Protein 9G5M (pdb70)

Sequence (479 aa):
MKVDWLFKNVTVIDGSGGPQYRADVAVKGDRIMMAIAPALDVAAEQVIDGQGRVLAPGFIDVHTHDDINVIRRMPEYLPKLSQGVTTVIVGNCGISAATATMRRGEEVPDDPMNLLGEEQQHFIYPTVEAYAHAVEEAARRPSLNVGTLIGHTALRNNHMDDDLFRPANEETEIAGMMRVQLRDDALRQGALGLSTGLAYASAFQSTTEEVMALAEELAAGKGVYTTHLRSEFEEPILEEALDEAFRIGRHGNVPVVVSHHKCAGAKKNWGRTKETLAFFDEMRQQQQDDIACDCYPYSASSSTLDDMKKQQVTDEFDIVITWSEAQPEQAGKTLQQIADEWQVSLHDAAARLLMPAGAIYHNMDEQDVRRVMRYPVTMIGSDGLPNDPMPHPRLWGAFPRVLGHYSRDEQLFPLTTAVHKMTGLSAARFQLADRGLVKIGYFADLVLFDPQQTVRDVASFSDPKRPADGIEAVMVNGVMSYGSSDKKKITGRAGRFLRRRRMD

Foldseek 3Di:
DEFAEKEAFAFELWQQLDDTDTWIWTHHFQFGADTGNYDPHHHNYYHDQHQWYKYFQFEFAAEACQQVCLVPLQQQLQVLLRHQEYEHQAAQEHLALAQDPDADDPPNPLNHGNVSSPHNHLVSSQVSNVVSLHLHAYAYAHGNLSLLNVQDPAQQAEDDPVSLVVSQVRNLRRLVVFHLYYHHNCLDNSNVRYDLVSLLSNNLSCPPPSHAYEYAFVDLEDCVVVSVVSQLVSCVSNVHEYEYEQRFHFAPVRAPCLVVVVVVVVVSVVPHHYFYEHFQDQKDKFWLDLVPFDPPFWKAWCAFPQCGVRHGDTLVVQCVVVVHDSSVSSVSRPRTMIIGSGGDNVSSLVQLLRQRYAYHLNWRVVDPQTDLSSRFRLLCLLAVVCPPVVSDHNSSSLNRRFVSSCVNSQFPQGRTSDNGRTPFIWIFNSHQWGRPADSNRRPDRTAGGAWTAHSNRTAAGRVSHGDRSNYRHTGHDDD

Nearest PDB structures (foldseek):
  1m7j-assembly1_A  TM=9.310E-01  e=1.274E-68  Alcaligenes faecalis
  1v4y-assembly1_A  TM=9.294E-01  e=4.820E-68  Alcaligenes faecalis
  1rk5-assembly1_A  TM=9.301E-01  e=8.824E-68  Alcaligenes faecalis
  3giq-assembly1_A  TM=9.366E-01  e=4.658E-61  Bordetella bronchiseptica
  6gde-assembly1_A  TM=7.213E-01  e=8.672E-15  Aquifex aeolicus VF5

Organism: NCBI:txid1420013

Structure (mmCIF, N/CA/C/O backbone):
data_9G5M
#
_entry.id   9G5M
#
_cell.length_a   100.774
_cell.length_b   100.774
_cell.length_c   125.721
_cell.angle_alpha   90.00
_cell.angle_beta   90.00
_cell.angle_gamma   120.00
#
_symmetry.space_group_name_H-M   'P 32 2 1'
#
loop_
_entity.id
_entity.type
_entity.pdbx_description
1 polymer 'Amidohydrolase family protein'
2 non-polymer 'SULFATE ION'
3 non-polymer DI(HYDROXYETHYL)ETHER
4 non-polymer 1,2-ETHANEDIOL
5 non-polymer GLYCEROL
6 non-polymer 'TRIETHYLENE GLYCOL'
7 non-polymer 'NICKEL (II) ION'
8 water water
#
loop_
_atom_site.group_PDB
_atom_site.id
_atom_site.type_symbol
_atom_site.label_atom_id
_atom_site.label_alt_id
_atom_site.label_comp_id
_atom_site.label_asym_id
_atom_site.label_entity_id
_atom_site.label_seq_id
_atom_site.pdbx_PDB_ins_code
_atom_site.Cartn_x
_atom_site.Cartn_y
_atom_site.Cartn_z
_atom_site.occupancy
_atom_site.B_iso_or_equiv
_atom_site.auth_seq_id
_atom_site.auth_comp_id
_atom_site.auth_asym_id
_atom_site.auth_atom_id
_atom_site.pdbx_PDB_model_num
ATOM 1 N N . MET A 1 1 ? -21.451 30.041 38.779 1.00 73.76 1 MET A N 1
ATOM 2 C CA . MET A 1 1 ? -22.336 29.063 38.158 1.00 76.59 1 MET A CA 1
ATOM 3 C C . MET A 1 1 ? -21.658 28.411 36.975 1.00 69.06 1 MET A C 1
ATOM 4 O O . MET A 1 1 ? -20.959 29.081 36.215 1.00 77.34 1 MET A O 1
ATOM 9 N N . LYS A 1 2 ? -21.855 27.106 36.819 1.00 67.47 2 LYS A N 1
ATOM 10 C CA . LYS A 1 2 ? -21.576 26.475 35.536 1.00 69.29 2 LYS A CA 1
ATOM 11 C C . LYS A 1 2 ? -22.581 26.978 34.506 1.00 56.21 2 LYS A C 1
ATOM 12 O O . LYS A 1 2 ? -23.790 26.993 34.761 1.00 60.65 2 LYS A O 1
ATOM 18 N N . VAL A 1 3 ? -22.087 27.415 33.350 1.00 45.07 3 VAL A N 1
ATOM 19 C CA . VAL A 1 3 ? -22.955 27.844 32.264 1.00 36.13 3 VAL A CA 1
ATOM 20 C C . VAL A 1 3 ? -22.706 26.944 31.055 1.00 33.03 3 VAL A C 1
ATOM 21 O O . VAL A 1 3 ? -21.774 26.141 31.026 1.00 33.87 3 VAL A O 1
ATOM 25 N N . ASP A 1 4 ? -23.579 27.065 30.059 1.00 28.43 4 ASP A N 1
ATOM 26 C CA . ASP A 1 4 ? -23.395 26.274 28.845 1.00 37.44 4 ASP A CA 1
ATOM 27 C C . ASP A 1 4 ? -22.417 26.940 27.891 1.00 31.19 4 ASP A C 1
ATOM 28 O O . ASP A 1 4 ? -21.514 26.282 27.360 1.00 31.17 4 ASP A O 1
ATOM 33 N N . TRP A 1 5 ? -22.576 28.240 27.675 1.00 27.65 5 TRP A N 1
ATOM 34 C CA . TRP A 1 5 ? -21.749 28.972 26.732 1.00 29.50 5 TRP A CA 1
ATOM 35 C C . TRP A 1 5 ? -21.299 30.268 27.375 1.00 23.48 5 TRP A C 1
ATOM 36 O O . TRP A 1 5 ? -22.102 30.985 27.985 1.00 24.36 5 TRP A O 1
ATOM 47 N N . LEU A 1 6 ? -20.017 30.564 27.235 1.00 23.48 6 LEU A N 1
ATOM 48 C CA . LEU A 1 6 ? -19.464 31.842 27.648 1.00 22.16 6 LEU A CA 1
ATOM 49 C C . LEU A 1 6 ? -18.837 32.508 26.432 1.00 30.43 6 LEU A C 1
ATOM 50 O O . LEU A 1 6 ? -17.936 31.943 25.802 1.00 26.90 6 LEU A O 1
ATOM 55 N N . PHE A 1 7 ? -19.320 33.695 26.098 1.00 29.81 7 PHE A N 1
ATOM 56 C CA . PHE A 1 7 ? -18.727 34.510 25.045 1.00 26.90 7 PHE A CA 1
ATOM 57 C C . PHE A 1 7 ? -17.806 35.524 25.716 1.00 29.52 7 PHE A C 1
ATOM 58 O O . PHE A 1 7 ? -18.279 36.438 26.396 1.00 30.36 7 PHE A O 1
ATOM 66 N N . LYS A 1 8 ? -16.494 35.367 25.535 1.00 27.99 8 LYS A N 1
ATOM 67 C CA . LYS A 1 8 ? -15.533 36.229 26.211 1.00 26.28 8 LYS A CA 1
ATOM 68 C C . LYS A 1 8 ? -15.188 37.430 25.350 1.00 29.49 8 LYS A C 1
ATOM 69 O O . LYS A 1 8 ? -14.954 37.296 24.145 1.00 26.78 8 LYS A O 1
ATOM 75 N N . ASN A 1 9 ? -15.159 38.608 25.978 1.00 25.65 9 ASN A N 1
ATOM 76 C CA . ASN A 1 9 ? -14.500 39.775 25.402 1.00 27.84 9 ASN A CA 1
ATOM 77 C C . ASN A 1 9 ? -15.124 40.174 24.064 1.00 26.83 9 ASN A C 1
ATOM 78 O O . ASN A 1 9 ? -14.422 40.531 23.120 1.00 27.31 9 ASN A O 1
ATOM 83 N N . VAL A 1 10 ? -16.457 40.110 23.978 1.00 24.46 10 VAL A N 1
ATOM 84 C CA . VAL A 1 10 ? -17.166 40.475 22.757 1.00 25.20 10 VAL A CA 1
ATOM 85 C C . VAL A 1 10 ? -17.558 41.939 22.827 1.00 27.50 10 VAL A C 1
ATOM 86 O O . VAL A 1 10 ? -17.773 42.491 23.910 1.00 27.57 10 VAL A O 1
ATOM 90 N N . THR A 1 11 ? -17.623 42.586 21.661 1.00 24.84 11 THR A N 1
ATOM 91 C CA . THR A 1 11 ? -18.300 43.873 21.553 1.00 25.63 11 THR A CA 1
ATOM 92 C C . THR A 1 11 ? -19.797 43.598 21.470 1.00 23.89 11 THR A C 1
ATOM 93 O O . THR A 1 11 ? -20.289 43.090 20.459 1.00 27.88 11 THR A O 1
ATOM 97 N N . VAL A 1 12 ? -20.515 43.885 22.548 1.00 29.28 12 VAL A N 1
ATOM 98 C CA . VAL A 1 12 ? -21.953 43.670 22.570 1.00 31.55 12 VAL A CA 1
ATOM 99 C C . VAL A 1 12 ? -22.618 44.812 21.816 1.00 27.70 12 VAL A C 1
ATOM 100 O O . VAL A 1 12 ? -22.494 45.977 22.202 1.00 29.72 12 VAL A O 1
ATOM 104 N N . ILE A 1 13 ? -23.297 44.484 20.725 1.00 23.27 13 ILE A N 1
ATOM 105 C CA . ILE A 1 13 ? -24.222 45.398 20.076 1.00 22.27 13 ILE A CA 1
ATOM 106 C C . ILE A 1 13 ? -25.602 44.815 20.347 1.00 25.50 13 ILE A C 1
ATOM 107 O O . ILE A 1 13 ? -26.009 43.838 19.711 1.00 26.38 13 ILE A O 1
ATOM 112 N N . ASP A 1 14 ? -26.305 45.379 21.333 1.00 24.96 14 ASP A N 1
ATOM 113 C CA . ASP A 1 14 ? -27.374 44.649 22.006 1.00 21.85 14 ASP A CA 1
ATOM 114 C C . ASP A 1 14 ? -28.717 44.714 21.296 1.00 24.98 14 ASP A C 1
ATOM 115 O O . ASP A 1 14 ? -29.670 44.100 21.786 1.00 28.57 14 ASP A O 1
ATOM 120 N N . GLY A 1 15 ? -28.834 45.457 20.195 1.00 23.51 15 GLY A N 1
ATOM 121 C CA . GLY A 1 15 ? -30.037 45.456 19.388 1.00 21.54 15 GLY A CA 1
ATOM 122 C C . GLY A 1 15 ? -30.950 46.636 19.616 1.00 24.51 15 GLY A C 1
ATOM 123 O O . GLY A 1 15 ? -31.896 46.839 18.835 1.00 23.79 15 GLY A O 1
ATOM 124 N N . SER A 1 16 ? -30.693 47.412 20.662 1.00 20.99 16 SER A N 1
ATOM 125 C CA . SER A 1 16 ? -31.521 48.548 21.025 1.00 27.46 16 SER A CA 1
ATOM 126 C C . SER A 1 16 ? -31.182 49.793 20.241 1.00 29.33 16 SER A C 1
ATOM 127 O O . SER A 1 16 ? -31.919 50.780 20.338 1.00 26.80 16 SER A O 1
ATOM 130 N N . GLY A 1 17 ? -30.082 49.776 19.493 1.00 27.05 17 GLY A N 1
ATOM 131 C CA . GLY A 1 17 ? -29.600 50.972 18.853 1.00 24.58 17 GLY A CA 1
ATOM 132 C C . GLY A 1 17 ? -28.786 51.852 19.763 1.00 29.28 17 GLY A C 1
ATOM 133 O O . GLY A 1 17 ? -28.274 52.882 19.307 1.00 30.14 17 GLY A O 1
ATOM 134 N N . GLY A 1 18 ? -28.634 51.468 21.036 1.00 22.93 18 GLY A N 1
ATOM 135 C CA . GLY A 1 18 ? -27.787 52.193 21.946 1.00 22.68 18 GLY A CA 1
ATOM 136 C C . GLY A 1 18 ? -26.323 51.880 21.724 1.00 31.58 18 GLY A C 1
ATOM 137 O 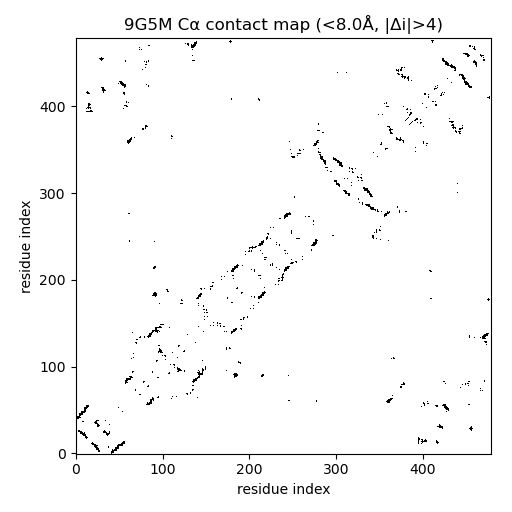O . GLY A 1 18 ? -25.938 51.070 20.871 1.00 30.32 18 GLY A O 1
ATOM 138 N N . PRO A 1 19 ? -25.478 52.529 22.517 1.00 24.97 19 PRO A N 1
ATOM 139 C CA . PRO A 1 19 ? -24.028 52.350 22.370 1.00 30.90 19 PRO A CA 1
ATOM 140 C C . PRO A 1 19 ? -23.589 50.904 22.569 1.00 34.06 19 PRO A C 1
ATOM 141 O O . PRO A 1 19 ? -24.226 50.120 23.280 1.00 35.79 19 PRO A O 1
ATOM 145 N N . GLN A 1 20 ? -22.469 50.567 21.938 1.00 28.43 20 GLN A N 1
ATOM 146 C CA . GLN A 1 20 ? -21.847 49.267 22.108 1.00 30.34 20 GLN A CA 1
ATOM 147 C C . GLN A 1 20 ? -20.936 49.283 23.330 1.00 25.91 20 GLN A C 1
ATOM 148 O O . GLN A 1 20 ? -20.580 50.336 23.860 1.00 28.64 20 GLN A O 1
ATOM 154 N N . TYR A 1 21 ? -20.567 48.091 23.780 1.00 25.47 21 TYR A N 1
ATOM 155 C CA . TYR A 1 21 ? -19.680 47.952 24.925 1.00 28.75 21 TYR A CA 1
ATOM 156 C C . TYR A 1 21 ? -19.058 46.570 24.873 1.00 24.40 21 TYR A C 1
ATOM 157 O O . TYR A 1 21 ? -19.532 45.687 24.154 1.00 31.31 21 TYR A O 1
ATOM 166 N N . ARG A 1 22 ? -17.972 46.400 25.620 1.00 24.19 22 ARG A N 1
ATOM 167 C CA . ARG A 1 22 ? -17.276 45.122 25.695 1.00 24.96 22 ARG A CA 1
ATOM 168 C C . ARG A 1 22 ? -17.646 44.413 26.987 1.00 24.71 22 ARG A C 1
ATOM 169 O O . ARG A 1 22 ? -17.717 45.037 28.051 1.00 26.62 22 ARG A O 1
ATOM 177 N N . ALA A 1 23 ? -17.895 43.114 26.888 1.00 24.39 23 ALA A N 1
ATOM 178 C CA . ALA A 1 23 ? -18.348 42.343 28.036 1.00 25.15 23 ALA A CA 1
ATOM 179 C C . ALA A 1 23 ? -18.133 40.858 27.755 1.00 29.82 23 ALA A C 1
ATOM 180 O O . ALA A 1 23 ? -17.763 40.459 26.643 1.00 29.38 23 ALA A O 1
ATOM 182 N N . ASP A 1 24 ? -18.301 40.052 28.801 1.00 24.10 24 ASP A N 1
ATOM 183 C CA . ASP A 1 24 ? -18.557 38.623 28.682 1.00 21.94 24 ASP A CA 1
ATOM 184 C C . ASP A 1 24 ? -20.065 38.400 28.752 1.00 29.83 24 ASP A C 1
ATOM 185 O O . ASP A 1 24 ? -20.773 39.054 29.529 1.00 24.11 24 ASP A O 1
ATOM 190 N N . VAL A 1 25 ? -20.544 37.443 27.965 1.00 28.85 25 VAL A N 1
ATOM 191 C CA . VAL A 1 25 ? -21.951 37.064 27.935 1.00 25.73 25 VAL A CA 1
ATOM 192 C C . VAL A 1 25 ? -22.028 35.560 28.164 1.00 30.40 25 VAL A C 1
ATOM 193 O O . VAL A 1 25 ? -21.317 34.794 27.503 1.00 29.25 25 VAL A O 1
ATOM 197 N N . ALA A 1 26 ? -22.873 35.139 29.102 1.00 24.81 26 ALA A N 1
ATOM 198 C CA . ALA A 1 26 ? -23.027 33.728 29.426 1.00 23.71 26 ALA A CA 1
ATOM 199 C C . ALA A 1 26 ? -24.441 33.267 29.098 1.00 25.54 26 ALA A C 1
ATOM 200 O O . ALA A 1 26 ? -25.412 34.021 29.235 1.00 20.84 26 ALA A O 1
ATOM 202 N N . VAL A 1 27 ? -24.541 32.016 28.662 1.00 27.14 27 VAL A N 1
ATOM 203 C CA . VAL A 1 27 ? -25.798 31.407 28.263 1.00 20.49 27 VAL A CA 1
ATOM 204 C C . VAL A 1 27 ? -25.985 30.131 29.046 1.00 25.95 27 VAL A C 1
ATOM 205 O O . VAL A 1 27 ? -25.038 29.358 29.227 1.00 33.60 27 VAL A O 1
ATOM 209 N N . LYS A 1 28 ? -27.213 29.907 29.510 1.00 27.77 28 LYS A N 1
ATOM 210 C CA . LYS A 1 28 ? -27.576 28.679 30.190 1.00 23.81 28 LYS A CA 1
ATOM 211 C C . LYS A 1 28 ? -28.941 28.245 29.687 1.00 29.15 28 LYS A C 1
ATOM 212 O O . LYS A 1 28 ? -29.887 29.039 29.715 1.00 27.73 28 LYS A O 1
ATOM 218 N N . GLY A 1 29 ? -29.046 26.989 29.250 1.00 27.21 29 GLY A N 1
ATOM 219 C CA . GLY A 1 29 ? -30.258 26.563 28.571 1.00 28.01 29 GLY A CA 1
ATOM 220 C C . GLY A 1 29 ? -30.492 27.456 27.363 1.00 26.61 29 GLY A C 1
ATOM 221 O O . GLY A 1 29 ? -29.554 27.801 26.635 1.00 27.11 29 GLY A O 1
ATOM 222 N N . ASP A 1 30 ? -31.741 27.888 27.176 1.00 22.99 30 ASP A N 1
ATOM 223 C CA . ASP A 1 30 ? -32.110 28.764 26.068 1.00 22.10 30 ASP A CA 1
ATOM 224 C C . ASP A 1 30 ? -32.085 30.246 26.423 1.00 25.15 30 ASP A C 1
ATOM 225 O O . ASP A 1 30 ? -32.604 31.055 25.652 1.00 27.75 30 ASP A O 1
ATOM 230 N N . ARG A 1 31 ? -31.485 30.627 27.550 1.00 26.33 31 ARG A N 1
ATOM 231 C CA . ARG A 1 31 ? -31.561 32.001 28.014 1.00 26.70 31 ARG A CA 1
ATOM 232 C C . ARG A 1 31 ? -30.176 32.608 28.156 1.00 23.04 31 ARG A C 1
ATOM 233 O O . ARG A 1 31 ? -29.210 31.934 28.527 1.00 28.16 31 ARG A O 1
ATOM 241 N N . ILE A 1 32 ? -30.104 33.899 27.848 1.00 26.96 32 ILE A N 1
ATOM 242 C CA . ILE A 1 32 ? -28.964 34.729 28.216 1.00 25.91 32 ILE A CA 1
ATOM 243 C C . ILE A 1 32 ? -29.049 34.967 29.714 1.00 25.50 32 ILE A C 1
ATOM 244 O O . ILE A 1 32 ? -29.989 35.609 30.195 1.00 29.67 32 ILE A O 1
ATOM 249 N N A MET A 1 33 ? -28.079 34.443 30.467 0.70 26.44 33 MET A N 1
ATOM 250 N N B MET A 1 33 ? -28.069 34.445 30.452 0.30 26.13 33 MET A N 1
ATOM 251 C CA A MET A 1 33 ? -28.188 34.456 31.919 0.70 27.58 33 MET A CA 1
ATOM 252 C CA B MET A 1 33 ? -28.123 34.390 31.906 0.30 28.01 33 MET A CA 1
ATOM 253 C C A MET A 1 33 ? -27.318 35.503 32.599 0.70 28.23 33 MET A C 1
ATOM 254 C C B MET A 1 33 ? -27.309 35.477 32.592 0.30 28.35 33 MET A C 1
ATOM 255 O O A MET A 1 33 ? -27.604 35.859 33.743 0.70 28.16 33 MET A O 1
ATOM 256 O O B MET A 1 33 ? -27.628 35.842 33.726 0.30 28.07 33 MET A O 1
ATOM 265 N N . ALA A 1 34 ? -26.261 35.991 31.953 1.00 28.34 34 ALA A N 1
ATOM 266 C CA . ALA A 1 34 ? -25.408 36.986 32.590 1.00 27.58 34 ALA A CA 1
ATOM 267 C C . ALA A 1 34 ? -24.668 37.804 31.545 1.00 28.77 34 ALA A C 1
ATOM 268 O O . ALA A 1 34 ? -24.272 37.285 30.500 1.00 27.77 34 ALA A O 1
ATOM 270 N N . ILE A 1 35 ? -24.494 39.092 31.853 1.00 28.15 35 ILE A N 1
ATOM 271 C CA . ILE A 1 35 ? -23.686 40.030 31.074 1.00 27.23 35 ILE A CA 1
ATOM 272 C C . ILE A 1 35 ? -22.936 40.905 32.073 1.00 29.18 35 ILE A C 1
ATOM 273 O O . ILE A 1 35 ? -23.560 41.545 32.927 1.00 31.25 35 ILE A O 1
ATOM 278 N N . ALA A 1 36 ? -21.611 40.934 31.987 1.00 24.49 36 ALA A N 1
ATOM 279 C CA . ALA A 1 36 ? -20.822 41.705 32.943 1.00 31.28 36 ALA A CA 1
ATOM 280 C C . ALA A 1 36 ? -19.484 42.039 32.305 1.00 24.62 36 ALA A C 1
ATOM 281 O O . ALA A 1 36 ? -19.062 41.366 31.360 1.00 23.71 36 ALA A O 1
ATOM 283 N N . PRO A 1 37 ? -18.804 43.085 32.787 1.00 30.65 37 PRO A N 1
ATOM 284 C CA . PRO A 1 37 ? -17.448 43.378 32.283 1.00 28.06 37 PRO A CA 1
ATOM 285 C C . PRO A 1 37 ? -16.548 42.151 32.197 1.00 32.94 37 PRO A C 1
ATOM 286 O O . PRO A 1 37 ? -15.741 42.054 31.260 1.00 31.38 37 PRO A O 1
ATOM 290 N N . ALA A 1 38 ? -16.652 41.220 33.151 1.00 26.97 38 ALA A N 1
ATOM 291 C CA . ALA A 1 38 ? -16.107 39.876 32.989 1.00 26.61 38 ALA A CA 1
ATOM 292 C C . ALA A 1 38 ? -16.930 38.906 33.818 1.00 29.61 38 ALA A C 1
ATOM 293 O O . ALA A 1 38 ? -17.538 39.292 34.818 1.00 31.95 38 ALA A O 1
ATOM 295 N N . LEU A 1 39 ? -16.941 37.643 33.396 1.00 25.70 39 LEU A N 1
ATOM 296 C CA . LEU A 1 39 ? -17.674 36.572 34.073 1.00 27.52 39 LEU A CA 1
ATOM 297 C C . LEU A 1 39 ? -16.698 35.439 34.378 1.00 28.04 39 LEU A C 1
ATOM 298 O O . LEU A 1 39 ? -16.305 34.678 33.493 1.00 30.54 39 LEU A O 1
ATOM 303 N N . ASP A 1 40 ? -16.299 35.314 35.635 1.00 28.74 40 ASP A N 1
ATOM 304 C CA . ASP A 1 40 ? -15.368 34.261 36.018 1.00 29.66 40 ASP A CA 1
ATOM 305 C C . ASP A 1 40 ? -16.180 33.026 36.399 1.00 33.09 40 ASP A C 1
ATOM 306 O O . ASP A 1 40 ? -16.373 32.713 37.570 1.00 37.54 40 ASP A O 1
ATOM 311 N N . VAL A 1 41 ? -16.647 32.306 35.377 1.00 36.01 41 VAL A N 1
ATOM 312 C CA . VAL A 1 41 ? -17.525 31.151 35.542 1.00 37.16 41 VAL A CA 1
ATOM 313 C C . VAL A 1 41 ? -17.008 29.989 34.702 1.00 42.67 41 VAL A C 1
ATOM 314 O O . VAL A 1 41 ? -16.438 30.179 33.621 1.00 48.48 41 VAL A O 1
ATOM 318 N N . ALA A 1 42 ? -17.227 28.771 35.197 1.00 42.05 42 ALA A N 1
ATOM 319 C CA . ALA A 1 42 ? -16.968 27.590 34.387 1.00 41.81 42 ALA A CA 1
ATOM 320 C C . ALA A 1 42 ? -18.071 27.420 33.349 1.00 39.81 42 ALA A C 1
ATOM 321 O O . ALA A 1 42 ? -19.262 27.540 33.658 1.00 43.67 42 ALA A O 1
ATOM 323 N N . ALA A 1 43 ? -17.675 27.156 32.112 1.00 32.53 43 ALA A N 1
ATOM 324 C CA . ALA A 1 43 ? -18.610 26.937 31.025 1.00 28.48 43 ALA A CA 1
ATOM 325 C C . ALA A 1 43 ? -18.309 25.609 30.345 1.00 31.46 43 ALA A C 1
ATOM 326 O O . ALA A 1 43 ? -17.155 25.184 30.257 1.00 40.85 43 ALA A O 1
ATOM 328 N N . GLU A 1 44 ? -19.358 24.936 29.882 1.00 31.82 44 GLU A N 1
ATOM 329 C CA . GLU A 1 44 ? -19.151 23.786 29.008 1.00 37.48 44 GLU A CA 1
ATOM 330 C C . GLU A 1 44 ? -18.382 24.184 27.747 1.00 37.93 44 GLU A C 1
ATOM 331 O O . GLU A 1 44 ? -17.540 23.424 27.259 1.00 41.47 44 GLU A O 1
ATOM 337 N N . GLN A 1 45 ? -18.666 25.366 27.199 1.00 32.16 45 GLN A N 1
ATOM 338 C CA . GLN A 1 45 ? -18.026 25.854 25.981 1.00 31.82 45 GLN A CA 1
ATOM 339 C C . GLN A 1 45 ? -17.678 27.326 26.140 1.00 31.17 45 GLN A C 1
ATOM 340 O O . GLN A 1 45 ? -18.502 28.123 26.609 1.00 27.77 45 GLN A O 1
ATOM 346 N N . VAL A 1 46 ? -16.452 27.678 25.755 1.00 33.62 46 VAL A N 1
ATOM 347 C CA . VAL A 1 46 ? -15.952 29.048 25.814 1.00 31.00 46 VAL A CA 1
ATOM 348 C C . VAL A 1 46 ? -15.575 29.486 24.404 1.00 36.79 46 VAL A C 1
ATOM 349 O O . VAL A 1 46 ? -14.945 28.727 23.657 1.00 34.24 46 VAL A O 1
ATOM 353 N N . ILE A 1 47 ? -15.962 30.705 24.042 1.00 34.12 47 ILE A N 1
ATOM 354 C CA . ILE A 1 47 ? -15.551 31.331 22.791 1.00 32.67 47 ILE A CA 1
ATOM 355 C C . ILE A 1 47 ? -14.825 32.616 23.135 1.00 34.66 47 ILE A C 1
ATOM 356 O O . ILE A 1 47 ? -15.397 33.499 23.790 1.00 31.88 47 ILE A O 1
ATOM 361 N N . ASP A 1 48 ? -13.563 32.709 22.724 1.00 31.77 48 ASP A N 1
ATOM 362 C CA . ASP A 1 48 ? -12.828 33.964 22.810 1.00 29.45 48 ASP A CA 1
ATOM 363 C C . ASP A 1 48 ? -13.354 34.867 21.703 1.00 34.42 48 ASP A C 1
ATOM 364 O O . ASP A 1 48 ? -13.026 34.684 20.530 1.00 31.42 48 ASP A O 1
ATOM 369 N N . GLY A 1 49 ? -14.180 35.844 22.069 1.00 32.57 49 GLY A N 1
ATOM 370 C CA . GLY A 1 49 ? -14.811 36.694 21.075 1.00 28.16 49 GLY A CA 1
ATOM 371 C C . GLY A 1 49 ? -14.047 37.961 20.742 1.00 29.70 49 GLY A C 1
ATOM 372 O O . GLY A 1 49 ? -14.597 38.880 20.135 1.00 29.16 49 GLY A O 1
ATOM 373 N N . GLN A 1 50 ? -12.775 38.031 21.110 1.00 30.71 50 GLN A N 1
ATOM 374 C CA . GLN A 1 50 ? -12.028 39.258 20.879 1.00 25.70 50 GLN A CA 1
ATOM 375 C C . GLN A 1 50 ? -12.155 39.694 19.424 1.00 32.53 50 GLN A C 1
ATOM 376 O O . GLN A 1 50 ? -12.056 38.882 18.495 1.00 29.37 50 GLN A O 1
ATOM 382 N N . GLY A 1 51 ? -12.362 40.989 19.224 1.00 33.79 51 GLY A N 1
ATOM 383 C CA . GLY A 1 51 ? -12.430 41.505 17.870 1.00 37.61 51 GLY A CA 1
ATOM 384 C C . GLY A 1 51 ? -13.705 41.205 17.108 1.00 35.65 51 GLY A C 1
ATOM 385 O O . GLY A 1 51 ? -13.791 41.561 15.930 1.00 36.55 51 GLY A O 1
ATOM 386 N N . ARG A 1 52 ? -14.698 40.580 17.733 1.00 26.40 52 ARG A N 1
ATOM 387 C CA . ARG A 1 52 ? -15.962 40.257 17.085 1.00 32.87 52 ARG A CA 1
ATOM 388 C C . ARG A 1 52 ? -17.105 40.994 17.766 1.00 24.95 52 ARG A C 1
ATOM 389 O O . ARG A 1 52 ? -16.983 41.481 18.896 1.00 30.69 52 ARG A O 1
ATOM 397 N N . VAL A 1 53 ? -18.230 41.058 17.067 1.00 30.51 53 VAL A N 1
ATOM 398 C CA . VAL A 1 53 ? -19.466 41.608 17.613 1.00 27.04 53 VAL A CA 1
ATOM 399 C C . VAL A 1 53 ? -20.396 40.468 17.998 1.00 28.64 53 VAL A C 1
ATOM 400 O O . VAL A 1 53 ? -20.634 39.552 17.200 1.00 33.43 53 VAL A O 1
ATOM 404 N N . LEU A 1 54 ? -20.919 40.514 19.219 1.00 25.18 54 LEU A N 1
ATOM 405 C CA . LEU A 1 54 ? -22.038 39.671 19.605 1.00 23.66 54 LEU A CA 1
ATOM 406 C C . LEU A 1 54 ? -23.313 40.500 19.497 1.00 26.91 54 LEU A C 1
ATOM 407 O O . LEU A 1 54 ? -23.436 41.555 20.132 1.00 27.29 54 LEU A O 1
ATOM 412 N N . ALA A 1 55 ? -24.235 40.039 18.673 1.00 22.14 55 ALA A N 1
ATOM 413 C CA . ALA A 1 55 ? -25.493 40.707 18.400 1.00 21.25 55 ALA A CA 1
ATOM 414 C C . ALA A 1 55 ? -26.634 39.727 18.602 1.00 24.00 55 ALA A C 1
ATOM 415 O O . ALA A 1 55 ? -26.429 38.507 18.564 1.00 27.88 55 ALA A O 1
ATOM 417 N N . PRO A 1 56 ? -27.861 40.220 18.786 1.00 25.69 56 PRO A N 1
ATOM 418 C CA . PRO A 1 56 ? -29.011 39.311 18.764 1.00 22.58 56 PRO A CA 1
ATOM 419 C C . PRO A 1 56 ? -29.094 38.627 17.408 1.00 25.21 56 PRO A C 1
ATOM 420 O O . PRO A 1 56 ? -28.606 39.140 16.403 1.00 27.59 56 PRO A O 1
ATOM 424 N N . GLY A 1 57 ? -29.688 37.439 17.385 1.00 23.03 57 GLY A N 1
ATOM 425 C CA . GLY A 1 57 ? -29.950 36.799 16.112 1.00 22.96 57 GLY A CA 1
ATOM 426 C C . GLY A 1 57 ? -30.804 37.702 15.236 1.00 24.07 57 GLY A C 1
ATOM 427 O O . GLY A 1 57 ? -31.695 38.403 15.718 1.00 25.96 57 GLY A O 1
ATOM 428 N N . PHE A 1 58 ? -30.505 37.707 13.944 1.00 24.97 58 PHE A N 1
ATOM 429 C CA . PHE A 1 58 ? -31.219 38.593 13.035 1.00 24.17 58 PHE A CA 1
ATOM 430 C C . PHE A 1 58 ? -32.629 38.078 12.785 1.00 19.42 58 PHE A C 1
ATOM 431 O O . PHE A 1 58 ? -32.874 36.866 12.735 1.00 25.45 58 PHE A O 1
ATOM 439 N N . ILE A 1 59 ? -33.568 39.009 12.654 1.00 23.03 59 ILE A N 1
ATOM 440 C CA . ILE A 1 59 ? -34.978 38.681 12.487 1.00 24.01 59 ILE A CA 1
ATOM 441 C C . ILE A 1 59 ? -35.375 39.090 11.078 1.00 23.99 59 ILE A C 1
ATOM 442 O O . ILE A 1 59 ? -35.393 40.286 10.755 1.00 23.45 59 ILE A O 1
ATOM 447 N N . ASP A 1 60 ? -35.690 38.112 10.228 1.00 21.29 60 ASP A N 1
ATOM 448 C CA . ASP A 1 60 ? -36.078 38.414 8.850 1.00 19.84 60 ASP A CA 1
ATOM 449 C C . ASP A 1 60 ? -37.576 38.676 8.837 1.00 22.63 60 ASP A C 1
ATOM 450 O O . ASP A 1 60 ? -38.379 37.742 8.790 1.00 22.31 60 ASP A O 1
ATOM 455 N N . VAL A 1 61 ? -37.953 39.956 8.902 1.00 21.79 61 VAL A N 1
ATOM 456 C CA . VAL A 1 61 ? -39.362 40.307 9.049 1.00 23.28 61 VAL A CA 1
ATOM 457 C C . VAL A 1 61 ? -40.156 40.127 7.760 1.00 27.70 61 VAL A C 1
ATOM 458 O O . VAL A 1 61 ? -41.391 40.133 7.804 1.00 24.08 61 VAL A O 1
ATOM 462 N N . HIS A 1 62 ? -39.503 39.975 6.605 1.00 26.31 62 HIS A N 1
ATOM 463 C CA . HIS A 1 62 ? -40.233 39.809 5.348 1.00 22.98 62 HIS A CA 1
ATOM 464 C C . HIS A 1 62 ? -39.730 38.581 4.598 1.00 26.55 62 HIS A C 1
ATOM 465 O O . HIS A 1 62 ? -38.776 38.657 3.817 1.00 26.22 62 HIS A O 1
ATOM 472 N N . THR A 1 63 ? -40.383 37.446 4.823 1.00 27.12 63 THR A N 1
ATOM 473 C CA . THR A 1 63 ? -40.012 36.215 4.150 1.00 23.97 63 THR A CA 1
ATOM 474 C C . THR A 1 63 ? -41.238 35.580 3.524 1.00 26.50 63 THR A C 1
ATOM 475 O O . THR A 1 63 ? -42.386 35.872 3.876 1.00 23.31 63 THR A O 1
ATOM 479 N N . HIS A 1 64 ? -40.956 34.693 2.585 1.00 23.66 64 HIS A N 1
ATOM 480 C CA . HIS A 1 64 ? -41.943 33.784 2.039 1.00 28.43 64 HIS A CA 1
ATOM 481 C C . HIS A 1 64 ? -41.472 32.351 2.271 1.00 26.57 64 HIS A C 1
ATOM 482 O O . HIS A 1 64 ? -41.548 31.509 1.374 1.00 27.67 64 HIS A O 1
ATOM 489 N N . ASP A 1 65 ? -40.997 32.072 3.485 1.00 26.22 65 ASP A N 1
ATOM 490 C CA . ASP A 1 65 ? -40.446 30.773 3.846 1.00 24.85 65 ASP A CA 1
ATOM 491 C C . ASP A 1 65 ? -41.486 29.825 4.423 1.00 26.15 65 ASP A C 1
ATOM 492 O O . ASP A 1 65 ? -41.116 28.755 4.915 1.00 27.69 65 ASP A O 1
ATOM 497 N N . ASP A 1 66 ? -42.768 30.195 4.356 1.00 25.26 66 ASP A N 1
ATOM 498 C CA . ASP A 1 66 ? -43.871 29.456 4.966 1.00 27.81 66 ASP A CA 1
ATOM 499 C C . ASP A 1 66 ? -43.706 27.951 4.878 1.00 28.50 66 ASP A C 1
ATOM 500 O O . ASP A 1 66 ? -43.735 27.244 5.890 1.00 26.17 66 ASP A O 1
ATOM 505 N N . ILE A 1 67 ? -43.542 27.452 3.660 1.00 26.98 67 ILE A N 1
ATOM 506 C CA . ILE A 1 67 ? -43.542 26.021 3.415 1.00 31.33 67 ILE A CA 1
ATOM 507 C C . ILE A 1 67 ? -42.112 25.504 3.305 1.00 26.11 67 ILE A C 1
ATOM 508 O O . ILE A 1 67 ? -41.813 24.373 3.710 1.00 26.58 67 ILE A O 1
ATOM 513 N N . ASN A 1 68 ? -41.207 26.342 2.796 1.00 32.25 68 ASN A N 1
ATOM 514 C CA . ASN A 1 68 ? -39.841 25.884 2.535 1.00 32.52 68 ASN A CA 1
ATOM 515 C C . ASN A 1 68 ? -39.068 25.631 3.818 1.00 29.97 68 ASN A C 1
ATOM 516 O O . ASN A 1 68 ? -38.213 24.739 3.859 1.00 30.98 68 ASN A O 1
ATOM 521 N N . VAL A 1 69 ? -39.347 26.395 4.874 1.00 24.90 69 VAL A N 1
ATOM 522 C CA . VAL A 1 69 ? -38.664 26.133 6.134 1.00 30.77 69 VAL A CA 1
ATOM 523 C C . VAL A 1 69 ? -39.063 24.764 6.695 1.00 32.53 69 VAL A C 1
ATOM 524 O O . VAL A 1 69 ? -38.273 24.111 7.387 1.00 33.50 69 VAL A O 1
ATOM 528 N N . ILE A 1 70 ? -40.270 24.291 6.389 1.00 31.53 70 ILE A N 1
ATOM 529 C CA . ILE A 1 70 ? -40.668 22.946 6.792 1.00 26.51 70 ILE A CA 1
ATOM 530 C C . ILE A 1 70 ? -40.017 21.894 5.901 1.00 34.97 70 ILE A C 1
ATOM 531 O O . ILE A 1 70 ? -39.584 20.838 6.376 1.00 37.59 70 ILE A O 1
ATOM 536 N N A ARG A 1 71 ? -39.905 22.178 4.606 0.47 34.25 71 ARG A N 1
ATOM 537 N N B ARG A 1 71 ? -39.938 22.168 4.597 0.53 34.26 71 ARG A N 1
ATOM 538 C CA A ARG A 1 71 ? -39.355 21.171 3.662 0.47 34.61 71 ARG A CA 1
ATOM 539 C CA B ARG A 1 71 ? -39.364 21.215 3.655 0.53 34.62 71 ARG A CA 1
ATOM 540 C C A ARG A 1 71 ? -37.827 21.093 3.813 0.47 34.01 71 ARG A C 1
ATOM 541 C C B ARG A 1 71 ? -37.852 21.110 3.813 0.53 34.02 71 ARG A C 1
ATOM 542 O O A ARG A 1 71 ? -37.304 19.966 3.796 0.47 33.94 71 ARG A O 1
ATOM 543 O O B ARG A 1 71 ? -37.279 20.037 3.595 0.53 33.97 71 ARG A O 1
ATOM 558 N N . MET A 1 72 ? -37.195 22.196 4.209 1.00 32.08 72 MET A N 1
ATOM 559 C CA . MET A 1 72 ? -35.744 22.231 4.392 1.00 32.10 72 MET A CA 1
ATOM 560 C C . MET A 1 72 ? -35.460 22.867 5.746 1.00 32.86 72 MET A C 1
ATOM 561 O O . MET A 1 72 ? -35.043 24.029 5.829 1.00 28.43 72 MET A O 1
ATOM 566 N N . PRO A 1 73 ? -35.701 22.127 6.836 1.00 29.41 73 PRO A N 1
ATOM 567 C CA . PRO A 1 73 ? -35.489 22.689 8.183 1.00 27.49 73 PRO A CA 1
ATOM 568 C C . PRO A 1 73 ? -34.096 23.259 8.415 1.00 30.35 73 PRO A C 1
ATOM 569 O O . PRO A 1 73 ? -33.951 24.258 9.129 1.00 30.55 73 PRO A O 1
ATOM 573 N N . GLU A 1 74 ? -33.057 22.641 7.860 1.00 29.00 74 GLU A N 1
ATOM 574 C CA . GLU A 1 74 ? -31.712 23.210 7.946 1.00 32.53 74 GLU A CA 1
ATOM 575 C C . GLU A 1 74 ? -31.621 24.318 6.908 1.00 30.49 74 GLU A C 1
ATOM 576 O O . GLU A 1 74 ? -31.024 24.176 5.839 1.00 30.47 74 GLU A O 1
ATOM 582 N N . TYR A 1 75 ? -32.244 25.445 7.248 1.00 26.69 75 TYR A N 1
ATOM 583 C CA . TYR A 1 75 ? -32.574 26.491 6.282 1.00 29.90 75 TYR A CA 1
ATOM 584 C C . TYR A 1 75 ? -31.367 27.408 6.066 1.00 28.82 75 TYR A C 1
ATOM 585 O O . TYR A 1 75 ? -31.319 28.560 6.494 1.00 30.21 75 TYR A O 1
ATOM 594 N N . LEU A 1 76 ? -30.391 26.869 5.347 1.00 30.29 76 LEU A N 1
ATOM 595 C CA . LEU A 1 76 ? -29.120 27.550 5.114 1.00 31.27 76 LEU A CA 1
ATOM 596 C C . LEU A 1 76 ? -29.218 28.965 4.544 1.00 34.09 76 LEU A C 1
ATOM 597 O O . LEU A 1 76 ? -28.422 29.821 4.968 1.00 29.88 76 LEU A O 1
ATOM 602 N N . PRO A 1 77 ? -30.087 29.271 3.572 1.00 34.74 77 PRO A N 1
ATOM 603 C CA . PRO A 1 77 ? -30.074 30.633 3.008 1.00 26.42 77 PRO A CA 1
ATOM 604 C C . PRO A 1 77 ? -30.216 31.711 4.066 1.00 28.72 77 PRO A C 1
ATOM 605 O O . PRO A 1 77 ? -29.608 32.779 3.947 1.00 28.51 77 PRO A O 1
ATOM 609 N N . LYS A 1 78 ? -31.020 31.469 5.101 1.00 25.78 78 LYS A N 1
ATOM 610 C CA . LYS A 1 78 ? -31.201 32.479 6.130 1.00 25.15 78 LYS A CA 1
ATOM 611 C C . LYS A 1 78 ? -30.210 32.300 7.274 1.00 30.07 78 LYS A C 1
ATOM 612 O O . LYS A 1 78 ? -29.624 33.281 7.752 1.00 30.64 78 LYS A O 1
ATOM 618 N N . LEU A 1 79 ? -29.981 31.056 7.690 1.00 26.60 79 LEU A N 1
ATOM 619 C CA . LEU A 1 79 ? -29.118 30.804 8.836 1.00 27.90 79 LEU A CA 1
ATOM 620 C C . LEU A 1 79 ? -27.689 31.260 8.575 1.00 30.32 79 LEU A C 1
ATOM 621 O O . LEU A 1 79 ? -27.037 31.813 9.468 1.00 29.82 79 LEU A O 1
ATOM 626 N N . SER A 1 80 ? -27.176 31.023 7.367 1.00 26.70 80 SER A N 1
ATOM 627 C CA . SER A 1 80 ? -25.819 31.450 7.025 1.00 26.18 80 SER A CA 1
ATOM 628 C C . SER A 1 80 ? -25.670 32.969 6.999 1.00 26.23 80 SER A C 1
ATOM 629 O O . SER A 1 80 ? -24.539 33.463 6.969 1.00 24.26 80 SER A O 1
ATOM 632 N N . GLN A 1 81 ? -26.774 33.716 6.982 1.00 26.11 81 GLN A N 1
ATOM 633 C CA . GLN A 1 81 ? -26.731 35.168 7.074 1.00 23.32 81 GLN A CA 1
ATOM 634 C C . GLN A 1 81 ? -26.702 35.676 8.504 1.00 30.93 81 GLN A C 1
ATOM 635 O O . GLN A 1 81 ? -26.556 36.884 8.692 1.00 28.08 81 GLN A O 1
ATOM 641 N N . GLY A 1 82 ? -26.868 34.797 9.503 1.00 21.89 82 GLY A N 1
ATOM 642 C CA . GLY A 1 82 ? -27.102 35.213 10.871 1.00 22.80 82 GLY A CA 1
ATOM 643 C C . GLY A 1 82 ? -28.559 35.307 11.276 1.00 25.40 82 GLY A C 1
ATOM 644 O O . GLY A 1 82 ? -28.849 35.769 12.389 1.00 22.24 82 GLY A O 1
ATOM 645 N N . VAL A 1 83 ? -29.484 34.909 10.408 1.00 21.68 83 VAL A N 1
ATOM 646 C CA . VAL A 1 83 ? -30.907 34.995 10.715 1.00 25.09 83 VAL A CA 1
ATOM 647 C C . VAL A 1 83 ? -31.290 33.852 11.644 1.00 22.02 83 VAL A C 1
ATOM 648 O O . VAL A 1 83 ? -31.047 32.679 11.333 1.00 22.45 83 VAL A O 1
ATOM 652 N N . THR A 1 84 ? -31.921 34.182 12.775 1.00 22.15 84 THR A N 1
ATOM 653 C CA . THR A 1 84 ? -32.385 33.158 13.706 1.00 27.23 84 THR A CA 1
ATOM 654 C C . THR A 1 84 ? -33.905 33.074 13.810 1.00 25.98 84 THR A C 1
ATOM 655 O O . THR A 1 84 ? -34.418 32.124 14.420 1.00 24.27 84 THR A O 1
ATOM 659 N N . THR A 1 85 ? -34.631 34.037 13.248 1.00 21.98 85 THR A N 1
ATOM 660 C CA . THR A 1 85 ? -36.086 33.984 13.182 1.00 27.51 85 THR A CA 1
ATOM 661 C C . THR A 1 85 ? -36.531 34.486 11.818 1.00 28.69 85 THR A C 1
ATOM 662 O O . THR A 1 85 ? -36.048 35.523 11.356 1.00 22.38 85 THR A O 1
ATOM 666 N N . VAL A 1 86 ? -37.452 33.760 11.184 1.00 27.05 86 VAL A N 1
ATOM 667 C CA . VAL A 1 86 ? -38.107 34.203 9.959 1.00 24.33 86 VAL A CA 1
ATOM 668 C C . VAL A 1 86 ? -39.570 34.488 10.275 1.00 24.84 86 VAL A C 1
ATOM 669 O O . VAL A 1 86 ? -40.223 33.737 11.013 1.00 23.43 86 VAL A O 1
ATOM 673 N N . ILE A 1 87 ? -40.079 35.586 9.729 1.00 26.36 87 ILE A N 1
ATOM 674 C CA . ILE A 1 87 ? -41.498 35.904 9.801 1.00 29.63 87 ILE A CA 1
ATOM 675 C C . ILE A 1 87 ? -42.108 35.576 8.452 1.00 25.39 87 ILE A C 1
ATOM 676 O O . ILE A 1 87 ? -41.750 36.183 7.437 1.00 24.56 87 ILE A O 1
ATOM 681 N N . VAL A 1 88 ? -43.032 34.625 8.441 1.00 26.62 88 VAL A N 1
ATOM 682 C CA . VAL A 1 88 ? -43.602 34.119 7.208 1.00 26.36 88 VAL A CA 1
ATOM 683 C C . VAL A 1 88 ? -45.010 34.675 7.028 1.00 22.70 88 VAL A C 1
ATOM 684 O O . VAL A 1 88 ? -45.549 35.363 7.891 1.00 23.13 88 VAL A O 1
ATOM 688 N N . GLY A 1 89 ? -45.600 34.418 5.861 1.00 26.01 89 GLY A N 1
ATOM 689 C CA . GLY A 1 89 ? -46.969 34.806 5.583 1.00 17.18 89 GLY A CA 1
ATOM 690 C C . GLY A 1 89 ? -47.157 36.234 5.125 1.00 26.47 89 GLY A C 1
ATOM 691 O O . GLY A 1 89 ? -48.170 36.866 5.478 1.00 21.90 89 GLY A O 1
ATOM 692 N N . ASN A 1 90 ? -46.221 36.758 4.331 1.00 26.03 90 ASN A N 1
ATOM 693 C CA . ASN A 1 90 ? -46.233 38.152 3.908 1.00 23.20 90 ASN A CA 1
ATOM 694 C C . ASN A 1 90 ? -46.976 38.360 2.591 1.00 27.07 90 ASN A C 1
ATOM 695 O O . ASN A 1 90 ? -47.372 37.414 1.907 1.00 24.32 90 ASN A O 1
ATOM 700 N N . CYS A 1 91 ? -47.185 39.642 2.264 1.00 24.78 91 CYS A N 1
ATOM 701 C CA . CYS A 1 91 ? -47.801 40.083 1.004 1.00 27.58 91 CYS A CA 1
ATOM 702 C C . CYS A 1 91 ? -49.151 39.423 0.740 1.00 28.27 91 CYS A C 1
ATOM 703 O O . CYS A 1 91 ? -49.515 39.162 -0.411 1.00 27.48 91 CYS A O 1
ATOM 706 N N . GLY A 1 92 ? -49.913 39.160 1.794 1.00 24.02 92 GLY A N 1
ATOM 707 C CA . GLY A 1 92 ? -51.242 38.618 1.635 1.00 24.95 92 GLY A CA 1
ATOM 708 C C . GLY A 1 92 ? -51.319 37.117 1.447 1.00 26.40 92 GLY A C 1
ATOM 709 O O . GLY A 1 92 ? -52.426 36.593 1.271 1.00 23.94 92 GLY A O 1
ATOM 710 N N . ILE A 1 93 ? -50.191 36.403 1.489 1.00 22.69 93 ILE A N 1
ATOM 711 C CA . ILE A 1 93 ? -50.159 34.969 1.197 1.00 25.31 93 ILE A CA 1
ATOM 712 C C . ILE A 1 93 ? -49.467 34.247 2.345 1.00 28.29 93 ILE A C 1
ATOM 713 O O . ILE A 1 93 ? -48.321 34.568 2.699 1.00 28.71 93 ILE A O 1
ATOM 718 N N . SER A 1 94 ? -50.158 33.273 2.922 1.00 22.74 94 SER A N 1
ATOM 719 C CA . SER A 1 94 ? -49.608 32.500 4.020 1.00 26.68 94 SER A CA 1
ATOM 720 C C . SER A 1 94 ? -50.048 31.059 3.850 1.00 20.78 94 SER A C 1
ATOM 721 O O . SER A 1 94 ? -51.151 30.788 3.358 1.00 26.97 94 SER A O 1
ATOM 724 N N . ALA A 1 95 ? -49.175 30.135 4.240 1.00 24.19 95 ALA A N 1
ATOM 725 C CA . ALA A 1 95 ? -49.594 28.739 4.321 1.00 24.46 95 ALA A CA 1
ATOM 726 C C . ALA A 1 95 ? -50.557 28.522 5.486 1.00 26.60 95 ALA A C 1
ATOM 727 O O . ALA A 1 95 ? -51.560 27.811 5.342 1.00 24.93 95 ALA A O 1
ATOM 729 N N . ALA A 1 96 ? -50.272 29.129 6.643 1.00 22.59 96 ALA A N 1
ATOM 730 C CA . ALA A 1 96 ? -51.132 28.973 7.815 1.00 29.39 96 ALA A CA 1
ATOM 731 C C . ALA A 1 96 ? -52.539 29.465 7.515 1.00 29.76 96 ALA A C 1
ATOM 732 O O . ALA A 1 96 ? -52.722 30.573 7.000 1.00 27.39 96 ALA A O 1
ATOM 734 N N . THR A 1 97 ? -53.529 28.632 7.848 1.00 29.43 97 THR A N 1
ATOM 735 C CA . THR A 1 97 ? -54.974 28.816 7.648 1.00 27.35 97 THR A CA 1
ATOM 736 C C . THR A 1 97 ? -55.428 28.643 6.199 1.00 31.11 97 THR A C 1
ATOM 737 O O . THR A 1 97 ? -56.636 28.698 5.948 1.00 28.26 97 THR A O 1
ATOM 741 N N . ALA A 1 98 ? -54.525 28.429 5.240 1.00 28.21 98 ALA A N 1
ATOM 742 C CA . ALA A 1 98 ? -54.929 28.383 3.837 1.00 29.76 98 ALA A CA 1
ATOM 743 C C . ALA A 1 98 ? -55.479 27.009 3.494 1.00 35.53 98 ALA A C 1
ATOM 744 O O . ALA A 1 98 ? -54.795 25.992 3.663 1.00 35.17 98 ALA A O 1
ATOM 746 N N . THR A 1 99 ? -56.714 26.989 3.014 1.00 35.35 99 THR A N 1
ATOM 747 C CA . THR A 1 99 ? -57.336 25.818 2.423 1.00 37.03 99 THR A CA 1
ATOM 748 C C . THR A 1 99 ? -57.493 26.067 0.930 1.00 43.50 99 THR A C 1
ATOM 749 O O . THR A 1 99 ? -57.928 27.150 0.525 1.00 43.11 99 THR A O 1
ATOM 753 N N . MET A 1 100 ? -57.119 25.081 0.118 1.00 42.72 100 MET A N 1
ATOM 754 C CA . MET A 1 100 ? -57.220 25.164 -1.341 1.00 47.54 100 MET A CA 1
ATOM 755 C C . MET A 1 100 ? -58.374 24.291 -1.811 1.00 49.02 100 MET A C 1
ATOM 756 O O . MET A 1 100 ? -58.244 23.067 -1.884 1.00 56.63 100 MET A O 1
ATOM 761 N N . ARG A 1 101 ? -59.502 24.915 -2.136 1.00 53.16 101 ARG A N 1
ATOM 762 C CA A ARG A 1 101 ? -60.649 24.199 -2.675 0.57 53.98 101 ARG A CA 1
ATOM 763 C CA B ARG A 1 101 ? -60.629 24.163 -2.670 0.43 53.99 101 ARG A CA 1
ATOM 764 C C . ARG A 1 101 ? -60.541 23.975 -4.176 1.00 63.89 101 ARG A C 1
ATOM 765 O O . ARG A 1 101 ? -61.488 23.460 -4.779 1.00 71.24 101 ARG A O 1
ATOM 780 N N . GLY A 1 102 ? -59.423 24.360 -4.784 1.00 65.43 102 GLY A N 1
ATOM 781 C CA . GLY A 1 102 ? -59.217 24.223 -6.209 1.00 55.12 102 GLY A CA 1
ATOM 782 C C . GLY A 1 102 ? -57.881 24.802 -6.627 1.00 56.97 102 GLY A C 1
ATOM 783 O O . GLY A 1 102 ? -56.871 24.596 -5.948 1.00 66.17 102 GLY A O 1
ATOM 784 N N . GLU A 1 103 ? -57.867 25.545 -7.729 1.00 53.71 103 GLU A N 1
ATOM 785 C CA A GLU A 1 103 ? -56.630 26.132 -8.224 0.57 56.94 103 GLU A CA 1
ATOM 786 C CA B GLU A 1 103 ? -56.627 26.127 -8.220 0.43 56.91 103 GLU A CA 1
ATOM 787 C C . GLU A 1 103 ? -56.002 27.035 -7.166 1.00 53.65 103 GLU A C 1
ATOM 788 O O . GLU A 1 103 ? -56.695 27.704 -6.393 1.00 56.03 103 GLU A O 1
ATOM 799 N N . VAL A 1 104 ? -54.673 27.046 -7.138 1.00 45.75 104 VAL A N 1
ATOM 800 C CA . VAL A 1 104 ? -53.912 27.918 -6.248 1.00 49.16 104 VAL A CA 1
ATOM 801 C C . VAL A 1 104 ? -53.850 29.305 -6.870 1.00 44.38 104 VAL A C 1
ATOM 802 O O . VAL A 1 104 ? -53.372 29.455 -8.001 1.00 53.61 104 VAL A O 1
ATOM 806 N N . PRO A 1 105 ? -54.334 30.336 -6.187 1.00 44.41 105 PRO A N 1
ATOM 807 C CA . PRO A 1 105 ? -54.348 31.672 -6.790 1.00 38.28 105 PRO A CA 1
ATOM 808 C C . PRO A 1 105 ? -53.001 32.371 -6.672 1.00 41.28 105 PRO A C 1
ATOM 809 O O . PRO A 1 105 ? -52.326 32.303 -5.641 1.00 35.79 105 PRO A O 1
ATOM 813 N N . ASP A 1 106 ? -52.604 33.022 -7.762 1.00 39.14 106 ASP A N 1
ATOM 814 C CA A ASP A 1 106 ? -51.430 33.880 -7.734 0.59 38.59 106 ASP A CA 1
ATOM 815 C CA B ASP A 1 106 ? -51.425 33.871 -7.723 0.41 38.58 106 ASP A CA 1
ATOM 816 C C . ASP A 1 106 ? -51.593 34.915 -6.625 1.00 38.06 106 ASP A C 1
ATOM 817 O O . ASP A 1 106 ? -52.685 35.480 -6.464 1.00 39.96 106 ASP A O 1
ATOM 826 N N . PRO A 1 107 ? -50.557 35.197 -5.840 1.00 37.18 107 PRO A N 1
ATOM 827 C CA . PRO A 1 107 ? -49.241 34.556 -5.936 1.00 35.71 107 PRO A CA 1
ATOM 828 C C . PRO A 1 107 ? -48.980 33.505 -4.860 1.00 35.83 107 PRO A C 1
ATOM 829 O O . PRO A 1 107 ? -47.825 33.337 -4.472 1.00 38.37 107 PRO A O 1
ATOM 833 N N . MET A 1 108 ? -50.006 32.804 -4.361 1.00 33.24 108 MET A N 1
ATOM 834 C CA . MET A 1 108 ? -49.752 31.736 -3.391 1.00 32.16 108 MET A CA 1
ATOM 835 C C . MET A 1 108 ? -48.780 30.696 -3.934 1.00 42.79 108 MET A C 1
ATOM 836 O O . MET A 1 108 ? -48.150 29.969 -3.152 1.00 38.19 108 MET A O 1
ATOM 841 N N . ASN A 1 109 ? -48.655 30.601 -5.258 1.00 30.48 109 ASN A N 1
ATOM 842 C CA . ASN A 1 109 ? -47.743 29.645 -5.866 1.00 34.74 109 ASN A CA 1
ATOM 843 C C . ASN A 1 109 ? -46.289 29.963 -5.562 1.00 34.69 109 ASN A C 1
ATOM 844 O O . ASN A 1 109 ? -45.432 29.103 -5.784 1.00 42.13 109 ASN A O 1
ATOM 849 N N . LEU A 1 110 ? -45.987 31.167 -5.059 1.00 33.68 110 LEU A N 1
ATOM 850 C CA . LEU A 1 110 ? -44.631 31.452 -4.592 1.00 33.92 110 LEU A CA 1
ATOM 851 C C . LEU A 1 110 ? -44.218 30.519 -3.462 1.00 44.17 110 LEU A C 1
ATOM 852 O O . LEU A 1 110 ? -43.024 30.244 -3.297 1.00 43.86 110 LEU A O 1
ATOM 857 N N . LEU A 1 111 ? -45.181 30.049 -2.659 1.00 36.84 111 LEU A N 1
ATOM 858 C CA . LEU A 1 111 ? -44.898 29.226 -1.485 1.00 37.34 111 LEU A CA 1
ATOM 859 C C . LEU A 1 111 ? -44.830 27.740 -1.816 1.00 42.86 111 LEU A C 1
ATOM 860 O O . LEU A 1 111 ? -43.959 27.031 -1.299 1.00 38.03 111 LEU A O 1
ATOM 865 N N . GLY A 1 112 ? -45.730 27.263 -2.669 1.00 41.05 112 GLY A N 1
ATOM 866 C CA . GLY A 1 112 ? -45.792 25.856 -3.001 1.00 41.56 112 GLY A CA 1
ATOM 867 C C . GLY A 1 112 ? -47.028 25.573 -3.829 1.00 42.15 112 GLY A C 1
ATOM 868 O O . GLY A 1 112 ? -47.737 26.491 -4.248 1.00 43.15 112 GLY A O 1
ATOM 869 N N . GLU A 1 113 ? -47.275 24.288 -4.060 1.00 47.95 113 GLU A N 1
ATOM 870 C CA A GLU A 1 113 ? -48.386 23.865 -4.900 0.49 47.30 113 GLU A CA 1
ATOM 871 C CA B GLU A 1 113 ? -48.383 23.857 -4.901 0.51 47.29 113 GLU A CA 1
ATOM 872 C C . GLU A 1 113 ? -49.573 23.457 -4.038 1.00 41.36 113 GLU A C 1
ATOM 873 O O . GLU A 1 113 ? -49.471 23.327 -2.820 1.00 50.90 113 GLU A O 1
ATOM 884 N N . GLN A 1 114 ? -50.719 23.268 -4.694 1.00 45.57 114 GLN A N 1
ATOM 885 C CA . GLN A 1 114 ? -51.954 22.960 -3.981 1.00 47.13 114 GLN A CA 1
ATOM 886 C C . GLN A 1 114 ? -51.748 21.947 -2.858 1.00 48.70 114 GLN A C 1
ATOM 887 O O . GLN A 1 114 ? -52.250 22.124 -1.742 1.00 47.19 114 GLN A O 1
ATOM 893 N N . GLN A 1 115 ? -51.008 20.872 -3.139 1.00 44.64 115 GLN A N 1
ATOM 894 C CA . GLN A 1 115 ? -50.895 19.773 -2.191 1.00 45.99 115 GLN A CA 1
ATOM 895 C C . GLN A 1 115 ? -50.111 20.154 -0.940 1.00 39.91 115 GLN A C 1
ATOM 896 O O . GLN A 1 115 ? -50.194 19.443 0.065 1.00 41.38 115 GLN A O 1
ATOM 902 N N . HIS A 1 116 ? -49.350 21.245 -0.976 1.00 37.34 116 HIS A N 1
ATOM 903 C CA . HIS A 1 116 ? -48.549 21.646 0.169 1.00 43.88 116 HIS A CA 1
ATOM 904 C C . HIS A 1 116 ? -49.339 22.456 1.194 1.00 42.80 116 HIS A C 1
ATOM 905 O O . HIS A 1 116 ? -48.859 22.635 2.320 1.00 33.26 116 HIS A O 1
ATOM 912 N N . PHE A 1 117 ? -50.542 22.923 0.854 1.00 35.56 117 PHE A N 1
ATOM 913 C CA . PHE A 1 117 ? -51.318 23.766 1.766 1.00 43.37 117 PHE A CA 1
ATOM 914 C C . PHE A 1 117 ? -52.188 22.890 2.664 1.00 41.45 117 PHE A C 1
ATOM 915 O O . PHE A 1 117 ? -53.404 22.769 2.492 1.00 43.34 117 PHE A O 1
ATOM 923 N N . ILE A 1 118 ? -51.543 22.302 3.671 1.00 28.77 118 ILE A N 1
ATOM 924 C CA . ILE A 1 118 ? -52.211 21.365 4.568 1.00 31.63 118 ILE A CA 1
ATOM 925 C C . ILE A 1 118 ? -52.222 21.876 6.005 1.00 34.41 118 ILE A C 1
ATOM 926 O O . ILE A 1 118 ? -52.117 21.083 6.944 1.00 36.64 118 ILE A O 1
ATOM 931 N N . TYR A 1 119 ? -52.350 23.190 6.198 1.00 30.26 119 TYR A N 1
ATOM 932 C CA . TYR A 1 119 ? -52.286 23.810 7.527 1.00 25.19 119 TYR A CA 1
ATOM 933 C C . TYR A 1 119 ? -53.497 24.713 7.699 1.00 28.92 119 TYR A C 1
ATOM 934 O O . TYR A 1 119 ? -53.382 25.946 7.635 1.00 33.19 119 TYR A O 1
ATOM 943 N N . PRO A 1 120 ? -54.674 24.129 7.951 1.00 32.70 120 PRO A N 1
ATOM 944 C CA . PRO A 1 120 ? -55.908 24.930 7.988 1.00 28.58 120 PRO A CA 1
ATOM 945 C C . PRO A 1 120 ? -56.038 25.817 9.220 1.00 34.37 120 PRO A C 1
ATOM 946 O O . PRO A 1 120 ? -56.926 26.681 9.237 1.00 34.27 120 PRO A O 1
ATOM 950 N N . THR A 1 121 ? -55.195 25.637 10.242 1.00 29.17 121 THR A N 1
ATOM 951 C CA . THR A 1 121 ? -55.130 26.545 11.384 1.00 30.13 121 THR A CA 1
ATOM 952 C C . THR A 1 121 ? -53.680 26.903 11.664 1.00 27.90 121 THR A C 1
ATOM 953 O O . THR A 1 121 ? -52.754 26.193 11.258 1.00 25.41 121 THR A O 1
ATOM 957 N N . VAL A 1 122 ? -53.504 28.017 12.378 1.00 25.67 122 VAL A N 1
ATOM 958 C CA . VAL A 1 122 ? -52.191 28.377 12.901 1.00 26.80 122 VAL A CA 1
ATOM 959 C C . VAL A 1 122 ? -51.661 27.263 13.793 1.00 33.04 122 VAL A C 1
ATOM 960 O O . VAL A 1 122 ? -50.479 26.903 13.736 1.00 29.03 122 VAL A O 1
ATOM 964 N N . GLU A 1 123 ? -52.534 26.674 14.609 1.00 28.85 123 GLU A N 1
ATOM 965 C CA . GLU A 1 123 ? -52.112 25.567 15.458 1.00 32.81 123 GLU A CA 1
ATOM 966 C C . GLU A 1 123 ? -51.514 24.435 14.623 1.00 29.74 123 GLU A C 1
ATOM 967 O O . GLU A 1 123 ? -50.439 23.916 14.939 1.00 25.81 123 GLU A O 1
ATOM 973 N N . ALA A 1 124 ? -52.211 24.028 13.558 1.00 23.94 124 ALA A N 1
ATOM 974 C CA . ALA A 1 124 ? -51.704 22.960 12.694 1.00 29.02 124 ALA A CA 1
ATOM 975 C C . ALA A 1 124 ? -50.369 23.335 12.064 1.00 27.36 124 ALA A C 1
ATOM 976 O O . ALA A 1 124 ? -49.472 22.491 11.947 1.00 29.91 124 ALA A O 1
ATOM 978 N N . TYR A 1 125 ? -50.222 24.597 11.647 1.00 25.28 125 TYR A N 1
ATOM 979 C CA . TYR A 1 125 ? -48.949 25.067 11.104 1.00 26.93 125 TYR A CA 1
ATOM 980 C C . TYR A 1 125 ? -47.842 25.040 12.158 1.00 30.51 125 TYR A C 1
ATOM 981 O O . TYR A 1 125 ? -46.716 24.608 11.880 1.00 23.81 125 TYR A O 1
ATOM 990 N N . ALA A 1 126 ? -48.149 25.502 13.374 1.00 23.34 126 ALA A N 1
ATOM 991 C CA . ALA A 1 126 ? -47.163 25.525 14.450 1.00 25.22 126 ALA A CA 1
ATOM 992 C C . ALA A 1 126 ? -46.601 24.133 14.720 1.00 28.75 126 ALA A C 1
ATOM 993 O O . ALA A 1 126 ? -45.382 23.944 14.816 1.00 28.56 126 ALA A O 1
ATOM 995 N N . HIS A 1 127 ? -47.476 23.140 14.851 1.00 24.79 127 HIS A N 1
ATOM 996 C CA . HIS A 1 127 ? -46.984 21.802 15.148 1.00 26.92 127 HIS A CA 1
ATOM 997 C C . HIS A 1 127 ? -46.240 21.204 13.971 1.00 28.05 127 HIS A C 1
ATOM 998 O O . HIS A 1 127 ? -45.295 20.432 14.174 1.00 28.48 127 HIS A O 1
ATOM 1005 N N . ALA A 1 128 ? -46.633 21.558 12.740 1.00 26.73 128 ALA A N 1
ATOM 1006 C CA . ALA A 1 128 ? -45.897 21.078 11.576 1.00 26.28 128 ALA A CA 1
ATOM 1007 C C . ALA A 1 128 ? -44.492 21.665 11.548 1.00 27.43 128 ALA A C 1
ATOM 1008 O O . ALA A 1 128 ? -43.523 20.956 11.271 1.00 25.51 128 ALA A O 1
ATOM 1010 N N . VAL A 1 129 ? -44.361 22.960 11.839 1.00 24.52 129 VAL A N 1
ATOM 1011 C CA . VAL A 1 129 ? -43.033 23.550 11.974 1.00 26.10 129 VAL A CA 1
ATOM 1012 C C . VAL A 1 129 ? -42.193 22.761 12.974 1.00 28.35 129 VAL A C 1
ATOM 1013 O O . VAL A 1 129 ? -41.081 22.323 12.669 1.00 26.40 129 VAL A O 1
ATOM 1017 N N A GLU A 1 130 ? -42.712 22.561 14.183 0.52 26.14 130 GLU A N 1
ATOM 1018 N N B GLU A 1 130 ? -42.709 22.575 14.192 0.48 26.41 130 GLU A N 1
ATOM 1019 C CA A GLU A 1 130 ? -41.884 21.948 15.213 0.52 29.18 130 GLU A CA 1
ATOM 1020 C CA B GLU A 1 130 ? -41.895 21.935 15.220 0.48 29.17 130 GLU A CA 1
ATOM 1021 C C A GLU A 1 130 ? -41.622 20.473 14.926 0.52 29.93 130 GLU A C 1
ATOM 1022 C C B GLU A 1 130 ? -41.581 20.492 14.853 0.48 29.92 130 GLU A C 1
ATOM 1023 O O A GLU A 1 130 ? -40.581 19.948 15.330 0.52 30.15 130 GLU A O 1
ATOM 1024 O O B GLU A 1 130 ? -40.481 20.004 15.132 0.48 29.89 130 GLU A O 1
ATOM 1035 N N . ALA A 1 131 ? -42.519 19.800 14.200 1.00 28.29 131 ALA A N 1
ATOM 1036 C CA . ALA A 1 131 ? -42.235 18.434 13.767 1.00 30.14 131 ALA A CA 1
ATOM 1037 C C . ALA A 1 131 ? -41.059 18.388 12.807 1.00 30.62 131 ALA A C 1
ATOM 1038 O O . ALA A 1 131 ? -40.351 17.379 12.744 1.00 36.42 131 ALA A O 1
ATOM 1040 N N . ALA A 1 132 ? -40.842 19.462 12.044 1.00 27.58 132 ALA A N 1
ATOM 1041 C CA . ALA A 1 132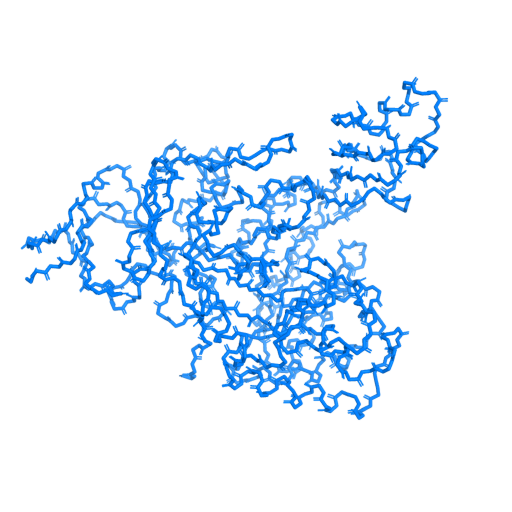 ? -39.736 19.503 11.100 1.00 30.01 132 ALA A CA 1
ATOM 1042 C C . ALA A 1 132 ? -38.403 19.820 11.769 1.00 36.16 132 ALA A C 1
ATOM 1043 O O . ALA A 1 132 ? -37.349 19.582 11.158 1.00 25.94 132 ALA A O 1
ATOM 1045 N N A ARG A 1 133 ? -38.422 20.349 12.999 0.54 31.67 133 ARG A N 1
ATOM 1046 N N B ARG A 1 133 ? -38.423 20.338 13.003 0.46 31.67 133 ARG A N 1
ATOM 1047 C CA A ARG A 1 133 ? -37.209 20.643 13.757 0.54 29.13 133 ARG A CA 1
ATOM 1048 C CA B ARG A 1 133 ? -37.212 20.648 13.758 0.46 29.08 133 ARG A CA 1
ATOM 1049 C C A ARG A 1 133 ? -36.320 21.627 12.998 0.54 31.64 133 ARG A C 1
ATOM 1050 C C B ARG A 1 133 ? -36.328 21.621 12.983 0.46 31.62 133 ARG A C 1
ATOM 1051 O O A ARG A 1 133 ? -35.172 21.306 12.661 0.54 30.77 133 ARG A O 1
ATOM 1052 O O B ARG A 1 133 ? -35.193 21.286 12.619 0.46 30.77 133 ARG A O 1
ATOM 1067 N N . PRO A 1 134 ? -36.806 22.833 12.715 1.00 29.43 134 PRO A N 1
ATOM 1068 C CA . PRO A 1 134 ? -36.016 23.774 11.920 1.00 30.32 134 PRO A CA 1
ATOM 1069 C C . PRO A 1 134 ? -34.844 24.311 12.725 1.00 31.21 134 PRO A C 1
ATOM 1070 O O . PRO A 1 134 ? -34.809 24.224 13.954 1.00 25.62 134 PRO A O 1
ATOM 1074 N N . SER A 1 135 ? -33.870 24.866 12.003 1.00 26.30 135 SER A N 1
ATOM 1075 C CA . SER A 1 135 ? -32.660 25.409 12.610 1.00 26.69 135 SER A CA 1
ATOM 1076 C C . SER A 1 135 ? -32.815 26.848 13.068 1.00 25.99 135 SER A C 1
ATOM 1077 O O . SER A 1 135 ? -31.944 27.347 13.782 1.00 33.66 135 SER A O 1
ATOM 1080 N N . LEU A 1 136 ? -33.881 27.529 12.659 1.00 22.46 136 LEU A N 1
ATOM 1081 C CA . LEU A 1 136 ? -34.197 28.864 13.148 1.00 24.99 136 LEU A CA 1
ATOM 1082 C C . LEU A 1 136 ? -35.667 28.917 13.523 1.00 26.28 136 LEU A C 1
ATOM 1083 O O . LEU A 1 136 ? -36.451 28.029 13.172 1.00 24.91 136 LEU A O 1
ATOM 1088 N N . ASN A 1 137 ? -36.043 29.982 14.220 1.00 21.62 137 ASN A N 1
ATOM 1089 C CA . ASN A 1 137 ? -37.421 30.124 14.661 1.00 23.29 137 ASN A CA 1
ATOM 1090 C C . ASN A 1 137 ? -38.318 30.620 13.522 1.00 26.40 137 ASN A C 1
ATOM 1091 O O . ASN A 1 137 ? -37.860 31.236 12.554 1.00 24.04 137 ASN A O 1
ATOM 1096 N N . VAL A 1 138 ? -39.621 30.369 13.672 1.00 23.74 138 VAL A N 1
ATOM 1097 C CA . VAL A 1 138 ? -40.638 30.738 12.696 1.00 23.35 138 VAL A CA 1
ATOM 1098 C C . VAL A 1 138 ? -41.811 31.378 13.426 1.00 24.26 138 VAL A C 1
ATOM 1099 O O . VAL A 1 138 ? -42.363 30.778 14.352 1.00 24.13 138 VAL A O 1
ATOM 1103 N N . GLY A 1 139 ? -42.203 32.579 12.992 1.00 24.70 139 GLY A N 1
ATOM 1104 C CA . GLY A 1 139 ? -43.504 33.147 13.313 1.00 20.26 139 GLY A CA 1
ATOM 1105 C C . GLY A 1 139 ? -44.273 33.505 12.051 1.00 24.40 139 GLY A C 1
ATOM 1106 O O . GLY A 1 139 ? -43.662 33.752 11.005 1.00 22.29 139 GLY A O 1
ATOM 1107 N N . THR A 1 140 ? -45.603 33.554 12.112 1.00 21.36 140 THR A N 1
ATOM 1108 C CA . THR A 1 140 ? -46.375 33.735 10.890 1.00 22.76 140 THR A CA 1
ATOM 1109 C C . THR A 1 140 ? -47.367 34.882 11.003 1.00 23.32 140 THR A C 1
ATOM 1110 O O . THR A 1 140 ? -48.057 35.035 12.017 1.00 22.61 140 THR A O 1
ATOM 1114 N N . LEU A 1 141 ? -47.426 35.690 9.959 1.00 23.67 141 LEU A N 1
ATOM 1115 C CA . LEU A 1 141 ? -48.595 36.514 9.705 1.00 21.97 141 LEU A CA 1
ATOM 1116 C C . LEU A 1 141 ? -49.662 35.682 8.995 1.00 23.45 141 LEU A C 1
ATOM 1117 O O . LEU A 1 141 ? -49.394 34.595 8.478 1.00 25.30 141 LEU A O 1
ATOM 1122 N N . ILE A 1 142 ? -50.881 36.206 8.957 1.00 22.48 142 ILE A N 1
ATOM 1123 C CA . ILE A 1 142 ? -51.980 35.581 8.230 1.00 23.79 142 ILE A CA 1
ATOM 1124 C C . ILE A 1 142 ? -52.184 36.339 6.923 1.00 22.58 142 ILE A C 1
ATOM 1125 O O . ILE A 1 142 ? -52.283 37.572 6.924 1.00 26.96 142 ILE A O 1
ATOM 1130 N N . GLY A 1 143 ? -52.221 35.609 5.806 1.00 28.35 143 GLY A N 1
ATOM 1131 C CA . GLY A 1 143 ? -52.325 36.222 4.486 1.00 24.91 143 GLY A CA 1
ATOM 1132 C C . GLY A 1 143 ? -53.731 36.649 4.114 1.00 25.90 143 GLY A C 1
ATOM 1133 O O . GLY A 1 143 ? -54.639 35.814 4.047 1.00 26.75 143 GLY A O 1
ATOM 1134 N N . HIS A 1 144 ? -53.930 37.945 3.861 1.00 22.79 144 HIS A N 1
ATOM 1135 C CA . HIS A 1 144 ? -55.265 38.435 3.514 1.00 26.32 144 HIS A CA 1
ATOM 1136 C C . HIS A 1 144 ? -55.848 37.671 2.330 1.00 26.50 144 HIS A C 1
ATOM 1137 O O . HIS A 1 144 ? -57.001 37.225 2.368 1.00 27.42 144 HIS A O 1
ATOM 1144 N N . THR A 1 145 ? -55.058 37.505 1.266 1.00 24.49 145 THR A N 1
ATOM 1145 C CA . THR A 1 145 ? -55.534 36.793 0.087 1.00 24.65 145 THR A CA 1
ATOM 1146 C C . THR A 1 145 ? -55.837 35.329 0.382 1.00 29.86 145 THR A C 1
ATOM 1147 O O . THR A 1 145 ? -56.781 34.758 -0.185 1.00 28.46 145 THR A O 1
ATOM 1151 N N . ALA A 1 146 ? -55.053 34.696 1.253 1.00 28.26 146 ALA A N 1
ATOM 1152 C CA . ALA A 1 146 ? -55.391 33.337 1.664 1.00 30.51 146 ALA A CA 1
ATOM 1153 C C . ALA A 1 146 ? -56.742 33.294 2.376 1.00 31.34 146 ALA A C 1
ATOM 1154 O O . ALA A 1 146 ? -57.549 32.394 2.125 1.00 31.21 146 ALA A O 1
ATOM 1156 N N . LEU A 1 147 ? -57.015 34.271 3.252 1.00 28.74 147 LEU A N 1
ATOM 1157 C CA . LEU A 1 147 ? -58.340 34.382 3.869 1.00 24.28 147 LEU A CA 1
ATOM 1158 C C . LEU A 1 147 ? -59.425 34.611 2.822 1.00 28.33 147 LEU A C 1
ATOM 1159 O O . LEU A 1 147 ? -60.481 33.969 2.863 1.00 28.87 147 LEU A O 1
ATOM 1164 N N . ARG A 1 148 ? -59.211 35.577 1.917 1.00 28.95 148 ARG A N 1
ATOM 1165 C CA . ARG A 1 148 ? -60.147 35.780 0.810 1.00 27.36 148 ARG A CA 1
ATOM 1166 C C . ARG A 1 148 ? -60.467 34.454 0.151 1.00 28.71 148 ARG A C 1
ATOM 1167 O O . ARG A 1 148 ? -61.636 34.096 -0.024 1.00 32.28 148 ARG A O 1
ATOM 1175 N N . ASN A 1 149 ? -59.423 33.688 -0.177 1.00 32.12 149 ASN A N 1
ATOM 1176 C CA . ASN A 1 149 ? -59.608 32.452 -0.928 1.00 31.35 149 ASN A CA 1
ATOM 1177 C C . ASN A 1 149 ? -60.376 31.409 -0.125 1.00 33.76 149 ASN A C 1
ATOM 1178 O O . ASN A 1 149 ? -61.121 30.606 -0.705 1.00 33.84 149 ASN A O 1
ATOM 1183 N N . ASN A 1 150 ? -60.201 31.395 1.199 1.00 28.69 150 ASN A N 1
ATOM 1184 C CA . ASN A 1 150 ? -60.970 30.474 2.036 1.00 32.39 150 ASN A CA 1
ATOM 1185 C C . ASN A 1 150 ? -62.455 30.787 2.000 1.00 32.75 150 ASN A C 1
ATOM 1186 O O . ASN A 1 150 ? -63.273 29.898 2.244 1.00 30.82 150 ASN A O 1
ATOM 1191 N N . HIS A 1 151 ? -62.830 32.037 1.721 1.00 31.95 151 HIS A N 1
ATOM 1192 C CA . HIS A 1 151 ? -64.196 32.467 1.967 1.00 30.99 151 HIS A CA 1
ATOM 1193 C C . HIS A 1 151 ? -64.962 32.928 0.735 1.00 32.68 151 HIS A C 1
ATOM 1194 O O . HIS A 1 151 ? -66.185 33.094 0.814 1.00 35.41 151 HIS A O 1
ATOM 1201 N N . MET A 1 152 ? -64.302 33.122 -0.390 1.00 36.49 152 MET A N 1
ATOM 1202 C CA . MET A 1 152 ? -64.922 33.678 -1.578 1.00 31.04 152 MET A CA 1
ATOM 1203 C C . MET A 1 152 ? -64.898 32.650 -2.702 1.00 37.67 152 MET A C 1
ATOM 1204 O O . MET A 1 152 ? -63.896 31.958 -2.896 1.00 33.93 152 MET A O 1
ATOM 1209 N N . ASP A 1 153 ? -66.002 32.555 -3.451 1.00 43.24 153 ASP A N 1
ATOM 1210 C CA . ASP A 1 153 ? -66.027 31.681 -4.625 1.00 44.34 153 ASP A CA 1
ATOM 1211 C C . ASP A 1 153 ? -65.171 32.225 -5.770 1.00 43.02 153 ASP A C 1
ATOM 1212 O O . ASP A 1 153 ? -64.652 31.450 -6.585 1.00 41.54 153 ASP A O 1
ATOM 1217 N N . ASP A 1 154 ? -65.017 33.538 -5.862 1.00 37.01 154 ASP A N 1
ATOM 1218 C CA A ASP A 1 154 ? -64.095 34.132 -6.818 0.76 39.93 154 ASP A CA 1
ATOM 1219 C CA B ASP A 1 154 ? -64.116 34.150 -6.828 0.24 39.95 154 ASP A CA 1
ATOM 1220 C C . ASP A 1 154 ? -63.469 35.374 -6.197 1.00 35.02 154 ASP A C 1
ATOM 1221 O O . ASP A 1 154 ? -64.112 36.099 -5.436 1.00 33.30 154 ASP A O 1
ATOM 1230 N N . LEU A 1 155 ? -62.201 35.599 -6.528 1.00 37.70 155 LEU A N 1
ATOM 1231 C CA . LEU A 1 155 ? -61.386 36.620 -5.890 1.00 31.11 155 LEU A CA 1
ATOM 1232 C C . LEU A 1 155 ? -61.446 37.993 -6.550 1.00 38.53 155 LEU A C 1
ATOM 1233 O O . LEU A 1 155 ? -61.027 38.978 -5.927 1.00 30.09 155 LEU A O 1
ATOM 1238 N N . PHE A 1 156 ? -61.957 38.094 -7.776 1.00 33.43 156 PHE A N 1
ATOM 1239 C CA . PHE A 1 156 ? -61.757 39.290 -8.599 1.00 40.47 156 PHE A CA 1
ATOM 1240 C C . PHE A 1 156 ? -62.908 40.275 -8.490 1.00 36.92 156 PHE A C 1
ATOM 1241 O O . PHE A 1 156 ? -63.359 40.866 -9.475 1.00 30.06 156 PHE A O 1
ATOM 1249 N N . ARG A 1 157 ? -63.359 40.490 -7.261 1.00 34.25 157 ARG A N 1
ATOM 1250 C CA . ARG A 1 157 ? -64.464 41.383 -6.965 1.00 28.69 157 ARG A CA 1
ATOM 1251 C C . ARG A 1 157 ? -64.356 41.787 -5.511 1.00 33.35 157 ARG A C 1
ATOM 1252 O O . ARG A 1 157 ? -63.614 41.158 -4.747 1.00 35.00 157 ARG A O 1
ATOM 1260 N N . PRO A 1 158 ? -65.072 42.831 -5.097 1.00 31.85 158 PRO A N 1
ATOM 1261 C CA . PRO A 1 158 ? -65.183 43.102 -3.663 1.00 30.13 158 PRO A CA 1
ATOM 1262 C C . PRO A 1 158 ? -65.873 41.925 -2.997 1.00 33.13 158 PRO A C 1
ATOM 1263 O O . PRO A 1 158 ? -66.689 41.235 -3.610 1.00 32.27 158 PRO A O 1
ATOM 1267 N N . ALA A 1 159 ? -65.499 41.666 -1.751 1.00 27.45 159 ALA A N 1
ATOM 1268 C CA . ALA A 1 159 ? -66.171 40.634 -0.970 1.00 33.53 159 ALA A CA 1
ATOM 1269 C C . ALA A 1 159 ? -67.476 41.176 -0.400 1.00 26.51 159 ALA A C 1
ATOM 1270 O O . ALA A 1 159 ? -67.617 42.379 -0.176 1.00 32.18 159 ALA A O 1
ATOM 1272 N N . ASN A 1 160 ? -68.439 40.283 -0.173 1.00 28.35 160 ASN A N 1
ATOM 1273 C CA . ASN A 1 160 ? -69.687 40.690 0.467 1.00 31.89 160 ASN A CA 1
ATOM 1274 C C . ASN A 1 160 ? -69.553 40.596 1.989 1.00 30.94 160 ASN A C 1
ATOM 1275 O O . ASN A 1 160 ? -68.541 40.131 2.521 1.00 32.89 160 ASN A O 1
ATOM 1280 N N A GLU A 1 161 ? -70.588 41.078 2.688 0.51 31.12 161 GLU A N 1
ATOM 1281 N N B GLU A 1 161 ? -70.598 41.008 2.708 0.49 31.13 161 GLU A N 1
ATOM 1282 C CA A GLU A 1 161 ? -70.540 41.123 4.149 0.51 32.25 161 GLU A CA 1
ATOM 1283 C CA B GLU A 1 161 ? -70.471 41.143 4.158 0.49 32.23 161 GLU A CA 1
ATOM 1284 C C A GLU A 1 161 ? -70.292 39.741 4.731 0.51 32.93 161 GLU A C 1
ATOM 1285 C C B GLU A 1 161 ? -70.474 39.796 4.882 0.49 32.81 161 GLU A C 1
ATOM 1286 O O A GLU A 1 161 ? -69.406 39.556 5.576 0.51 31.32 161 GLU A O 1
ATOM 1287 O O B GLU A 1 161 ? -69.901 39.692 5.971 0.49 31.14 161 GLU A O 1
ATOM 1298 N N . THR A 1 162 ? -71.085 38.759 4.297 1.00 32.99 162 THR A N 1
ATOM 1299 C CA . THR A 1 162 ? -70.975 37.412 4.855 1.00 29.27 162 THR A CA 1
ATOM 1300 C C . THR A 1 162 ? -69.563 36.861 4.704 1.00 32.45 162 THR A C 1
ATOM 1301 O O . THR A 1 162 ? -69.037 36.228 5.623 1.00 31.29 162 THR A O 1
ATOM 1305 N N . GLU A 1 163 ? -68.945 37.072 3.539 1.00 34.32 163 GLU A N 1
ATOM 1306 C CA . GLU A 1 163 ? -67.565 36.644 3.340 1.00 28.71 163 GLU A CA 1
ATOM 1307 C C . GLU A 1 163 ? -66.623 37.380 4.281 1.00 25.92 163 GLU A C 1
ATOM 1308 O O . GLU A 1 163 ? -65.702 36.782 4.846 1.00 29.05 163 GLU A O 1
ATOM 1314 N N . ILE A 1 164 ? -66.838 38.680 4.469 1.00 30.46 164 ILE A N 1
ATOM 1315 C CA . ILE A 1 164 ? -65.933 39.445 5.317 1.00 31.14 164 ILE A CA 1
ATOM 1316 C C . ILE A 1 164 ? -66.119 39.063 6.784 1.00 26.69 164 ILE A C 1
ATOM 1317 O O . ILE A 1 164 ? -65.147 38.970 7.540 1.00 29.89 164 ILE A O 1
ATOM 1322 N N . ALA A 1 165 ? -67.360 38.808 7.208 1.00 28.58 165 ALA A N 1
ATOM 1323 C CA . ALA A 1 165 ? -67.582 38.403 8.599 1.00 26.64 165 ALA A CA 1
ATOM 1324 C C . ALA A 1 165 ? -66.880 37.087 8.900 1.00 29.32 165 ALA A C 1
ATOM 1325 O O . ALA A 1 165 ? -66.263 36.927 9.965 1.00 31.34 165 ALA A O 1
ATOM 1327 N N . GLY A 1 166 ? -66.962 36.135 7.968 1.00 29.49 166 GLY A N 1
ATOM 1328 C CA . GLY A 1 166 ? -66.228 34.893 8.123 1.00 27.42 166 GLY A CA 1
ATOM 1329 C C . GLY A 1 166 ? -64.734 35.113 8.241 1.00 32.99 166 GLY A C 1
ATOM 1330 O O . GLY A 1 166 ? -64.074 34.520 9.100 1.00 28.06 166 GLY A O 1
ATOM 1331 N N . MET A 1 167 ? -64.175 35.987 7.397 1.00 26.50 167 MET A N 1
ATOM 1332 C CA A MET A 1 167 ? -62.741 36.251 7.450 0.80 28.13 167 MET A CA 1
ATOM 1333 C CA B MET A 1 167 ? -62.736 36.208 7.466 0.20 28.03 167 MET A CA 1
ATOM 1334 C C . MET A 1 167 ? -62.332 36.816 8.805 1.00 28.85 167 MET A C 1
ATOM 1335 O O . MET A 1 167 ? -61.288 36.449 9.356 1.00 27.93 167 MET A O 1
ATOM 1344 N N . ARG A 1 168 ? -63.151 37.722 9.360 1.00 26.19 168 ARG A N 1
ATOM 1345 C CA . ARG A 1 168 ? -62.864 38.265 10.687 1.00 25.70 168 ARG A CA 1
ATOM 1346 C C . ARG A 1 168 ? -62.751 37.153 11.721 1.00 23.54 168 ARG A C 1
ATOM 1347 O O . ARG A 1 168 ? -61.806 37.126 12.512 1.00 26.42 168 ARG A O 1
ATOM 1355 N N . VAL A 1 169 ? -63.703 36.215 11.720 1.00 25.58 169 VAL A N 1
ATOM 1356 C CA . VAL A 1 169 ? -63.697 35.149 12.725 1.00 24.16 169 VAL A CA 1
ATOM 1357 C C . VAL A 1 169 ? -62.484 34.236 12.545 1.00 31.64 169 VAL A C 1
ATOM 1358 O O . VAL A 1 169 ? -61.830 33.847 13.521 1.00 25.58 169 VAL A O 1
ATOM 1362 N N . GLN A 1 170 ? -62.145 33.895 11.300 1.00 27.30 170 GLN A N 1
ATOM 1363 C CA . GLN A 1 170 ? -60.996 33.020 11.075 1.00 31.58 170 GLN A CA 1
ATOM 1364 C C . GLN A 1 170 ? -59.689 33.705 11.478 1.00 27.25 170 GLN A C 1
ATOM 1365 O O . GLN A 1 170 ? -58.795 33.077 12.060 1.00 26.75 170 GLN A O 1
ATOM 1371 N N . LEU A 1 171 ? -59.560 34.990 11.182 1.00 26.11 171 LEU A N 1
ATOM 1372 C CA . LEU A 1 171 ? -58.367 35.716 11.599 1.00 26.14 171 LEU A CA 1
ATOM 1373 C C . LEU A 1 171 ? -58.291 35.815 13.117 1.00 27.22 171 LEU A C 1
ATOM 1374 O O . LEU A 1 171 ? -57.208 35.676 13.707 1.00 25.43 171 LEU A O 1
ATOM 1379 N N . ARG A 1 172 ? -59.437 36.033 13.769 1.00 24.41 172 ARG A N 1
ATOM 1380 C CA . ARG A 1 172 ? -59.463 36.118 15.224 1.00 25.61 172 ARG A CA 1
ATOM 1381 C C . ARG A 1 172 ? -58.913 34.845 15.851 1.00 26.42 172 ARG A C 1
ATOM 1382 O O . ARG A 1 172 ? -58.088 34.897 16.776 1.00 26.39 172 ARG A O 1
ATOM 1390 N N . ASP A 1 173 ? -59.365 33.685 15.359 1.00 27.07 173 ASP A N 1
ATOM 1391 C CA A ASP A 1 173 ? -58.882 32.413 15.889 0.31 27.85 173 ASP A CA 1
ATOM 1392 C CA B ASP A 1 173 ? -58.881 32.417 15.895 0.69 27.55 173 ASP A CA 1
ATOM 1393 C C . ASP A 1 173 ? -57.389 32.240 15.634 1.00 26.06 173 ASP A C 1
ATOM 1394 O O . ASP A 1 173 ? -56.667 31.686 16.472 1.00 30.49 173 ASP A O 1
ATOM 1403 N N . ALA A 1 174 ? -56.905 32.711 14.481 1.00 24.81 174 ALA A N 1
ATOM 1404 C CA . ALA A 1 174 ? -55.480 32.612 14.189 1.00 22.47 174 ALA A CA 1
ATOM 1405 C C . ALA A 1 174 ? -54.667 33.497 15.122 1.00 24.78 174 ALA A C 1
ATOM 1406 O O . ALA A 1 174 ? -53.595 33.094 15.587 1.00 23.53 174 ALA A O 1
ATOM 1408 N N . LEU A 1 175 ? -55.151 34.707 15.408 1.00 22.78 175 LEU A N 1
ATOM 1409 C CA . LEU A 1 175 ? -54.407 35.574 16.314 1.00 22.32 175 LEU A CA 1
ATOM 1410 C C . LEU A 1 175 ? -54.425 35.011 17.730 1.00 28.04 175 LEU A C 1
ATOM 1411 O O . LEU A 1 175 ? -53.434 35.141 18.464 1.00 22.42 175 LEU A O 1
ATOM 1416 N N . ARG A 1 176 ? -55.537 34.370 18.118 1.00 27.20 176 ARG A N 1
ATOM 1417 C CA . ARG A 1 176 ? -55.594 33.673 19.399 1.00 26.80 176 ARG A CA 1
ATOM 1418 C C . ARG A 1 176 ? -54.570 32.552 19.481 1.00 28.40 176 ARG A C 1
ATOM 1419 O O . ARG A 1 176 ? -54.096 32.222 20.572 1.00 29.80 176 ARG A O 1
ATOM 1427 N N . GLN A 1 177 ? -54.225 31.946 18.354 1.00 29.61 177 GLN A N 1
ATOM 1428 C CA . GLN A 1 177 ? -53.270 30.853 18.365 1.00 30.68 177 GLN A CA 1
ATOM 1429 C C . GLN A 1 177 ? -51.844 31.335 18.156 1.00 21.88 177 GLN A C 1
ATOM 1430 O O . GLN A 1 177 ? -50.942 30.510 18.002 1.00 29.17 177 GLN A O 1
ATOM 1436 N N . GLY A 1 178 ? -51.620 32.646 18.181 1.00 21.58 178 GLY A N 1
ATOM 1437 C CA . GLY A 1 178 ? -50.281 33.198 18.202 1.00 23.61 178 GLY A CA 1
ATOM 1438 C C . GLY A 1 178 ? -49.819 33.891 16.930 1.00 29.19 178 GLY A C 1
ATOM 1439 O O . GLY A 1 178 ? -48.652 34.299 16.867 1.00 25.09 178 GLY A O 1
ATOM 1440 N N . ALA A 1 179 ? -50.675 34.023 15.912 1.00 25.03 179 ALA A N 1
ATOM 1441 C CA . ALA A 1 179 ? -50.271 34.726 14.698 1.00 26.16 179 ALA A CA 1
ATOM 1442 C C . ALA A 1 179 ? -49.850 36.147 15.041 1.00 26.09 179 ALA A C 1
ATOM 1443 O O . ALA A 1 179 ? -50.327 36.738 16.012 1.00 25.99 179 ALA A O 1
ATOM 1445 N N . LEU A 1 180 ? -48.935 36.694 14.244 1.00 21.55 180 LEU A N 1
ATOM 1446 C CA . LEU A 1 180 ? -48.340 37.988 14.544 1.00 18.44 180 LEU A CA 1
ATOM 1447 C C . LEU A 1 180 ? -49.122 39.151 13.949 1.00 27.73 180 LEU A C 1
ATOM 1448 O O . LEU A 1 180 ? -48.840 40.304 14.285 1.00 25.87 180 LEU A O 1
ATOM 1453 N N . GLY A 1 181 ? -50.091 38.884 13.090 1.00 27.38 181 GLY A N 1
ATOM 1454 C CA . GLY A 1 181 ? -50.872 39.932 12.473 1.00 22.68 181 GLY A CA 1
ATOM 1455 C C . GLY A 1 181 ? -51.331 39.511 11.093 1.00 26.39 181 GLY A C 1
ATOM 1456 O O . GLY A 1 181 ? -51.361 38.326 10.759 1.00 26.70 181 GLY A O 1
ATOM 1457 N N . LEU A 1 182 ? -51.670 40.518 10.303 1.00 25.38 182 LEU A N 1
ATOM 1458 C CA . LEU A 1 182 ? -52.311 40.343 9.010 1.00 24.04 182 LEU A CA 1
ATOM 1459 C C . LEU A 1 182 ? -51.451 40.996 7.937 1.00 25.72 182 LEU A C 1
ATOM 1460 O O . LEU A 1 182 ? -51.053 42.158 8.083 1.00 24.21 182 LEU A O 1
ATOM 1465 N N . SER A 1 183 ? -51.159 40.259 6.865 1.00 23.17 183 SER A N 1
ATOM 1466 C CA . SER A 1 183 ? -50.469 40.842 5.723 1.00 20.45 183 SER A CA 1
ATOM 1467 C C . SER A 1 183 ? -51.438 41.003 4.553 1.00 29.77 183 SER A C 1
ATOM 1468 O O . SER A 1 183 ? -52.369 40.204 4.370 1.00 24.98 183 SER A O 1
ATOM 1471 N N . THR A 1 184 ? -51.234 42.070 3.779 1.00 24.51 184 THR A N 1
ATOM 1472 C CA . THR A 1 184 ? -51.955 42.260 2.531 1.00 28.55 184 THR A CA 1
ATOM 1473 C C . THR A 1 184 ? -50.979 42.354 1.369 1.00 32.49 184 THR A C 1
ATOM 1474 O O . THR A 1 184 ? -49.815 42.741 1.533 1.00 26.21 184 THR A O 1
ATOM 1478 N N . GLY A 1 185 ? -51.472 41.963 0.193 1.00 29.06 185 GLY A N 1
ATOM 1479 C CA . GLY A 1 185 ? -50.775 42.147 -1.062 1.00 28.48 185 GLY A CA 1
ATOM 1480 C C . GLY A 1 185 ? -51.748 42.707 -2.074 1.00 30.50 185 GLY A C 1
ATOM 1481 O O . GLY A 1 185 ? -52.194 42.002 -2.987 1.00 30.90 185 GLY A O 1
ATOM 1482 N N . LEU A 1 186 ? -52.084 43.987 -1.906 1.00 25.06 186 LEU A N 1
ATOM 1483 C CA . LEU A 1 186 ? -53.216 44.583 -2.596 1.00 27.66 186 LEU A CA 1
ATOM 1484 C C . LEU A 1 186 ? -52.933 44.879 -4.064 1.00 27.81 186 LEU A C 1
ATOM 1485 O O . LEU A 1 186 ? -53.876 45.100 -4.828 1.00 29.99 186 LEU A O 1
ATOM 1490 N N . ALA A 1 187 ? -51.669 44.903 -4.477 1.00 29.56 187 ALA A N 1
ATOM 1491 C CA . ALA A 1 187 ? -51.374 45.115 -5.889 1.00 33.88 187 ALA A CA 1
ATOM 1492 C C . ALA A 1 187 ? -51.645 43.878 -6.736 1.00 33.96 187 ALA A C 1
ATOM 1493 O O . ALA A 1 187 ? -51.804 44.006 -7.953 1.00 36.53 187 ALA A O 1
ATOM 1495 N N . TYR A 1 188 ? -51.710 42.696 -6.128 1.00 31.82 188 TYR A N 1
ATOM 1496 C CA . TYR A 1 188 ? -51.945 41.476 -6.888 1.00 28.02 188 TYR A CA 1
ATOM 1497 C C . TYR A 1 188 ? -53.398 41.375 -7.318 1.00 31.19 188 TYR A C 1
ATOM 1498 O O . TYR A 1 188 ? -54.314 41.741 -6.575 1.00 29.65 188 TYR A O 1
ATOM 1507 N N . ALA A 1 189 ? -53.600 40.853 -8.530 1.00 31.92 189 ALA A N 1
ATOM 1508 C CA . ALA A 1 189 ? -54.944 40.730 -9.083 1.00 33.65 189 ALA A CA 1
ATOM 1509 C C . ALA A 1 189 ? -55.913 40.061 -8.115 1.00 32.80 189 ALA A C 1
ATOM 1510 O O . ALA A 1 189 ? -57.097 40.420 -8.076 1.00 29.98 189 ALA A O 1
ATOM 1512 N N . SER A 1 190 ? -55.446 39.096 -7.323 1.00 31.22 190 SER A N 1
ATOM 1513 C CA . SER A 1 190 ? -56.387 38.330 -6.514 1.00 32.09 190 SER A CA 1
ATOM 1514 C C . SER A 1 190 ? -56.874 39.091 -5.285 1.00 31.01 190 SER A C 1
ATOM 1515 O O . SER A 1 190 ? -57.835 38.654 -4.644 1.00 28.59 190 SER A O 1
ATOM 1518 N N . ALA A 1 191 ? -56.253 40.221 -4.958 1.00 28.07 191 ALA A N 1
ATOM 1519 C CA . ALA A 1 191 ? -56.719 41.089 -3.890 1.00 28.60 191 ALA A CA 1
ATOM 1520 C C . ALA A 1 191 ? -56.978 42.518 -4.348 1.00 28.12 191 ALA A C 1
ATOM 1521 O O . ALA A 1 191 ? -57.519 43.311 -3.568 1.00 29.65 191 ALA A O 1
ATOM 1523 N N . PHE A 1 192 ? -56.609 42.872 -5.582 1.00 28.75 192 PHE A N 1
ATOM 1524 C CA . PHE A 1 192 ? -56.757 44.248 -6.041 1.00 28.51 192 PHE A CA 1
ATOM 1525 C C . PHE A 1 192 ? -58.203 44.722 -5.993 1.00 33.64 192 PHE A C 1
ATOM 1526 O O . PHE A 1 192 ? -58.450 45.922 -5.815 1.00 33.74 192 PHE A O 1
ATOM 1534 N N . GLN A 1 193 ? -59.172 43.817 -6.158 1.00 25.89 193 GLN A N 1
ATOM 1535 C CA . GLN A 1 193 ? -60.560 44.267 -6.177 1.00 30.21 193 GLN A CA 1
ATOM 1536 C C . GLN A 1 193 ? -61.140 44.474 -4.780 1.00 33.10 193 GLN A C 1
ATOM 1537 O O . GLN A 1 193 ? -62.255 44.988 -4.660 1.00 34.46 193 GLN A O 1
ATOM 1543 N N . SER A 1 194 ? -60.415 44.116 -3.725 1.00 33.05 194 SER A N 1
ATOM 1544 C CA . SER A 1 194 ? -60.913 44.369 -2.383 1.00 33.91 194 SER A CA 1
ATOM 1545 C C . SER A 1 194 ? -61.017 45.871 -2.121 1.00 32.05 194 SER A C 1
ATOM 1546 O O . SER A 1 194 ? -60.194 46.663 -2.587 1.00 36.50 194 SER A O 1
ATOM 1549 N N . THR A 1 195 ? -62.044 46.262 -1.379 1.00 28.08 195 THR A N 1
ATOM 1550 C CA . THR A 1 195 ? -62.177 47.646 -0.966 1.00 28.23 195 THR A CA 1
ATOM 1551 C C . THR A 1 195 ? -61.349 47.910 0.295 1.00 25.12 195 THR A C 1
ATOM 1552 O O . THR A 1 195 ? -60.973 46.993 1.028 1.00 25.18 195 THR A O 1
ATOM 1556 N N . THR A 1 196 ? -61.076 49.191 0.551 1.00 25.76 196 THR A N 1
ATOM 1557 C CA . THR A 1 196 ? -60.453 49.553 1.824 1.00 31.25 196 THR A CA 1
ATOM 1558 C C . THR A 1 196 ? -61.308 49.107 3.004 1.00 27.02 196 THR A C 1
ATOM 1559 O O . THR A 1 196 ? -60.777 48.764 4.061 1.00 29.16 196 THR A O 1
ATOM 1563 N N . GLU A 1 197 ? -62.632 49.111 2.844 1.00 27.91 197 GLU A N 1
ATOM 1564 C CA . GLU A 1 197 ? -63.516 48.694 3.927 1.00 29.66 197 GLU A CA 1
ATOM 1565 C C . GLU A 1 197 ? -63.261 47.240 4.314 1.00 30.96 197 GLU A C 1
ATOM 1566 O O . GLU A 1 197 ? -63.181 46.905 5.501 1.00 27.69 197 GLU A O 1
ATOM 1572 N N . GLU A 1 198 ? -63.143 46.359 3.319 1.00 27.46 198 GLU A N 1
ATOM 1573 C CA . GLU A 1 198 ? -62.889 44.950 3.600 1.00 29.95 198 GLU A CA 1
ATOM 1574 C C . GLU A 1 198 ? -61.631 44.784 4.443 1.00 27.09 198 GLU A C 1
ATOM 1575 O O . GLU A 1 198 ? -61.632 44.075 5.450 1.00 26.55 198 GLU A O 1
ATOM 1581 N N . VAL A 1 199 ? -60.542 45.431 4.036 1.00 26.74 199 VAL A N 1
ATOM 1582 C CA . VAL A 1 199 ? -59.289 45.326 4.782 1.00 26.10 199 VAL A CA 1
ATOM 1583 C C . VAL A 1 199 ? -59.439 45.933 6.167 1.00 23.82 199 VAL A C 1
ATOM 1584 O O . VAL A 1 199 ? -58.909 45.403 7.148 1.00 25.51 199 VAL A O 1
ATOM 1588 N N . MET A 1 200 ? -60.166 47.058 6.266 1.00 26.03 200 MET A N 1
ATOM 1589 C CA . MET A 1 200 ? -60.437 47.675 7.562 1.00 24.14 200 MET A CA 1
ATOM 1590 C C . MET A 1 200 ? -61.108 46.696 8.517 1.00 28.06 200 MET A C 1
ATOM 1591 O O . MET A 1 200 ? -60.762 46.634 9.705 1.00 28.64 200 MET A O 1
ATOM 1596 N N . ALA A 1 201 ? -62.065 45.917 8.015 1.00 25.82 201 ALA A N 1
ATOM 1597 C CA . ALA A 1 201 ? -62.747 44.950 8.864 1.00 24.26 201 ALA A CA 1
ATOM 1598 C C . ALA A 1 201 ? -61.762 43.945 9.448 1.00 26.60 201 ALA A C 1
ATOM 1599 O O . ALA A 1 201 ? -61.845 43.596 10.628 1.00 25.19 201 ALA A O 1
ATOM 1601 N N . LEU A 1 202 ? -60.823 43.461 8.634 1.00 27.94 202 LEU A N 1
ATOM 1602 C CA . LEU A 1 202 ? -59.865 42.483 9.141 1.00 23.88 202 LEU A CA 1
ATOM 1603 C C . LEU A 1 202 ? -58.850 43.134 10.066 1.00 23.95 202 LEU A C 1
ATOM 1604 O O . LEU A 1 202 ? -58.478 42.555 11.089 1.00 26.13 202 LEU A O 1
ATOM 1609 N N . ALA A 1 203 ? -58.369 44.323 9.711 1.00 22.64 203 ALA A N 1
ATOM 1610 C CA . ALA A 1 203 ? -57.411 45.013 10.567 1.00 28.53 203 ALA A CA 1
ATOM 1611 C C . ALA A 1 203 ? -57.986 45.295 11.951 1.00 22.96 203 ALA A C 1
ATOM 1612 O O . ALA A 1 203 ? -57.220 45.468 12.906 1.00 23.25 203 ALA A O 1
ATOM 1614 N N . GLU A 1 204 ? -59.314 45.333 12.087 1.00 23.58 204 GLU A N 1
ATOM 1615 C CA . GLU A 1 204 ? -59.901 45.575 13.400 1.00 25.77 204 GLU A CA 1
ATOM 1616 C C . GLU A 1 204 ? -59.612 44.429 14.358 1.00 22.27 204 GLU A C 1
ATOM 1617 O O . GLU A 1 204 ? -59.527 44.646 15.571 1.00 26.44 204 GLU A O 1
ATOM 1623 N N . GLU A 1 205 ? -59.463 43.207 13.839 1.00 21.03 205 GLU A N 1
ATOM 1624 C CA . GLU A 1 205 ? -59.085 42.092 14.697 1.00 23.35 205 GLU A CA 1
ATOM 1625 C C . GLU A 1 205 ? -57.735 42.308 15.358 1.00 30.52 205 GLU A C 1
ATOM 1626 O O . GLU A 1 205 ? -57.422 41.608 16.330 1.00 24.53 205 GLU A O 1
ATOM 1632 N N . LEU A 1 206 ? -56.926 43.249 14.851 1.00 30.74 206 LEU A N 1
ATOM 1633 C CA . LEU A 1 206 ? -55.572 43.460 15.353 1.00 26.95 206 LEU A CA 1
ATOM 1634 C C . LEU A 1 206 ? -55.506 44.451 16.508 1.00 29.28 206 LEU A C 1
ATOM 1635 O O . LEU A 1 206 ? -54.436 44.622 17.102 1.00 29.00 206 LEU A O 1
ATOM 1640 N N . ALA A 1 207 ? -56.610 45.113 16.831 1.00 28.69 207 ALA A N 1
ATOM 1641 C CA . ALA A 1 207 ? -56.566 46.185 17.804 1.00 24.08 207 ALA A CA 1
ATOM 1642 C C . ALA A 1 207 ? -56.222 45.644 19.195 1.00 31.24 207 ALA A C 1
ATOM 1643 O O . ALA A 1 207 ? -56.266 44.437 19.462 1.00 29.89 207 ALA A O 1
ATOM 1645 N N . ALA A 1 208 ? -55.885 46.568 20.094 1.00 26.06 208 ALA A N 1
ATOM 1646 C CA . ALA A 1 208 ? -55.578 46.223 21.481 1.00 36.55 208 ALA A CA 1
ATOM 1647 C C . ALA A 1 208 ? -54.368 45.297 21.560 1.00 30.97 208 ALA A C 1
ATOM 1648 O O . ALA A 1 208 ? -54.309 44.395 22.396 1.00 27.91 208 ALA A O 1
ATOM 1650 N N . GLY A 1 209 ? -53.404 45.507 20.666 1.00 30.28 209 GLY A N 1
ATOM 1651 C CA . GLY A 1 209 ? -52.161 44.769 20.706 1.00 24.13 209 GLY A CA 1
ATOM 1652 C C . GLY A 1 209 ? -52.212 43.375 20.131 1.00 30.61 209 GLY A C 1
ATOM 1653 O O . GLY A 1 209 ? -51.238 42.628 20.285 1.00 29.03 209 GLY A O 1
ATOM 1654 N N . LYS A 1 210 ? -53.298 42.996 19.458 1.00 24.24 210 LYS A N 1
ATOM 1655 C CA . LYS A 1 210 ? -53.399 41.636 18.941 1.00 28.14 210 LYS A CA 1
ATOM 1656 C C . LYS A 1 210 ? -52.645 41.410 17.628 1.00 31.90 210 LYS A C 1
ATOM 1657 O O . LYS A 1 210 ? -52.697 40.297 17.097 1.00 30.67 210 LYS A O 1
ATOM 1663 N N . GLY A 1 211 ? -51.936 42.397 17.094 1.00 26.90 211 GLY A N 1
ATOM 1664 C CA . GLY A 1 211 ? -51.071 42.138 15.962 1.00 25.01 211 GLY A CA 1
ATOM 1665 C C . GLY A 1 211 ? -50.719 43.417 15.229 1.00 29.11 211 GLY A C 1
ATOM 1666 O O . GLY A 1 211 ? -51.089 44.509 15.640 1.00 29.81 211 GLY A O 1
ATOM 1667 N N . VAL A 1 212 ? -49.984 43.247 14.128 1.00 20.89 212 VAL A N 1
ATOM 1668 C CA . VAL A 1 212 ? -49.553 44.361 13.292 1.00 23.81 212 VAL A CA 1
ATOM 1669 C C . VAL A 1 212 ? -50.171 44.189 11.912 1.00 24.44 212 VAL A C 1
ATOM 1670 O O . VAL A 1 212 ? -50.354 43.060 11.442 1.00 25.73 212 VAL A O 1
ATOM 1674 N N . TYR A 1 213 ? -50.518 45.307 11.273 1.00 22.06 213 TYR A N 1
ATOM 1675 C CA . TYR A 1 213 ? -50.964 45.291 9.882 1.00 22.11 213 TYR A CA 1
ATOM 1676 C C . TYR A 1 213 ? -49.760 45.524 8.964 1.00 22.97 213 TYR A C 1
ATOM 1677 O O . TYR A 1 213 ? -49.166 46.609 8.975 1.00 28.17 213 TYR A O 1
ATOM 1686 N N . THR A 1 214 ? -49.388 44.515 8.176 1.00 22.44 214 THR A N 1
ATOM 1687 C CA . THR A 1 214 ? -48.303 44.653 7.203 1.00 24.06 214 THR A CA 1
ATOM 1688 C C . THR A 1 214 ? -48.888 44.623 5.800 1.00 25.36 214 THR A C 1
ATOM 1689 O O . THR A 1 214 ? -49.826 43.870 5.524 1.00 28.68 214 THR A O 1
ATOM 1693 N N . THR A 1 215 ? -48.343 45.439 4.908 1.00 21.59 215 THR A N 1
ATOM 1694 C CA . THR A 1 215 ? -48.989 45.618 3.619 1.00 25.10 215 THR A CA 1
ATOM 1695 C C . THR A 1 215 ? -47.972 45.764 2.497 1.00 27.56 215 THR A C 1
ATOM 1696 O O . THR A 1 215 ? -47.089 46.630 2.530 1.00 21.54 215 THR A O 1
ATOM 1700 N N . HIS A 1 216 ? -48.097 44.891 1.515 1.00 30.77 216 HIS A N 1
ATOM 1701 C CA . HIS A 1 216 ? -47.681 45.213 0.165 1.00 24.89 216 HIS A CA 1
ATOM 1702 C C . HIS A 1 216 ? -48.711 46.193 -0.383 1.00 28.83 216 HIS A C 1
ATOM 1703 O O . HIS A 1 216 ? -49.883 45.837 -0.535 1.00 28.52 216 HIS A O 1
ATOM 1710 N N . LEU A 1 217 ? -48.287 47.434 -0.634 1.00 27.49 217 LEU A N 1
ATOM 1711 C CA . LEU A 1 217 ? -49.200 48.512 -1.014 1.00 28.05 217 LEU A CA 1
ATOM 1712 C C . LEU A 1 217 ? -49.997 48.183 -2.272 1.00 30.66 217 LEU A C 1
ATOM 1713 O O . LEU A 1 217 ? -49.552 47.435 -3.145 1.00 34.81 217 LEU A O 1
ATOM 1718 N N . ARG A 1 218 ? -51.179 48.799 -2.378 1.00 27.69 218 ARG A N 1
ATOM 1719 C CA . ARG A 1 218 ? -51.989 48.620 -3.574 1.00 32.16 218 ARG A CA 1
ATOM 1720 C C . ARG A 1 218 ? -51.238 49.050 -4.828 1.00 30.65 218 ARG A C 1
ATOM 1721 O O . ARG A 1 218 ? -51.540 48.565 -5.923 1.00 34.55 218 ARG A O 1
ATOM 1729 N N . SER A 1 219 ? -50.264 49.951 -4.692 1.00 26.74 219 SER A N 1
ATOM 1730 C CA . SER A 1 219 ? -49.390 50.330 -5.794 1.00 32.58 219 SER A CA 1
ATOM 1731 C C . SER A 1 219 ? -48.063 50.817 -5.235 1.00 32.52 219 SER A C 1
ATOM 1732 O O . SER A 1 219 ? -48.031 51.547 -4.241 1.00 39.51 219 SER A O 1
ATOM 1735 N N . GLU A 1 220 ? -46.970 50.413 -5.877 1.00 33.92 220 GLU A N 1
ATOM 1736 C CA . GLU A 1 220 ? -45.644 50.936 -5.557 1.00 39.58 220 GLU A CA 1
ATOM 1737 C C . GLU A 1 220 ? -45.101 51.818 -6.679 1.00 40.03 220 GLU A C 1
ATOM 1738 O O . GLU A 1 220 ? -43.881 52.022 -6.780 1.00 34.56 220 GLU A O 1
ATOM 1744 N N . PHE A 1 221 ? -45.993 52.349 -7.521 1.00 35.11 221 PHE A N 1
ATOM 1745 C CA . PHE A 1 221 ? -45.604 53.139 -8.683 1.00 33.22 221 PHE A CA 1
ATOM 1746 C C . PHE A 1 221 ? -46.167 54.556 -8.568 1.00 34.01 221 PHE A C 1
ATOM 1747 O O . PHE A 1 221 ? -46.084 55.159 -7.493 1.00 36.86 221 PHE A O 1
ATOM 1755 N N . GLU A 1 222 ? -46.750 55.101 -9.639 1.00 36.78 222 GLU A N 1
ATOM 1756 C CA A GLU A 1 222 ? -47.171 56.502 -9.621 0.51 41.35 222 GLU A CA 1
ATOM 1757 C CA B GLU A 1 222 ? -47.165 56.502 -9.615 0.49 41.35 222 GLU A CA 1
ATOM 1758 C C . GLU A 1 222 ? -48.109 56.816 -8.465 1.00 41.52 222 GLU A C 1
ATOM 1759 O O . GLU A 1 222 ? -47.862 57.798 -7.747 1.00 44.22 222 GLU A O 1
ATOM 1770 N N . PRO A 1 223 ? -49.188 56.057 -8.229 1.00 40.35 223 PRO A N 1
ATOM 1771 C CA . PRO A 1 223 ? -50.112 56.433 -7.149 1.00 40.18 223 PRO A CA 1
ATOM 1772 C C . PRO A 1 223 ? -49.704 55.918 -5.778 1.00 36.80 223 PRO A C 1
ATOM 1773 O O . PRO A 1 223 ? -50.568 55.622 -4.948 1.00 39.43 223 PRO A O 1
ATOM 1777 N N . ILE A 1 224 ? -48.400 55.853 -5.500 1.00 35.18 224 ILE A N 1
ATOM 1778 C CA . ILE A 1 224 ? -47.961 55.242 -4.244 1.00 35.15 224 ILE A CA 1
ATOM 1779 C C . ILE A 1 224 ? -48.393 56.074 -3.038 1.00 29.39 224 ILE A C 1
ATOM 1780 O O . ILE A 1 224 ? -48.666 55.517 -1.970 1.00 32.99 224 ILE A O 1
ATOM 1785 N N . LEU A 1 225 ? -48.464 57.405 -3.169 1.00 29.45 225 LEU A N 1
ATOM 1786 C CA . LEU A 1 225 ? -48.929 58.216 -2.044 1.00 34.31 225 LEU A CA 1
ATOM 1787 C C . LEU A 1 225 ? -50.374 57.892 -1.707 1.00 33.98 225 LEU A C 1
ATOM 1788 O O . LEU A 1 225 ? -50.735 57.793 -0.533 1.00 37.69 225 LEU A O 1
ATOM 1793 N N . GLU A 1 226 ? -51.215 57.717 -2.728 1.00 31.99 226 GLU A N 1
ATOM 1794 C CA A GLU A 1 226 ? -52.591 57.295 -2.491 0.54 36.21 226 GLU A CA 1
ATOM 1795 C CA C GLU A 1 226 ? -52.591 57.296 -2.487 0.46 36.22 226 GLU A CA 1
ATOM 1796 C C . GLU A 1 226 ? -52.626 55.947 -1.784 1.00 33.42 226 GLU A C 1
ATOM 1797 O O . GLU A 1 226 ? -53.395 55.752 -0.837 1.00 34.54 226 GLU A O 1
ATOM 1808 N N . ALA A 1 227 ? -51.782 55.012 -2.222 1.00 31.33 227 ALA A N 1
ATOM 1809 C CA . ALA A 1 227 ? -51.734 53.701 -1.591 1.00 30.76 227 ALA A CA 1
ATOM 1810 C C . ALA A 1 227 ? -51.191 53.799 -0.171 1.00 30.35 227 ALA A C 1
ATOM 1811 O O . ALA A 1 227 ? -51.657 53.095 0.729 1.00 30.36 227 ALA A O 1
ATOM 1813 N N . LEU A 1 228 ? -50.191 54.651 0.048 1.00 28.61 228 LEU A N 1
ATOM 1814 C CA . LEU A 1 228 ? -49.727 54.880 1.411 1.00 29.81 228 LEU A CA 1
ATOM 1815 C C . LEU A 1 228 ? -50.849 55.446 2.269 1.00 35.00 228 LEU A C 1
ATOM 1816 O O . LEU A 1 228 ? -51.025 55.044 3.424 1.00 27.78 228 LEU A O 1
ATOM 1821 N N . ASP A 1 229 ? -51.621 56.384 1.709 1.00 34.11 229 ASP A N 1
ATOM 1822 C CA . ASP A 1 229 ? -52.715 56.996 2.450 1.00 34.59 229 ASP A CA 1
ATOM 1823 C C . ASP A 1 229 ? -53.765 55.961 2.856 1.00 34.26 229 ASP A C 1
ATOM 1824 O O . ASP A 1 229 ? -54.273 55.992 3.983 1.00 38.91 229 ASP A O 1
ATOM 1829 N N . GLU A 1 230 ? -54.086 55.024 1.960 1.00 29.54 230 GLU A N 1
ATOM 1830 C CA . GLU A 1 230 ? -55.014 53.949 2.304 1.00 33.78 230 GLU A CA 1
ATOM 1831 C C . GLU A 1 230 ? -54.480 53.085 3.445 1.00 31.74 230 GLU A C 1
ATOM 1832 O O . GLU A 1 230 ? -55.217 52.741 4.374 1.00 31.34 230 GLU A O 1
ATOM 1838 N N . ALA A 1 231 ? -53.213 52.681 3.374 1.00 28.06 231 ALA A N 1
ATOM 1839 C CA . ALA A 1 231 ? -52.648 51.888 4.459 1.00 29.33 231 ALA A CA 1
ATOM 1840 C C . ALA A 1 231 ? -52.814 52.604 5.796 1.00 31.61 231 ALA A C 1
ATOM 1841 O O . ALA A 1 231 ? -53.286 52.016 6.776 1.00 32.36 231 ALA A O 1
ATOM 1843 N N . PHE A 1 232 ? -52.448 53.886 5.848 1.00 24.92 232 PHE A N 1
ATOM 1844 C CA . PHE A 1 232 ? -52.526 54.626 7.106 1.00 29.99 232 PHE A CA 1
ATOM 1845 C C . PHE A 1 232 ? -53.972 54.761 7.587 1.00 30.47 232 PHE A C 1
ATOM 1846 O O . PHE A 1 232 ? -54.249 54.662 8.789 1.00 30.76 232 PHE A O 1
ATOM 1854 N N . ARG A 1 233 ? -54.905 54.995 6.658 1.00 27.46 233 ARG A N 1
ATOM 1855 C CA . ARG A 1 233 ? -56.324 55.040 6.998 1.00 25.31 233 ARG A CA 1
ATOM 1856 C C . ARG A 1 233 ? -56.792 53.723 7.606 1.00 27.37 233 ARG A C 1
ATOM 1857 O O . ARG A 1 233 ? -57.560 53.710 8.574 1.00 29.39 233 ARG A O 1
ATOM 1865 N N . ILE A 1 234 ? -56.363 52.602 7.035 1.00 28.33 234 ILE A N 1
ATOM 1866 C CA . ILE A 1 234 ? -56.701 51.314 7.614 1.00 23.31 234 ILE A CA 1
ATOM 1867 C C . ILE A 1 234 ? -56.140 51.228 9.020 1.00 31.28 234 ILE A C 1
ATOM 1868 O O . ILE A 1 234 ? -56.806 50.756 9.946 1.00 32.64 234 ILE A O 1
ATOM 1873 N N . GLY A 1 235 ? -54.911 51.711 9.201 1.00 26.74 235 GLY A N 1
ATOM 1874 C CA . GLY A 1 235 ? -54.322 51.735 10.519 1.00 29.37 235 GLY A CA 1
ATOM 1875 C C . GLY A 1 235 ? -55.119 52.575 11.498 1.00 30.21 235 GLY A C 1
ATOM 1876 O O . GLY A 1 235 ? -55.289 52.187 12.654 1.00 30.81 235 GLY A O 1
ATOM 1877 N N . ARG A 1 236 ? -55.613 53.738 11.053 1.00 27.89 236 ARG A N 1
ATOM 1878 C CA . ARG A 1 236 ? -56.369 54.597 11.961 1.00 33.38 236 ARG A CA 1
ATOM 1879 C C . ARG A 1 236 ? -57.753 54.028 12.254 1.00 33.82 236 ARG A C 1
ATOM 1880 O O . ARG A 1 236 ? -58.253 54.191 13.374 1.00 30.58 236 ARG A O 1
ATOM 1888 N N . HIS A 1 237 ? -58.381 53.351 11.281 1.00 28.88 237 HIS A N 1
ATOM 1889 C CA . HIS A 1 237 ? -59.717 52.811 11.516 1.00 30.15 237 HIS A CA 1
ATOM 1890 C C . HIS A 1 237 ? -59.678 51.748 12.603 1.00 27.11 237 HIS A C 1
ATOM 1891 O O . HIS A 1 237 ? -60.442 51.803 13.572 1.00 29.21 237 HIS A O 1
ATOM 1898 N N . GLY A 1 238 ? -58.769 50.784 12.465 1.00 27.49 238 GLY A N 1
ATOM 1899 C CA . GLY A 1 238 ? -58.633 49.730 13.448 1.00 36.24 238 GLY A CA 1
ATOM 1900 C C . GLY A 1 238 ? -57.890 50.134 14.699 1.00 35.53 238 GLY A C 1
ATOM 1901 O O . GLY A 1 238 ? -58.025 49.464 15.727 1.00 38.01 238 GLY A O 1
ATOM 1902 N N . ASN A 1 239 ? -57.147 51.238 14.646 1.00 29.81 239 ASN A N 1
ATOM 1903 C CA . ASN A 1 239 ? -56.216 51.628 15.704 1.00 37.10 239 ASN A CA 1
ATOM 1904 C C . ASN A 1 239 ? -55.137 50.554 15.890 1.00 34.45 239 ASN A C 1
ATOM 1905 O O . ASN A 1 239 ? -54.941 49.993 16.969 1.00 36.98 239 ASN A O 1
ATOM 1910 N N . VAL A 1 240 ? -54.428 50.285 14.802 1.00 29.40 240 VAL A N 1
ATOM 1911 C CA . VAL A 1 240 ? -53.443 49.209 14.754 1.00 30.69 240 VAL A CA 1
ATOM 1912 C C . VAL A 1 240 ? -52.165 49.732 14.107 1.00 25.91 240 VAL A C 1
ATOM 1913 O O . VAL A 1 240 ? -52.223 50.590 13.213 1.00 26.47 240 VAL A O 1
ATOM 1917 N N . PRO A 1 241 ? -50.998 49.245 14.517 1.00 26.84 241 PRO A N 1
ATOM 1918 C CA . PRO A 1 241 ? -49.756 49.682 13.875 1.00 24.60 241 PRO A CA 1
ATOM 1919 C C . PRO A 1 241 ? -49.626 49.127 12.460 1.00 31.53 241 PRO A C 1
ATOM 1920 O O . PRO A 1 241 ? -50.106 48.033 12.140 1.00 24.59 241 PRO A O 1
ATOM 1924 N N . VAL A 1 242 ? -48.954 49.901 11.608 1.00 27.01 242 VAL A N 1
ATOM 1925 C CA . VAL A 1 242 ? -48.801 49.577 10.195 1.00 26.14 242 VAL A CA 1
ATOM 1926 C C . VAL A 1 242 ? -47.328 49.355 9.894 1.00 29.55 242 VAL A C 1
ATOM 1927 O O . VAL A 1 242 ? -46.469 50.104 10.374 1.00 26.53 242 VAL A O 1
ATOM 1931 N N . VAL A 1 243 ? -47.036 48.334 9.091 1.00 24.83 243 VAL A N 1
ATOM 1932 C CA . VAL A 1 243 ? -45.715 48.152 8.497 1.00 25.65 243 VAL A CA 1
ATOM 1933 C C . VAL A 1 243 ? -45.891 48.115 6.987 1.00 23.27 243 VAL A C 1
ATOM 1934 O O . VAL A 1 243 ? -46.633 47.274 6.463 1.00 25.93 243 VAL A O 1
ATOM 1938 N N . VAL A 1 244 ? -45.214 49.017 6.288 1.00 27.21 244 VAL A N 1
ATOM 1939 C CA . VAL A 1 244 ? -45.209 49.013 4.828 1.00 22.59 244 VAL A CA 1
ATOM 1940 C C . VAL A 1 244 ? -44.104 48.073 4.370 1.00 26.04 244 VAL A C 1
ATOM 1941 O O . VAL A 1 244 ? -42.920 48.340 4.594 1.00 28.39 244 VAL A O 1
ATOM 1945 N N . SER A 1 245 ? -44.497 46.973 3.730 1.00 24.88 245 SER A N 1
ATOM 1946 C CA . SER A 1 245 ? -43.551 45.955 3.301 1.00 26.74 245 SER A CA 1
ATOM 1947 C C . SER A 1 245 ? -42.708 46.446 2.129 1.00 28.44 245 SER A C 1
ATOM 1948 O O . SER A 1 245 ? -43.159 47.232 1.294 1.00 26.30 245 SER A O 1
ATOM 1951 N N . HIS A 1 246 ? -41.476 45.935 2.067 1.00 31.19 246 HIS A N 1
ATOM 1952 C CA . HIS A 1 246 ? -40.491 46.261 1.040 1.00 30.06 246 HIS A CA 1
ATOM 1953 C C . HIS A 1 246 ? -40.748 47.625 0.398 1.00 28.69 246 HIS A C 1
ATOM 1954 O O . HIS A 1 246 ? -40.940 47.728 -0.822 1.00 29.57 246 HIS A O 1
ATOM 1961 N N . HIS A 1 247 ? -40.732 48.681 1.213 1.00 29.34 247 HIS A N 1
ATOM 1962 C CA . HIS A 1 247 ? -40.999 50.016 0.698 1.00 30.86 247 HIS A CA 1
ATOM 1963 C C . HIS A 1 247 ? -39.974 50.393 -0.362 1.00 32.04 247 HIS A C 1
ATOM 1964 O O . HIS A 1 247 ? -38.764 50.291 -0.137 1.00 28.75 247 HIS A O 1
ATOM 1971 N N . LYS A 1 248 ? -40.475 50.829 -1.518 1.00 34.76 248 LYS A N 1
ATOM 1972 C CA . LYS A 1 248 ? -39.668 51.216 -2.665 1.00 28.47 248 LYS A CA 1
ATOM 1973 C C . LYS A 1 248 ? -40.494 52.167 -3.515 1.00 29.63 248 LYS A C 1
ATOM 1974 O O . LYS A 1 248 ? -41.724 52.206 -3.410 1.00 34.07 248 LYS A O 1
ATOM 1980 N N . CYS A 1 249 ? -39.806 52.930 -4.362 1.00 28.97 249 CYS A N 1
ATOM 1981 C CA . CYS A 1 249 ? -40.431 53.689 -5.450 1.00 28.92 249 CYS A CA 1
ATOM 1982 C C . CYS A 1 249 ? -39.973 53.067 -6.769 1.00 34.01 249 CYS A C 1
ATOM 1983 O O . CYS A 1 249 ? -38.867 53.344 -7.244 1.00 35.18 249 CYS A O 1
ATOM 1986 N N . ALA A 1 250 ? -40.826 52.229 -7.355 1.00 30.95 250 ALA A N 1
ATOM 1987 C CA . ALA A 1 250 ? -40.459 51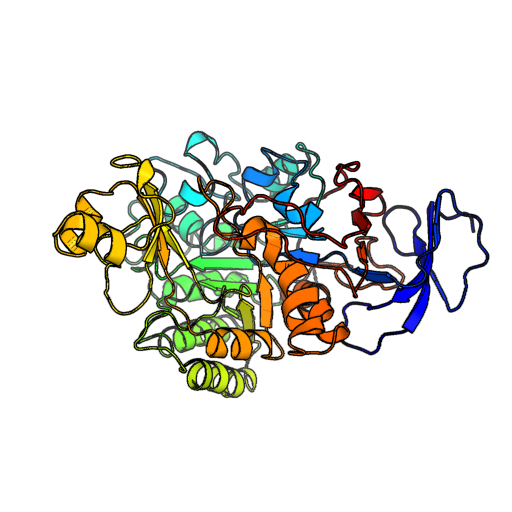.443 -8.522 1.00 35.69 250 ALA A CA 1
ATOM 1988 C C . ALA A 1 250 ? -40.814 52.175 -9.815 1.00 37.95 250 ALA A C 1
ATOM 1989 O O . ALA A 1 250 ? -41.795 52.926 -9.886 1.00 32.84 250 ALA A O 1
ATOM 1991 N N . GLY A 1 251 ? -40.002 51.947 -10.845 1.00 34.85 251 GLY A N 1
ATOM 1992 C CA . GLY A 1 251 ? -40.240 52.583 -12.130 1.00 31.43 251 GLY A CA 1
ATOM 1993 C C . GLY A 1 251 ? -39.493 53.891 -12.291 1.00 34.48 251 GLY A C 1
ATOM 1994 O O . GLY A 1 251 ? -39.426 54.696 -11.358 1.00 33.54 251 GLY A O 1
ATOM 1995 N N . ALA A 1 252 ? -38.924 54.104 -13.478 1.00 31.58 252 ALA A N 1
ATOM 1996 C CA . ALA A 1 252 ? -38.087 55.274 -13.722 1.00 36.08 252 ALA A CA 1
ATOM 1997 C C . ALA A 1 252 ? -38.806 56.569 -13.375 1.00 40.81 252 ALA A C 1
ATOM 1998 O O . ALA A 1 252 ? -38.187 57.510 -12.869 1.00 41.16 252 ALA A O 1
ATOM 2000 N N . LYS A 1 253 ? -40.116 56.639 -13.648 1.00 42.83 253 LYS A N 1
ATOM 2001 C CA A LYS A 1 253 ? -40.894 57.846 -13.382 0.54 39.63 253 LYS A CA 1
ATOM 2002 C CA B LYS A 1 253 ? -40.873 57.859 -13.382 0.46 39.63 253 LYS A CA 1
ATOM 2003 C C . LYS A 1 253 ? -40.993 58.172 -11.893 1.00 38.91 253 LYS A C 1
ATOM 2004 O O . LYS A 1 253 ? -41.307 59.311 -11.532 1.00 36.94 253 LYS A O 1
ATOM 2015 N N . ASN A 1 254 ? -40.739 57.209 -11.016 1.00 32.60 254 ASN A N 1
ATOM 2016 C CA . ASN A 1 254 ? -40.869 57.442 -9.585 1.00 33.79 254 ASN A CA 1
ATOM 2017 C C . ASN A 1 254 ? -39.527 57.537 -8.871 1.00 33.50 254 ASN A C 1
ATOM 2018 O O . ASN A 1 254 ? -39.489 57.606 -7.638 1.00 35.41 254 ASN A O 1
ATOM 2023 N N . TRP A 1 255 ? -38.430 57.566 -9.614 1.00 34.33 255 TRP A N 1
ATOM 2024 C CA . TRP A 1 255 ? -37.122 57.675 -8.994 1.00 39.87 255 TRP A CA 1
ATOM 2025 C C . TRP A 1 255 ? -36.986 59.014 -8.272 1.00 38.04 255 TRP A C 1
ATOM 2026 O O . TRP A 1 255 ? -37.380 60.062 -8.791 1.00 35.79 255 TRP A O 1
ATOM 2037 N N . GLY A 1 256 ? -36.434 58.972 -7.063 1.00 39.92 256 GLY A N 1
ATOM 2038 C CA . GLY A 1 256 ? -36.316 60.148 -6.239 1.00 35.63 256 GLY A CA 1
ATOM 2039 C C . GLY A 1 256 ? -37.497 60.408 -5.335 1.00 37.39 256 GLY A C 1
ATOM 2040 O O . GLY A 1 256 ? -37.376 61.212 -4.404 1.00 37.14 256 GLY A O 1
ATOM 2041 N N . ARG A 1 257 ? -38.624 59.732 -5.551 1.00 33.45 257 ARG A N 1
ATOM 2042 C CA . ARG A 1 257 ? -39.843 60.078 -4.835 1.00 33.21 257 ARG A CA 1
ATOM 2043 C C . ARG A 1 257 ? -39.900 59.530 -3.414 1.00 36.18 257 ARG A C 1
ATOM 2044 O O . ARG A 1 257 ? -40.862 59.841 -2.701 1.00 30.70 257 ARG A O 1
ATOM 2052 N N . THR A 1 258 ? -38.914 58.740 -2.963 1.00 31.71 258 THR A N 1
ATOM 2053 C CA . THR A 1 258 ? -38.893 58.432 -1.533 1.00 32.46 258 THR A CA 1
ATOM 2054 C C . THR A 1 258 ? -38.785 59.702 -0.703 1.00 33.79 258 THR A C 1
ATOM 2055 O O . THR A 1 258 ? -39.188 59.699 0.466 1.00 40.09 258 THR A O 1
ATOM 2059 N N . LYS A 1 259 ? -38.262 60.792 -1.281 1.00 33.51 259 LYS A N 1
ATOM 2060 C CA . LYS A 1 259 ? -38.331 62.080 -0.601 1.00 35.03 259 LYS A CA 1
ATOM 2061 C C . LYS A 1 259 ? -39.774 62.445 -0.276 1.00 37.03 259 LYS A C 1
ATOM 2062 O O . LYS A 1 259 ? -40.048 63.056 0.764 1.00 40.47 259 LYS A O 1
ATOM 2068 N N . GLU A 1 260 ? -40.711 62.072 -1.153 1.00 33.66 260 GLU A N 1
ATOM 2069 C CA . GLU A 1 260 ? -42.128 62.332 -0.907 1.00 29.47 260 GLU A CA 1
ATOM 2070 C C . GLU A 1 260 ? -42.722 61.318 0.057 1.00 32.75 260 GLU A C 1
ATOM 2071 O O . GLU A 1 260 ? -43.418 61.687 1.007 1.00 39.57 260 GLU A O 1
ATOM 2077 N N . THR A 1 261 ? -42.463 60.032 -0.172 1.00 32.20 261 THR A N 1
ATOM 2078 C CA . THR A 1 261 ? -43.071 59.010 0.666 1.00 34.90 261 THR A CA 1
ATOM 2079 C C . THR A 1 261 ? -42.597 59.139 2.109 1.00 30.94 261 THR A C 1
ATOM 2080 O O . THR A 1 261 ? -43.402 59.102 3.047 1.00 26.96 261 THR A O 1
ATOM 2084 N N . LEU A 1 262 ? -41.289 59.292 2.311 1.00 29.25 262 LEU A N 1
ATOM 2085 C CA . LEU A 1 262 ? -40.797 59.380 3.681 1.00 31.83 262 LEU A CA 1
ATOM 2086 C C . LEU A 1 262 ? -41.266 60.664 4.354 1.00 31.73 262 LEU A C 1
ATOM 2087 O O . LEU A 1 262 ? -41.458 60.691 5.573 1.00 34.41 262 LEU A O 1
ATOM 2092 N N . ALA A 1 263 ? -41.464 61.731 3.578 1.00 31.98 263 ALA A N 1
ATOM 2093 C CA . ALA A 1 263 ? -42.092 62.929 4.118 1.00 28.76 263 ALA A CA 1
ATOM 2094 C C . ALA A 1 263 ? -43.508 62.632 4.576 1.00 32.29 263 ALA A C 1
ATOM 2095 O O . ALA A 1 263 ? -43.955 63.135 5.611 1.00 33.07 263 ALA A O 1
ATOM 2097 N N . PHE A 1 264 ? -44.233 61.822 3.806 1.00 31.30 264 PHE A N 1
ATOM 2098 C CA . PHE A 1 264 ? -45.564 61.419 4.224 1.00 30.72 264 PHE A CA 1
ATOM 2099 C C . PHE A 1 264 ? -45.503 60.608 5.510 1.00 29.58 264 PHE A C 1
ATOM 2100 O O . PHE A 1 264 ? -46.339 60.789 6.400 1.00 31.87 264 PHE A O 1
ATOM 2108 N N . PHE A 1 265 ? -44.518 59.707 5.626 1.00 27.35 265 PHE A N 1
ATOM 2109 C CA . PHE A 1 265 ? -44.347 58.941 6.860 1.00 31.58 265 PHE A CA 1
ATOM 2110 C C . PHE A 1 265 ? -44.124 59.869 8.045 1.00 33.35 265 PHE A C 1
ATOM 2111 O O . PHE A 1 265 ? -44.755 59.716 9.098 1.00 35.54 265 PHE A O 1
ATOM 2119 N N . ASP A 1 266 ? -43.179 60.805 7.901 1.00 32.90 266 ASP A N 1
ATOM 2120 C CA . ASP A 1 266 ? -42.901 61.786 8.951 1.00 35.67 266 ASP A CA 1
ATOM 2121 C C . ASP A 1 266 ? -44.180 62.453 9.425 1.00 35.31 266 ASP A C 1
ATOM 2122 O O . ASP A 1 266 ? -44.447 62.542 10.628 1.00 40.88 266 ASP A O 1
ATOM 2127 N N . GLU A 1 267 ? -44.973 62.949 8.477 1.00 36.30 267 GLU A N 1
ATOM 2128 C CA . GLU A 1 267 ? -46.206 63.644 8.813 1.00 40.97 267 GLU A CA 1
ATOM 2129 C C . GLU A 1 267 ? -47.165 62.734 9.581 1.00 38.06 267 GLU A C 1
ATOM 2130 O O . GLU A 1 267 ? -47.733 63.132 10.605 1.00 38.42 267 GLU A O 1
ATOM 2136 N N . MET A 1 268 ? -47.361 61.505 9.098 1.00 34.10 268 MET A N 1
ATOM 2137 C CA . MET A 1 268 ? -48.403 60.648 9.651 1.00 31.80 268 MET A CA 1
ATOM 2138 C C . MET A 1 268 ? -47.954 59.934 10.914 1.00 34.89 268 MET A C 1
ATOM 2139 O O . MET A 1 268 ? -48.785 59.629 11.773 1.00 33.55 268 MET A O 1
ATOM 2144 N N . ARG A 1 269 ? -46.658 59.671 11.066 1.00 37.18 269 ARG A N 1
ATOM 2145 C CA . ARG A 1 269 ? -46.213 59.077 12.319 1.00 30.35 269 ARG A CA 1
ATOM 2146 C C . ARG A 1 269 ? -46.424 59.999 13.516 1.00 39.46 269 ARG A C 1
ATOM 2147 O O . ARG A 1 269 ? -46.275 59.546 14.656 1.00 36.30 269 ARG A O 1
ATOM 2155 N N . GLN A 1 270 ? -46.775 61.272 13.299 1.00 33.54 270 GLN A N 1
ATOM 2156 C CA . GLN A 1 270 ? -47.094 62.138 14.425 1.00 40.29 270 GLN A CA 1
ATOM 2157 C C . GLN A 1 270 ? -48.437 61.798 15.061 1.00 40.80 270 GLN A C 1
ATOM 2158 O O . GLN A 1 270 ? -48.675 62.181 16.206 1.00 42.18 270 GLN A O 1
ATOM 2164 N N . GLN A 1 271 ? -49.312 61.079 14.363 1.00 35.49 271 GLN A N 1
ATOM 2165 C CA A GLN A 1 271 ? -50.603 60.722 14.924 0.50 35.76 271 GLN A CA 1
ATOM 2166 C CA B GLN A 1 271 ? -50.615 60.725 14.898 0.50 35.77 271 GLN A CA 1
ATOM 2167 C C . GLN A 1 271 ? -50.855 59.224 15.003 1.00 33.96 271 GLN A C 1
ATOM 2168 O O . GLN A 1 271 ? -51.839 58.826 15.624 1.00 37.39 271 GLN A O 1
ATOM 2179 N N . GLN A 1 272 ? -49.989 58.381 14.429 1.00 33.30 272 GLN A N 1
ATOM 2180 C CA . GLN A 1 272 ? -50.212 56.941 14.482 1.00 30.40 272 GLN A CA 1
ATOM 2181 C C . GLN A 1 272 ? -48.887 56.198 14.370 1.00 31.31 272 GLN A C 1
ATOM 2182 O O . GLN A 1 272 ? -47.858 56.768 13.999 1.00 34.60 272 GLN A O 1
ATOM 2188 N N . ASP A 1 273 ? -48.927 54.901 14.691 1.00 27.12 273 ASP A N 1
ATOM 2189 C CA A ASP A 1 273 ? -47.734 54.054 14.707 0.62 29.95 273 ASP A CA 1
ATOM 2190 C CA B ASP A 1 273 ? -47.739 54.050 14.709 0.38 30.01 273 ASP A CA 1
ATOM 2191 C C . ASP A 1 273 ? -47.517 53.455 13.319 1.00 31.17 273 ASP A C 1
ATOM 2192 O O . ASP A 1 273 ? -48.327 52.647 12.844 1.00 28.58 273 ASP A O 1
ATOM 2201 N N . ILE A 1 274 ? -46.418 53.844 12.672 1.00 27.03 274 ILE A N 1
ATOM 2202 C CA . ILE A 1 274 ? -46.079 53.379 11.330 1.00 29.21 274 ILE A CA 1
ATOM 2203 C C . ILE A 1 274 ? -44.598 53.032 11.278 1.00 25.52 274 ILE A C 1
ATOM 2204 O O . ILE A 1 274 ? -43.757 53.753 11.825 1.00 30.45 274 ILE A O 1
ATOM 2209 N N . ALA A 1 275 ? -44.279 51.933 10.604 1.00 23.80 275 ALA A N 1
ATOM 2210 C CA . ALA A 1 275 ? -42.905 51.602 10.274 1.00 26.99 275 ALA A CA 1
ATOM 2211 C C . ALA A 1 275 ? -42.916 51.005 8.877 1.00 24.90 275 ALA A C 1
ATOM 2212 O O . ALA A 1 275 ? -43.936 51.037 8.185 1.00 28.93 275 ALA A O 1
ATOM 2214 N N . CYS A 1 276 ? -41.776 50.456 8.459 1.00 29.39 276 CYS A N 1
ATOM 2215 C CA . CYS A 1 276 ? -41.683 49.787 7.167 1.00 26.26 276 CYS A CA 1
ATOM 2216 C C . CYS A 1 276 ? -40.440 48.910 7.156 1.00 24.80 276 CYS A C 1
ATOM 2217 O O . CYS A 1 276 ? -39.591 48.996 8.043 1.00 24.85 276 CYS A O 1
ATOM 2220 N N . ASP A 1 277 ? -40.337 48.057 6.139 1.00 25.92 277 ASP A N 1
ATOM 2221 C CA . ASP A 1 277 ? -39.092 47.334 5.899 1.00 31.05 277 ASP A CA 1
ATOM 2222 C C . ASP A 1 277 ? -38.700 47.491 4.434 1.00 33.04 277 ASP A C 1
ATOM 2223 O O . ASP A 1 277 ? -39.479 47.966 3.607 1.00 32.10 277 ASP A O 1
ATOM 2228 N N . CYS A 1 278 ? -37.470 47.095 4.117 1.00 25.04 278 CYS A N 1
ATOM 2229 C CA . CYS A 1 278 ? -36.992 47.182 2.751 1.00 31.70 278 CYS A CA 1
ATOM 2230 C C . CYS A 1 278 ? -35.891 46.154 2.555 1.00 31.54 278 CYS A C 1
ATOM 2231 O O . CYS A 1 278 ? -35.226 45.744 3.514 1.00 25.92 278 CYS A O 1
ATOM 2234 N N . TYR A 1 279 ? -35.708 45.748 1.297 1.00 27.74 279 TYR A N 1
ATOM 2235 C CA . TYR A 1 279 ? -34.502 44.971 1.081 1.00 24.21 279 TYR A CA 1
ATOM 2236 C C . TYR A 1 279 ? -33.427 45.855 0.480 1.00 25.97 279 TYR A C 1
ATOM 2237 O O . TYR A 1 279 ? -33.733 46.761 -0.300 1.00 32.16 279 TYR A O 1
ATOM 2246 N N . PRO A 1 280 ? -32.183 45.590 0.842 1.00 28.01 280 PRO A N 1
ATOM 2247 C CA . PRO A 1 280 ? -31.067 46.498 0.557 1.00 30.48 280 PRO A CA 1
ATOM 2248 C C . PRO A 1 280 ? -30.459 46.338 -0.841 1.00 28.51 280 PRO A C 1
ATOM 2249 O O . PRO A 1 280 ? -29.244 46.169 -0.998 1.00 26.76 280 PRO A O 1
ATOM 2253 N N . TYR A 1 281 ? -31.315 46.393 -1.866 1.00 31.20 281 TYR A N 1
ATOM 2254 C CA . TYR A 1 281 ? -30.881 46.369 -3.259 1.00 25.83 281 TYR A CA 1
ATOM 2255 C C . TYR A 1 281 ? -31.748 47.313 -4.087 1.00 30.84 281 TYR A C 1
ATOM 2256 O O . TYR A 1 281 ? -32.907 47.565 -3.751 1.00 24.47 281 TYR A O 1
ATOM 2265 N N . SER A 1 282 ? -31.183 47.821 -5.186 1.00 25.86 282 SER A N 1
ATOM 2266 C CA . SER A 1 282 ? -31.891 48.733 -6.077 1.00 26.89 282 SER A CA 1
ATOM 2267 C C . SER A 1 282 ? -32.294 48.075 -7.401 1.00 33.35 282 SER A C 1
ATOM 2268 O O . SER A 1 282 ? -32.639 48.771 -8.361 1.00 35.05 282 SER A O 1
ATOM 2271 N N . ALA A 1 283 ? -32.238 46.753 -7.478 1.00 27.84 283 ALA A N 1
ATOM 2272 C CA . ALA A 1 283 ? -32.754 46.003 -8.611 1.00 29.76 283 ALA A CA 1
ATOM 2273 C C . ALA A 1 283 ? -33.768 45.006 -8.080 1.00 34.42 283 ALA A C 1
ATOM 2274 O O . ALA A 1 283 ? -33.591 44.455 -6.985 1.00 34.53 283 ALA A O 1
ATOM 2276 N N . SER A 1 284 ? -34.851 44.813 -8.828 1.00 31.88 284 SER A N 1
ATOM 2277 C CA . SER A 1 284 ? -35.824 43.772 -8.543 1.00 25.30 284 SER A CA 1
ATOM 2278 C C . SER A 1 284 ? -35.567 42.581 -9.467 1.00 33.83 284 SER A C 1
ATOM 2279 O O . SER A 1 284 ? -34.679 42.598 -10.320 1.00 28.87 284 SER A O 1
ATOM 2282 N N . SER A 1 285 ? -36.361 41.529 -9.300 1.00 31.36 285 SER A N 1
ATOM 2283 C CA . SER A 1 285 ? -36.129 40.296 -10.040 1.00 36.05 285 SER A CA 1
ATOM 2284 C C . SER A 1 285 ? -37.443 39.530 -10.124 1.00 44.41 285 SER A C 1
ATOM 2285 O O . SER A 1 285 ? -38.125 39.356 -9.112 1.00 36.51 285 SER A O 1
ATOM 2288 N N . SER A 1 286 ? -37.798 39.085 -11.324 1.00 31.75 286 SER A N 1
ATOM 2289 C CA . SER A 1 286 ? -39.100 38.478 -11.539 1.00 30.36 286 SER A CA 1
ATOM 2290 C C . SER A 1 286 ? -39.061 37.731 -12.863 1.00 34.29 286 SER A C 1
ATOM 2291 O O . SER A 1 286 ? -38.029 37.691 -13.538 1.00 39.61 286 SER A O 1
ATOM 2294 N N . THR A 1 287 ? -40.191 37.122 -13.226 1.00 34.61 287 THR A N 1
ATOM 2295 C CA . THR A 1 287 ? -40.337 36.601 -14.580 1.00 38.88 287 THR A CA 1
ATOM 2296 C C . THR A 1 287 ? -40.229 37.734 -15.594 1.00 32.46 287 THR A C 1
ATOM 2297 O O . THR A 1 287 ? -40.549 38.894 -15.313 1.00 36.19 287 THR A O 1
ATOM 2301 N N . LEU A 1 288 ? -39.761 37.391 -16.785 1.00 33.99 288 LEU A N 1
ATOM 2302 C CA . LEU A 1 288 ? -39.778 38.340 -17.884 1.00 26.72 288 LEU A CA 1
ATOM 2303 C C . LEU A 1 288 ? -41.210 38.453 -18.385 1.00 33.40 288 LEU A C 1
ATOM 2304 O O . LEU A 1 288 ? -41.812 37.453 -18.795 1.00 31.93 288 LEU A O 1
ATOM 2309 N N . ASP A 1 289 ? -41.776 39.657 -18.283 1.00 33.23 289 ASP A N 1
ATOM 2310 C CA A ASP A 1 289 ? -43.154 39.901 -18.681 0.42 39.12 289 ASP A CA 1
ATOM 2311 C CA B ASP A 1 289 ? -43.158 39.921 -18.653 0.58 39.15 289 ASP A CA 1
ATOM 2312 C C . ASP A 1 289 ? -43.208 41.046 -19.676 1.00 35.70 289 ASP A C 1
ATOM 2313 O O . ASP A 1 289 ? -42.552 42.081 -19.500 1.00 33.89 289 ASP A O 1
ATOM 2322 N N . MET A 1 290 ? -44.005 40.841 -20.725 1.00 31.57 290 MET A N 1
ATOM 2323 C CA . MET A 1 290 ? -44.073 41.803 -21.820 1.00 35.95 290 MET A CA 1
ATOM 2324 C C . MET A 1 290 ? -44.407 43.201 -21.315 1.00 40.62 290 MET A C 1
ATOM 2325 O O . MET A 1 290 ? -43.887 44.196 -21.834 1.00 38.81 290 MET A O 1
ATOM 2330 N N . LYS A 1 291 ? -45.261 43.294 -20.289 1.00 38.16 291 LYS A N 1
ATOM 2331 C CA A LYS A 1 291 ? -45.689 44.587 -19.764 0.48 39.97 291 LYS A CA 1
ATOM 2332 C CA B LYS A 1 291 ? -45.684 44.597 -19.790 0.52 39.97 291 LYS A CA 1
ATOM 2333 C C . LYS A 1 291 ? -44.562 45.335 -19.069 1.00 40.69 291 LYS A C 1
ATOM 2334 O O . LYS A 1 291 ? -44.645 46.556 -18.917 1.00 39.50 291 LYS A O 1
ATOM 2345 N N A GLN A 1 292 ? -43.524 44.631 -18.618 0.57 41.07 292 GLN A N 1
ATOM 2346 N N B GLN A 1 292 ? -43.520 44.634 -18.633 0.43 41.02 292 GLN A N 1
ATOM 2347 C CA A GLN A 1 292 ? -42.405 45.263 -17.929 0.57 40.46 292 GLN A CA 1
ATOM 2348 C CA B GLN A 1 292 ? -42.415 45.268 -17.930 0.43 40.43 292 GLN A CA 1
ATOM 2349 C C A GLN A 1 292 ? -41.308 45.735 -18.872 0.57 37.55 292 GLN A C 1
ATOM 2350 C C B GLN A 1 292 ? -41.237 45.583 -18.844 0.43 37.58 292 GLN A C 1
ATOM 2351 O O A GLN A 1 292 ? -40.386 46.425 -18.423 0.57 35.98 292 GLN A O 1
ATOM 2352 O O B GLN A 1 292 ? -40.190 46.019 -18.353 0.43 36.20 292 GLN A O 1
ATOM 2363 N N . VAL A 1 293 ? -41.388 45.384 -20.158 1.00 38.24 293 VAL A N 1
ATOM 2364 C CA . VAL A 1 293 ? -40.302 45.659 -21.096 1.00 31.69 293 VAL A CA 1
ATOM 2365 C C . VAL A 1 293 ? -40.159 47.161 -21.311 1.00 28.80 293 VAL A C 1
ATOM 2366 O O . VAL A 1 293 ? -41.138 47.863 -21.599 1.00 35.83 293 VAL A O 1
ATOM 2370 N N . THR A 1 294 ? -38.928 47.658 -21.201 1.00 28.03 294 THR A N 1
ATOM 2371 C CA . THR A 1 294 ? -38.657 49.079 -21.380 1.00 28.82 294 THR A CA 1
ATOM 2372 C C . THR A 1 294 ? -37.192 49.248 -21.739 1.00 29.59 294 THR A C 1
ATOM 2373 O O . THR A 1 294 ? -36.359 48.385 -21.448 1.00 37.34 294 THR A O 1
ATOM 2377 N N . ASP A 1 295 ? -36.877 50.388 -22.348 1.00 33.64 295 ASP A N 1
ATOM 2378 C CA . ASP A 1 295 ? -35.489 50.744 -22.603 1.00 38.80 295 ASP A CA 1
ATOM 2379 C C . ASP A 1 295 ? -34.945 51.719 -21.564 1.00 35.62 295 ASP A C 1
ATOM 2380 O O . ASP A 1 295 ? -33.845 52.255 -21.746 1.00 35.37 295 ASP A O 1
ATOM 2385 N N . GLU A 1 296 ? -35.682 51.931 -20.466 1.00 34.77 296 GLU A N 1
ATOM 2386 C CA . GLU A 1 296 ? -35.323 52.908 -19.440 1.00 40.39 296 GLU A CA 1
ATOM 2387 C C . GLU A 1 296 ? -34.189 52.450 -18.525 1.00 34.39 296 GLU A C 1
ATOM 2388 O O . GLU A 1 296 ? -33.550 53.284 -17.885 1.00 42.83 296 GLU A O 1
ATOM 2394 N N . PHE A 1 297 ? -33.919 51.156 -18.444 1.00 33.48 297 PHE A N 1
ATOM 2395 C CA . PHE A 1 297 ? -32.868 50.664 -17.571 1.00 40.67 297 PHE A CA 1
ATOM 2396 C C . PHE A 1 297 ? -32.550 49.247 -18.004 1.00 35.28 297 PHE A C 1
ATOM 2397 O O . PHE A 1 297 ? -33.303 48.633 -18.760 1.00 30.74 297 PHE A O 1
ATOM 2405 N N . ASP A 1 298 ? -31.434 48.732 -17.507 1.00 37.05 298 ASP A N 1
ATOM 2406 C CA . ASP A 1 298 ? -31.051 47.362 -17.813 1.00 33.28 298 ASP A CA 1
ATOM 2407 C C . ASP A 1 298 ? -32.116 46.368 -17.354 1.00 31.34 298 ASP A C 1
ATOM 2408 O O . ASP A 1 298 ? -32.640 46.449 -16.241 1.00 30.95 298 ASP A O 1
ATOM 2413 N N . ILE A 1 299 ? -32.444 45.437 -18.233 1.00 29.66 299 ILE A N 1
ATOM 2414 C CA . ILE A 1 299 ? -33.190 44.237 -17.901 1.00 26.75 299 ILE A CA 1
ATOM 2415 C C . ILE A 1 299 ? -32.257 43.086 -18.227 1.00 29.59 299 ILE A C 1
ATOM 2416 O O . ILE A 1 299 ? -31.825 42.941 -19.379 1.00 32.12 299 ILE A O 1
ATOM 2421 N N . VAL A 1 300 ? -31.889 42.309 -17.215 1.00 25.33 300 VAL A N 1
ATOM 2422 C CA . VAL A 1 300 ? -30.854 41.294 -17.359 1.00 26.72 300 VAL A CA 1
ATOM 2423 C C . VAL A 1 300 ? -31.500 39.929 -17.217 1.00 26.26 300 VAL A C 1
ATOM 2424 O O . VAL A 1 300 ? -32.206 39.668 -16.235 1.00 29.47 300 VAL A O 1
ATOM 2428 N N . ILE A 1 301 ? -31.273 39.068 -18.199 1.00 21.85 301 ILE A N 1
ATOM 2429 C CA . ILE A 1 301 ? -31.931 37.770 -18.223 1.00 26.75 301 ILE A CA 1
ATOM 2430 C C . ILE A 1 301 ? -31.226 36.857 -17.233 1.00 29.71 301 ILE A C 1
ATOM 2431 O O . ILE A 1 301 ? -30.000 36.723 -17.261 1.00 30.99 301 ILE A O 1
ATOM 2436 N N . THR A 1 302 ? -31.996 36.257 -16.332 1.00 27.52 302 THR A N 1
ATOM 2437 C CA . THR A 1 302 ? -31.423 35.310 -15.384 1.00 37.05 302 THR A CA 1
ATOM 2438 C C . THR A 1 302 ? -31.482 33.880 -15.912 1.00 39.13 302 THR A C 1
ATOM 2439 O O . THR A 1 302 ? -30.567 33.088 -15.673 1.00 43.89 302 THR A O 1
ATOM 2443 N N . TRP A 1 303 ? -32.549 33.532 -16.626 1.00 36.20 303 TRP A N 1
ATOM 2444 C CA . TRP A 1 303 ? -32.671 32.220 -17.242 1.00 37.57 303 TRP A CA 1
ATOM 2445 C C . TRP A 1 303 ? -33.705 32.321 -18.351 1.00 37.94 303 TRP A C 1
ATOM 2446 O O . TRP A 1 303 ? -34.563 33.207 -18.343 1.00 38.28 303 TRP A O 1
ATOM 2457 N N . SER A 1 304 ? -33.620 31.401 -19.306 1.00 33.89 304 SER A N 1
ATOM 2458 C CA . SER A 1 304 ? -34.595 31.367 -20.391 1.00 36.94 304 SER A CA 1
ATOM 2459 C C . SER A 1 304 ? -34.777 29.934 -20.862 1.00 35.10 304 SER A C 1
ATOM 2460 O O . SER A 1 304 ? -33.827 29.298 -21.328 1.00 42.24 304 SER A O 1
ATOM 2463 N N . GLU A 1 305 ? -36.005 29.435 -20.752 1.00 45.99 305 GLU A N 1
ATOM 2464 C CA . GLU A 1 305 ? -36.314 28.125 -21.309 1.00 45.67 305 GLU A CA 1
ATOM 2465 C C . GLU A 1 305 ? -36.123 28.118 -22.819 1.00 42.43 305 GLU A C 1
ATOM 2466 O O . GLU A 1 305 ? -35.523 27.189 -23.373 1.00 51.07 305 GLU A O 1
ATOM 2472 N N . ALA A 1 306 ? -36.584 29.174 -23.500 1.00 37.25 306 ALA A N 1
ATOM 2473 C CA . ALA A 1 306 ? -36.557 29.185 -24.961 1.00 41.24 306 ALA A CA 1
ATOM 2474 C C . ALA A 1 306 ? -35.139 29.319 -25.505 1.00 41.92 306 ALA A C 1
ATOM 2475 O O . ALA A 1 306 ? -34.806 28.708 -26.526 1.00 42.71 306 ALA A O 1
ATOM 2477 N N . GLN A 1 307 ? -34.298 30.130 -24.859 1.00 42.25 307 GLN A N 1
ATOM 2478 C CA . GLN A 1 307 ? -32.943 30.420 -25.339 1.00 35.50 307 GLN A CA 1
ATOM 2479 C C . GLN A 1 307 ? -31.998 30.481 -24.147 1.00 43.47 307 GLN A C 1
ATOM 2480 O O . GLN A 1 307 ? -31.517 31.557 -23.764 1.00 40.62 307 GLN A O 1
ATOM 2486 N N . PRO A 1 308 ? -31.680 29.324 -23.553 1.00 42.45 308 PRO A N 1
ATOM 2487 C CA . PRO A 1 308 ? -31.016 29.330 -22.238 1.00 43.46 308 PRO A CA 1
ATOM 2488 C C . PRO A 1 308 ? -29.648 29.993 -22.243 1.00 39.91 308 PRO A C 1
ATOM 2489 O O . PRO A 1 308 ? -29.189 30.432 -21.184 1.00 41.77 308 PRO A O 1
ATOM 2493 N N . GLU A 1 309 ? -28.986 30.077 -23.392 1.00 39.95 309 GLU A N 1
ATOM 2494 C CA . GLU A 1 309 ? -27.646 30.644 -23.485 1.00 45.16 309 GLU A CA 1
ATOM 2495 C C . GLU A 1 309 ? -27.641 32.166 -23.497 1.00 38.92 309 GLU A C 1
ATOM 2496 O O . GLU A 1 309 ? -26.564 32.765 -23.496 1.00 44.69 309 GLU A O 1
ATOM 2502 N N . GLN A 1 310 ? -28.799 32.812 -23.523 1.00 41.62 310 GLN A N 1
ATOM 2503 C CA . GLN A 1 310 ? -28.834 34.267 -23.458 1.00 36.21 310 GLN A CA 1
ATOM 2504 C C . GLN A 1 310 ? -28.716 34.806 -22.039 1.00 36.07 310 GLN A C 1
ATOM 2505 O O . GLN A 1 310 ? -28.613 36.028 -21.870 1.00 36.62 310 GLN A O 1
ATOM 2511 N N . ALA A 1 311 ? -28.723 33.939 -21.025 1.00 33.16 311 ALA A N 1
ATOM 2512 C CA . ALA A 1 311 ? -28.738 34.406 -19.643 1.00 39.48 311 ALA A CA 1
ATOM 2513 C C . ALA A 1 311 ? -27.458 35.167 -19.309 1.00 38.76 311 ALA A C 1
ATOM 2514 O O . ALA A 1 311 ? -26.360 34.785 -19.718 1.00 31.33 311 ALA A O 1
ATOM 2516 N N . GLY A 1 312 ? -27.602 36.253 -18.554 1.00 29.47 312 GLY A N 1
ATOM 2517 C CA . GLY A 1 312 ? -26.488 37.105 -18.214 1.00 34.44 312 GLY A CA 1
ATOM 2518 C C . GLY A 1 312 ? -26.378 38.357 -19.059 1.00 36.86 312 GLY A C 1
ATOM 2519 O O . GLY A 1 312 ? -25.739 39.321 -18.625 1.00 35.36 312 GLY A O 1
ATOM 2520 N N . LYS A 1 313 ? -26.988 38.365 -20.245 1.00 36.42 313 LYS A N 1
ATOM 2521 C CA . LYS A 1 313 ? -26.995 39.512 -21.137 1.00 33.62 313 LYS A CA 1
ATOM 2522 C C . LYS A 1 313 ? -28.203 40.395 -20.843 1.00 30.17 313 LYS A C 1
ATOM 2523 O O . LYS A 1 313 ? -29.227 39.932 -20.340 1.00 29.42 313 LYS A O 1
ATOM 2529 N N . THR A 1 314 ? -28.083 41.677 -21.182 1.00 25.69 314 THR A N 1
ATOM 2530 C CA . THR A 1 314 ? -29.234 42.564 -21.084 1.00 25.60 314 THR A CA 1
ATOM 2531 C C . THR A 1 314 ? -30.189 42.339 -22.256 1.00 28.93 314 THR A C 1
ATOM 2532 O O . THR A 1 314 ? -29.789 41.929 -23.357 1.00 26.66 314 THR A O 1
ATOM 2536 N N . LEU A 1 315 ? -31.478 42.579 -21.995 1.00 26.33 315 LEU A N 1
ATOM 2537 C CA . LEU A 1 315 ? -32.479 42.468 -23.051 1.00 24.21 315 LEU A CA 1
ATOM 2538 C C . LEU A 1 315 ? -32.070 43.269 -24.285 1.00 24.91 315 LEU A C 1
ATOM 2539 O O . LEU A 1 315 ? -32.207 42.798 -25.422 1.00 24.34 315 LEU A O 1
ATOM 2544 N N . GLN A 1 316 ? -31.567 44.490 -24.073 1.00 28.49 316 GLN A N 1
ATOM 2545 C CA . GLN A 1 316 ? -31.109 45.326 -25.177 1.00 32.35 316 GLN A CA 1
ATOM 2546 C C . GLN A 1 316 ? -29.996 44.636 -25.965 1.00 30.96 316 GLN A C 1
ATOM 2547 O O . GLN A 1 316 ? -30.046 44.566 -27.195 1.00 29.12 316 GLN A O 1
ATOM 2553 N N . GLN A 1 317 ? -28.979 44.115 -25.268 1.00 28.45 317 GLN A N 1
ATOM 2554 C CA . GLN A 1 317 ? -27.921 43.365 -25.947 1.00 29.87 317 GLN A CA 1
ATOM 2555 C C . GLN A 1 317 ? -28.500 42.242 -26.790 1.00 33.70 317 GLN A C 1
ATOM 2556 O O . GLN A 1 317 ? -28.076 42.024 -27.928 1.00 34.01 317 GLN A O 1
ATOM 2562 N N . ILE A 1 318 ? -29.444 41.488 -26.223 1.00 27.50 318 ILE A N 1
ATOM 2563 C CA . ILE A 1 318 ? -30.023 40.355 -26.930 1.00 30.74 318 ILE A CA 1
ATOM 2564 C C . ILE A 1 318 ? -30.804 40.833 -28.149 1.00 31.12 318 ILE A C 1
ATOM 2565 O O . ILE A 1 318 ? -30.663 40.278 -29.247 1.00 30.92 318 ILE A O 1
ATOM 2570 N N . ALA A 1 319 ? -31.611 41.890 -27.989 1.00 30.05 319 ALA A N 1
ATOM 2571 C CA . ALA A 1 319 ? -32.319 42.464 -29.134 1.00 26.89 319 ALA A CA 1
ATOM 2572 C C . ALA A 1 319 ? -31.349 42.897 -30.228 1.00 35.42 319 ALA A C 1
ATOM 2573 O O . ALA A 1 319 ? -31.592 42.651 -31.417 1.00 31.27 319 ALA A O 1
ATOM 2575 N N . ASP A 1 320 ? -30.246 43.551 -29.844 1.00 26.46 320 ASP A N 1
ATOM 2576 C CA . ASP A 1 320 ? -29.269 44.019 -30.825 1.00 31.90 320 ASP A CA 1
ATOM 2577 C C . ASP A 1 320 ? -28.602 42.859 -31.543 1.00 32.04 320 ASP A C 1
ATOM 2578 O O . ASP A 1 320 ? -28.476 42.862 -32.771 1.00 32.44 320 ASP A O 1
ATOM 2583 N N . GLU A 1 321 ? -28.151 41.861 -30.788 1.00 30.19 321 GLU A N 1
ATOM 2584 C CA . GLU A 1 321 ? -27.550 40.683 -31.400 1.00 35.25 321 GLU A CA 1
ATOM 2585 C C . GLU A 1 321 ? -28.513 40.006 -32.374 1.00 33.69 321 GLU A C 1
ATOM 2586 O O . GLU A 1 321 ? -28.105 39.563 -33.449 1.00 28.77 321 GLU A O 1
ATOM 2592 N N . TRP A 1 322 ? -29.789 39.894 -32.006 1.00 35.55 322 TRP A N 1
ATOM 2593 C CA . TRP A 1 322 ? -30.775 39.273 -32.880 1.00 32.98 322 TRP A CA 1
ATOM 2594 C C . TRP A 1 322 ? -31.313 40.232 -33.932 1.00 33.31 322 TRP A C 1
ATOM 2595 O O . TRP A 1 322 ? -32.012 39.790 -34.854 1.00 29.05 322 TRP A O 1
ATOM 2606 N N . GLN A 1 323 ? -31.040 41.527 -33.797 1.00 30.59 323 GLN A N 1
ATOM 2607 C CA . GLN A 1 323 ? -31.544 42.528 -34.735 1.00 38.07 323 GLN A CA 1
ATOM 2608 C C . GLN A 1 323 ? -33.076 42.571 -34.732 1.00 37.37 323 GLN A C 1
ATOM 2609 O O . GLN A 1 323 ? -33.721 42.587 -35.780 1.00 40.02 323 GLN A O 1
ATOM 2615 N N . VAL A 1 324 ? -33.661 42.605 -33.529 1.00 34.36 324 VAL A N 1
ATOM 2616 C CA . VAL A 1 324 ? -35.103 42.748 -33.356 1.00 37.11 324 VAL A CA 1
ATOM 2617 C C . VAL A 1 324 ? -35.371 43.785 -32.276 1.00 31.38 324 VAL A C 1
ATOM 2618 O O . VAL A 1 324 ? -34.460 44.307 -31.633 1.00 32.64 324 VAL A O 1
ATOM 2622 N N . SER A 1 325 ? -36.650 44.080 -32.090 1.00 33.82 325 SER A N 1
ATOM 2623 C CA . SER A 1 325 ? -37.057 45.027 -31.067 1.00 36.78 325 SER A CA 1
ATOM 2624 C C . SER A 1 325 ? -36.977 44.379 -29.684 1.00 33.59 325 SER A C 1
ATOM 2625 O O . SER A 1 325 ? -36.928 43.149 -29.540 1.00 29.69 325 SER A O 1
ATOM 2628 N N . LEU A 1 326 ? -36.940 45.235 -28.659 1.00 34.20 326 LEU A N 1
ATOM 2629 C CA . LEU A 1 326 ? -36.967 44.755 -27.278 1.00 33.99 326 LEU A CA 1
ATOM 2630 C C . LEU A 1 326 ? -38.135 43.803 -27.044 1.00 30.31 326 LEU A C 1
ATOM 2631 O O . LEU A 1 326 ? -37.965 42.735 -26.450 1.00 31.67 326 LEU A O 1
ATOM 2636 N N . HIS A 1 327 ? -39.328 44.166 -27.514 1.00 36.94 327 HIS A N 1
ATOM 2637 C CA . HIS A 1 327 ? -40.491 43.310 -27.294 1.00 32.33 327 HIS A CA 1
ATOM 2638 C C . HIS A 1 327 ? -40.346 41.987 -28.017 1.00 33.15 327 HIS A C 1
ATOM 2639 O O . HIS A 1 327 ? -40.662 40.933 -27.453 1.00 34.19 327 HIS A O 1
ATOM 2646 N N . ASP A 1 328 ? -39.885 42.024 -29.274 1.00 31.01 328 ASP A N 1
ATOM 2647 C CA . ASP A 1 328 ? -39.679 40.790 -30.020 1.00 33.22 328 ASP A CA 1
ATOM 2648 C C . ASP A 1 328 ? -38.634 39.927 -29.347 1.00 31.24 328 ASP A C 1
ATOM 2649 O O . ASP A 1 328 ? -38.798 38.706 -29.255 1.00 33.69 328 ASP A O 1
ATOM 2654 N N . ALA A 1 329 ? -37.543 40.537 -28.877 1.00 25.62 329 ALA A N 1
ATOM 2655 C CA . ALA A 1 329 ? -36.554 39.748 -28.152 1.00 28.15 329 ALA A CA 1
ATOM 2656 C C . ALA A 1 329 ? -37.164 39.157 -26.885 1.00 29.72 329 ALA A C 1
ATOM 2657 O O . ALA A 1 329 ? -36.895 38.002 -26.540 1.00 33.33 329 ALA A O 1
ATOM 2659 N N . ALA A 1 330 ? -37.992 39.935 -26.182 1.00 28.50 330 ALA A N 1
ATOM 2660 C CA . ALA A 1 330 ? -38.656 39.425 -24.985 1.00 29.10 330 ALA A CA 1
ATOM 2661 C C . ALA A 1 330 ? -39.486 38.194 -25.314 1.00 32.65 330 ALA A C 1
ATOM 2662 O O . ALA A 1 330 ? -39.362 37.156 -24.653 1.00 26.51 330 ALA A O 1
ATOM 2664 N N . ALA A 1 331 ? -40.320 38.286 -26.362 1.00 27.61 331 ALA A N 1
ATOM 2665 C CA . ALA A 1 331 ? -41.155 37.157 -26.759 1.00 29.60 331 ALA A CA 1
ATOM 2666 C C . ALA A 1 331 ? -40.315 35.922 -27.056 1.00 32.28 331 ALA A C 1
ATOM 2667 O O . ALA A 1 331 ? -40.681 34.804 -26.677 1.00 33.04 331 ALA A O 1
ATOM 2669 N N . ARG A 1 332 ? -39.183 36.101 -27.740 1.00 29.68 332 ARG A N 1
ATOM 2670 C CA . ARG A 1 332 ? -38.353 34.959 -28.110 1.00 32.60 332 ARG A CA 1
ATOM 2671 C C . ARG A 1 332 ? -37.621 34.348 -26.921 1.00 35.77 332 ARG A C 1
ATOM 2672 O O . ARG A 1 332 ? -37.156 33.210 -27.014 1.00 37.89 332 ARG A O 1
ATOM 2680 N N A LEU A 1 333 ? -37.508 35.071 -25.809 0.35 31.45 333 LEU A N 1
ATOM 2681 N N B LEU A 1 333 ? -37.501 35.076 -25.813 0.65 31.42 333 LEU A N 1
ATOM 2682 C CA A LEU A 1 333 ? -36.879 34.526 -24.615 0.35 30.57 333 LEU A CA 1
ATOM 2683 C CA B LEU A 1 333 ? -36.877 34.524 -24.621 0.65 30.54 333 LEU A CA 1
ATOM 2684 C C A LEU A 1 333 ? -37.851 33.793 -23.706 0.35 30.04 333 LEU A C 1
ATOM 2685 C C B LEU A 1 333 ? -37.852 33.760 -23.740 0.65 29.94 333 LEU A C 1
ATOM 2686 O O A LEU A 1 333 ? -37.413 32.982 -22.882 0.35 35.28 333 LEU A O 1
ATOM 2687 O O B LEU A 1 333 ? -37.417 32.900 -22.968 0.65 35.42 333 LEU A O 1
ATOM 2696 N N . MET A 1 334 ? -39.146 34.050 -23.831 1.00 28.66 334 MET A N 1
ATOM 2697 C CA . MET A 1 334 ? -40.088 33.551 -22.840 1.00 30.83 334 MET A CA 1
ATOM 2698 C C . MET A 1 334 ? -40.357 32.056 -23.008 1.00 32.92 334 MET A C 1
ATOM 2699 O O . MET A 1 334 ? -40.289 31.524 -24.118 1.00 32.47 334 MET A O 1
ATOM 2704 N N . PRO A 1 335 ? -40.628 31.345 -21.904 1.00 32.13 335 PRO A N 1
ATOM 2705 C CA . PRO A 1 335 ? -40.601 31.809 -20.500 1.00 33.86 335 PRO A CA 1
ATOM 2706 C C . PRO A 1 335 ? -39.186 32.101 -20.026 1.00 35.94 335 PRO A C 1
ATOM 2707 O O . PRO A 1 335 ? -38.249 31.345 -20.295 1.00 36.05 335 PRO A O 1
ATOM 2711 N N . ALA A 1 336 ? -39.012 33.209 -19.309 1.00 28.96 336 ALA A N 1
ATOM 2712 C CA . ALA A 1 336 ? -37.698 33.625 -18.853 1.00 31.91 336 ALA A CA 1
ATOM 2713 C C . ALA A 1 336 ? -37.833 34.356 -17.525 1.00 30.99 336 ALA A C 1
ATOM 2714 O O . ALA A 1 336 ? -38.931 34.732 -17.100 1.00 31.09 336 ALA A O 1
ATOM 2716 N N . GLY A 1 337 ? -36.694 34.539 -16.866 1.00 35.59 337 GLY A N 1
ATOM 2717 C CA . GLY A 1 337 ? -36.611 35.365 -15.674 1.00 33.99 337 GLY A CA 1
ATOM 2718 C C . GLY A 1 337 ? -35.695 36.545 -15.935 1.00 34.68 337 GLY A C 1
ATOM 2719 O O . GLY A 1 337 ? -34.775 36.467 -16.754 1.00 28.75 337 GLY A O 1
ATOM 2720 N N . ALA A 1 338 ? -35.956 37.650 -15.242 1.00 28.23 338 ALA A N 1
ATOM 2721 C CA . ALA A 1 338 ? -35.144 38.829 -15.475 1.00 26.30 338 ALA A CA 1
ATOM 2722 C C . ALA A 1 338 ? -34.941 39.619 -14.191 1.00 30.04 338 ALA A C 1
ATOM 2723 O O . ALA A 1 338 ? -35.801 39.659 -13.306 1.00 25.81 338 ALA A O 1
ATOM 2725 N N . ILE A 1 339 ? -33.785 40.255 -14.124 1.00 26.33 339 ILE A N 1
ATOM 2726 C CA . ILE A 1 339 ? -33.494 41.308 -13.165 1.00 31.20 339 ILE A CA 1
ATOM 2727 C C . ILE A 1 339 ? -33.901 42.636 -13.793 1.00 33.95 339 ILE A C 1
ATOM 2728 O O . ILE A 1 339 ? -33.585 42.909 -14.957 1.00 32.35 339 ILE A O 1
ATOM 2733 N N . TYR A 1 340 ? -34.622 43.455 -13.041 1.00 28.79 340 TYR A N 1
ATOM 2734 C CA . TYR A 1 340 ? -35.050 44.764 -13.513 1.00 30.89 340 TYR A CA 1
ATOM 2735 C C . TYR A 1 340 ? -34.369 45.831 -12.669 1.00 30.80 340 TYR A C 1
ATOM 2736 O O . TYR A 1 340 ? -34.632 45.925 -11.465 1.00 29.79 340 TYR A O 1
ATOM 2745 N N . HIS A 1 341 ? -33.512 46.643 -13.294 1.00 25.99 341 HIS A N 1
ATOM 2746 C CA . HIS A 1 341 ? -32.855 47.739 -12.578 1.00 33.43 341 HIS A CA 1
ATOM 2747 C C . HIS A 1 341 ? -33.774 48.965 -12.497 1.00 31.73 341 HIS A C 1
ATOM 2748 O O . HIS A 1 341 ? -33.451 50.063 -12.949 1.00 33.04 341 HIS A O 1
ATOM 2755 N N . ASN A 1 342 ? -34.932 48.758 -11.855 1.00 27.83 342 ASN A N 1
ATOM 2756 C CA . ASN A 1 342 ? -36.034 49.712 -11.885 1.00 32.86 342 ASN A CA 1
ATOM 2757 C C . ASN A 1 342 ? -36.169 50.502 -10.586 1.00 33.27 342 ASN A C 1
ATOM 2758 O O . ASN A 1 342 ? -37.159 51.225 -10.402 1.00 27.72 342 ASN A O 1
ATOM 2763 N N . MET A 1 343 ? -35.175 50.423 -9.708 1.00 32.14 343 MET A N 1
ATOM 2764 C CA . MET A 1 343 ? -35.106 51.281 -8.542 1.00 28.15 343 MET A CA 1
ATOM 2765 C C . MET A 1 343 ? -33.828 52.113 -8.591 1.00 32.28 343 MET A C 1
ATOM 2766 O O . MET A 1 343 ? -32.848 51.758 -9.251 1.00 36.19 343 MET A O 1
ATOM 2771 N N . ASP A 1 344 ? -33.860 53.245 -7.893 1.00 30.76 344 ASP A N 1
ATOM 2772 C CA . ASP A 1 344 ? -32.735 54.164 -7.823 1.00 30.45 344 ASP A CA 1
ATOM 2773 C C . ASP A 1 344 ? -32.002 53.956 -6.500 1.00 36.81 344 ASP A C 1
ATOM 2774 O O . ASP A 1 344 ? -32.611 54.053 -5.429 1.00 27.81 344 ASP A O 1
ATOM 2779 N N . GLU A 1 345 ? -30.691 53.702 -6.579 1.00 35.37 345 GLU A N 1
ATOM 2780 C CA . GLU A 1 345 ? -29.889 53.447 -5.382 1.00 27.77 345 GLU A CA 1
ATOM 2781 C C . GLU A 1 345 ? -30.076 54.517 -4.303 1.00 27.87 345 GLU A C 1
ATOM 2782 O O . GLU A 1 345 ? -30.031 54.211 -3.111 1.00 30.14 345 GLU A O 1
ATOM 2788 N N . GLN A 1 346 ? -30.252 55.783 -4.688 1.00 31.88 346 GLN A N 1
ATOM 2789 C CA . GLN A 1 346 ? -30.419 56.811 -3.663 1.00 32.79 346 GLN A CA 1
ATOM 2790 C C . GLN A 1 346 ? -31.747 56.658 -2.946 1.00 31.64 346 GLN A C 1
ATOM 2791 O O . GLN A 1 346 ? -31.836 56.930 -1.744 1.00 36.49 346 GLN A O 1
ATOM 2797 N N . ASP A 1 347 ? -32.793 56.246 -3.661 1.00 28.83 347 ASP A N 1
ATOM 2798 C CA . ASP A 1 347 ? -34.053 55.937 -2.994 1.00 29.70 347 ASP A CA 1
ATOM 2799 C C . ASP A 1 347 ? -33.852 54.846 -1.958 1.00 28.62 347 ASP A C 1
ATOM 2800 O O . ASP A 1 347 ? -34.273 54.978 -0.805 1.00 33.36 347 ASP A O 1
ATOM 2805 N N . VAL A 1 348 ? -33.219 53.743 -2.369 1.00 25.66 348 VAL A N 1
ATOM 2806 C CA . VAL A 1 348 ? -33.043 52.611 -1.472 1.00 27.44 348 VAL A CA 1
ATOM 2807 C C . VAL A 1 348 ? -32.266 53.044 -0.238 1.00 33.22 348 VAL A C 1
ATOM 2808 O O . VAL A 1 348 ? -32.599 52.662 0.892 1.00 27.72 348 VAL A O 1
ATOM 2812 N N . ARG A 1 349 ? -31.251 53.891 -0.427 1.00 27.96 349 ARG A N 1
ATOM 2813 C CA . ARG A 1 349 ? -30.464 54.346 0.711 1.00 29.17 349 ARG A CA 1
ATOM 2814 C C . ARG A 1 349 ? -31.291 55.237 1.621 1.00 32.63 349 ARG A C 1
ATOM 2815 O O . ARG A 1 349 ? -31.199 55.126 2.847 1.00 32.68 349 ARG A O 1
ATOM 2823 N N . ARG A 1 350 ? -32.092 56.141 1.047 1.00 28.90 350 ARG A N 1
ATOM 2824 C CA . ARG A 1 350 ? -32.938 56.985 1.886 1.00 32.61 350 ARG A CA 1
ATOM 2825 C C . ARG A 1 350 ? -33.881 56.139 2.729 1.00 30.50 350 ARG A C 1
ATOM 2826 O O . ARG A 1 350 ? -34.133 56.450 3.899 1.00 32.33 350 ARG A O 1
ATOM 2834 N N . VAL A 1 351 ? -34.410 55.062 2.152 1.00 27.21 351 VAL A N 1
ATOM 2835 C CA . VAL A 1 351 ? -35.351 54.221 2.883 1.00 30.69 351 VAL A CA 1
ATOM 2836 C C . VAL A 1 351 ? -34.616 53.407 3.942 1.00 32.91 351 VAL A C 1
ATOM 2837 O O . VAL A 1 351 ? -35.115 53.217 5.055 1.00 29.32 351 VAL A O 1
ATOM 2841 N N . MET A 1 352 ? -33.424 52.907 3.614 1.00 29.61 352 MET A N 1
ATOM 2842 C CA . MET A 1 352 ? -32.654 52.164 4.603 1.00 25.05 352 MET A CA 1
ATOM 2843 C C . MET A 1 352 ? -32.300 53.025 5.803 1.00 28.44 352 MET A C 1
ATOM 2844 O O . MET A 1 352 ? -32.300 52.541 6.942 1.00 28.61 352 MET A O 1
ATOM 2849 N N . ARG A 1 353 ? -31.977 54.296 5.577 1.00 27.37 353 ARG A N 1
ATOM 2850 C CA . ARG A 1 353 ? -31.583 55.147 6.694 1.00 28.84 353 ARG A CA 1
ATOM 2851 C C . ARG A 1 353 ? -32.769 55.661 7.496 1.00 28.66 353 ARG A C 1
ATOM 2852 O O . ARG A 1 353 ? -32.570 56.145 8.617 1.00 34.82 353 ARG A O 1
ATOM 2860 N N . TYR A 1 354 ? -33.985 55.555 6.970 1.00 30.03 354 TYR A N 1
ATOM 2861 C CA . TYR A 1 354 ? -35.148 56.057 7.690 1.00 27.43 354 TYR A CA 1
ATOM 2862 C C . TYR A 1 354 ? -35.239 55.366 9.051 1.00 29.02 354 TYR A C 1
ATOM 2863 O O . TYR A 1 354 ? -35.063 54.145 9.133 1.00 24.78 354 TYR A O 1
ATOM 2872 N N . PRO A 1 355 ? -35.489 56.105 10.139 1.00 33.68 355 PRO A N 1
ATOM 2873 C CA . PRO A 1 355 ? -35.271 55.532 11.483 1.00 32.98 355 PRO A CA 1
ATOM 2874 C C . PRO A 1 355 ? -36.111 54.300 11.806 1.00 34.35 355 PRO A C 1
ATOM 2875 O O . PRO A 1 355 ? -35.638 53.430 12.551 1.00 33.96 355 PRO A O 1
ATOM 2879 N N . VAL A 1 356 ? -37.333 54.193 11.293 1.00 27.66 356 VAL A N 1
ATOM 2880 C CA . VAL A 1 356 ? -38.193 53.055 11.597 1.00 32.41 356 VAL A CA 1
ATOM 2881 C C . VAL A 1 356 ? -38.166 52.002 10.486 1.00 32.86 356 VAL A C 1
ATOM 2882 O O . VAL A 1 356 ? -39.071 51.177 10.402 1.00 30.74 356 VAL A O 1
ATOM 2886 N N . THR A 1 357 ? -37.146 52.004 9.639 1.00 25.35 357 THR A N 1
ATOM 2887 C CA . THR A 1 357 ? -37.065 51.010 8.583 1.00 24.35 357 THR A CA 1
ATOM 2888 C C . THR A 1 357 ? -36.375 49.759 9.106 1.00 23.93 357 THR A C 1
ATOM 2889 O O . THR A 1 357 ? -35.232 49.822 9.571 1.00 24.32 357 THR A O 1
ATOM 2893 N N . MET A 1 358 ? -37.060 48.625 9.002 1.00 20.28 358 MET A N 1
ATOM 2894 C CA . MET A 1 358 ? -36.484 47.318 9.287 1.00 25.14 358 MET A CA 1
ATOM 2895 C C . MET A 1 358 ? -35.917 46.696 8.009 1.00 26.95 358 MET A C 1
ATOM 2896 O O . MET A 1 358 ? -36.309 47.038 6.889 1.00 26.14 358 MET A O 1
ATOM 2901 N N . ILE A 1 359 ? -34.994 45.768 8.189 1.00 22.13 359 ILE A N 1
ATOM 2902 C CA . ILE A 1 359 ? -34.462 44.980 7.087 1.00 21.02 359 ILE A CA 1
ATOM 2903 C C . ILE A 1 359 ? -35.292 43.716 6.930 1.00 28.46 359 ILE A C 1
ATOM 2904 O O . ILE A 1 359 ? -35.485 42.964 7.894 1.00 25.64 359 ILE A O 1
ATOM 2909 N N . GLY A 1 360 ? -35.779 43.480 5.718 1.00 23.86 360 GLY A N 1
ATOM 2910 C CA . GLY A 1 360 ? -36.315 42.188 5.352 1.00 24.98 360 GLY A CA 1
ATOM 2911 C C . GLY A 1 360 ? -35.746 41.733 4.023 1.00 29.36 360 GLY A C 1
ATOM 2912 O O . GLY A 1 360 ? -35.549 42.557 3.128 1.00 32.21 360 GLY A O 1
ATOM 2913 N N . SER A 1 361 ? -35.468 40.436 3.873 1.00 26.73 361 SER A N 1
ATOM 2914 C CA . SER A 1 361 ? -34.829 39.970 2.647 1.00 27.84 361 SER A CA 1
ATOM 2915 C C . SER A 1 361 ? -35.813 39.889 1.489 1.00 29.91 361 SER A C 1
ATOM 2916 O O . SER A 1 361 ? -35.424 40.086 0.330 1.00 25.78 361 SER A O 1
ATOM 2919 N N . ASP A 1 362 ? -37.080 39.612 1.779 1.00 26.23 362 ASP A N 1
ATOM 2920 C CA . ASP A 1 362 ? -38.053 39.332 0.732 1.00 31.89 362 ASP A CA 1
ATOM 2921 C C . ASP A 1 362 ? -37.504 38.264 -0.212 1.00 32.25 362 ASP A C 1
ATOM 2922 O O . ASP A 1 362 ? -37.721 38.299 -1.422 1.00 29.52 362 ASP A O 1
ATOM 2927 N N . GLY A 1 363 ? -36.801 37.289 0.359 1.00 34.51 363 GLY A N 1
ATOM 2928 C CA . GLY A 1 363 ? -36.271 36.200 -0.438 1.00 25.14 363 GLY A CA 1
ATOM 2929 C C . GLY A 1 363 ? -37.367 35.289 -0.961 1.00 31.02 363 GLY A C 1
ATOM 2930 O O . GLY A 1 363 ? -38.373 35.031 -0.295 1.00 31.29 363 GLY A O 1
ATOM 2931 N N . LEU A 1 364 ? -37.155 34.785 -2.175 1.00 32.26 364 LEU A N 1
ATOM 2932 C CA . LEU A 1 364 ? -38.084 33.873 -2.834 1.00 33.18 364 LEU A CA 1
ATOM 2933 C C . LEU A 1 364 ? -37.400 32.522 -3.002 1.00 32.50 364 LEU A C 1
ATOM 2934 O O . LEU A 1 364 ? -36.641 32.324 -3.964 1.00 39.38 364 LEU A O 1
ATOM 2939 N N . PRO A 1 365 ? -37.625 31.571 -2.093 1.00 33.89 365 PRO A N 1
ATOM 2940 C CA . PRO A 1 365 ? -36.812 30.346 -2.082 1.00 34.77 365 PRO A CA 1
ATOM 2941 C C . PRO A 1 365 ? -37.122 29.360 -3.188 1.00 40.59 365 PRO A C 1
ATOM 2942 O O . PRO A 1 365 ? -36.319 28.441 -3.399 1.00 45.80 365 PRO A O 1
ATOM 2946 N N . ASN A 1 366 ? -38.250 29.491 -3.882 1.00 36.46 366 ASN A N 1
ATOM 2947 C CA . ASN A 1 366 ? -38.590 28.556 -4.946 1.00 35.38 366 ASN A CA 1
ATOM 2948 C C . ASN A 1 366 ? -38.224 29.086 -6.319 1.00 31.68 366 ASN A C 1
ATOM 2949 O O . ASN A 1 366 ? -38.379 28.375 -7.312 1.00 42.61 366 ASN A O 1
ATOM 2954 N N . ASP A 1 367 ? -37.713 30.294 -6.384 1.00 32.80 367 ASP A N 1
ATOM 2955 C CA . ASP A 1 367 ? -37.257 30.872 -7.630 1.00 36.75 367 ASP A CA 1
ATOM 2956 C C . ASP A 1 367 ? -36.100 30.051 -8.200 1.00 44.43 367 ASP A C 1
ATOM 2957 O O . ASP A 1 367 ? -35.155 29.731 -7.468 1.00 35.47 367 ASP A O 1
ATOM 2962 N N . PRO A 1 368 ? -36.134 29.687 -9.487 1.00 46.29 368 PRO A N 1
ATOM 2963 C CA . PRO A 1 368 ? -35.030 28.888 -10.054 1.00 50.98 368 PRO A CA 1
ATOM 2964 C C . PRO A 1 368 ? -33.683 29.603 -10.046 1.00 52.54 368 PRO A C 1
ATOM 2965 O O . PRO A 1 368 ? -32.645 28.940 -9.899 1.00 48.27 368 PRO A O 1
ATOM 2969 N N . MET A 1 369 ? -33.667 30.927 -10.229 1.00 38.88 369 MET A N 1
ATOM 2970 C CA . MET A 1 369 ? -32.450 31.739 -10.155 1.00 39.62 369 MET A CA 1
ATOM 2971 C C . MET A 1 369 ? -32.733 32.875 -9.184 1.00 32.26 369 MET A C 1
ATOM 2972 O O . MET A 1 369 ? -33.166 33.961 -9.594 1.00 34.13 369 MET A O 1
ATOM 2977 N N . PRO A 1 370 ? -32.508 32.660 -7.887 1.00 36.27 370 PRO A N 1
ATOM 2978 C CA . PRO A 1 370 ? -33.020 33.609 -6.888 1.00 34.63 370 PRO A CA 1
ATOM 2979 C C . PRO A 1 370 ? -32.267 34.930 -6.896 1.00 30.96 370 PRO A C 1
ATOM 2980 O O . PRO A 1 370 ? -31.055 34.974 -7.118 1.00 28.92 370 PRO A O 1
ATOM 2984 N N . HIS A 1 371 ? -33.019 36.011 -6.672 1.00 23.07 371 HIS A N 1
ATOM 2985 C CA . HIS A 1 371 ? -32.449 37.292 -6.288 1.00 23.66 371 HIS A CA 1
ATOM 2986 C C . HIS A 1 371 ? -31.522 37.093 -5.087 1.00 26.34 371 HIS A C 1
ATOM 2987 O O . HIS A 1 371 ? -31.903 36.405 -4.127 1.00 28.58 371 HIS A O 1
ATOM 2994 N N . PRO A 1 372 ? -30.306 37.652 -5.107 1.00 28.45 372 PRO A N 1
ATOM 2995 C CA . PRO A 1 372 ? -29.326 37.326 -4.060 1.00 24.96 372 PRO A CA 1
ATOM 2996 C C . PRO A 1 372 ? -29.728 37.799 -2.673 1.00 31.34 372 PRO A C 1
ATOM 2997 O O . PRO A 1 372 ? -29.096 37.383 -1.691 1.00 24.92 372 PRO A O 1
ATOM 3001 N N . ARG A 1 373 ? -30.749 38.652 -2.554 1.00 26.43 373 ARG A N 1
ATOM 3002 C CA . ARG A 1 373 ? -31.219 39.042 -1.231 1.00 23.58 373 ARG A CA 1
ATOM 3003 C C . ARG A 1 373 ? -31.605 37.821 -0.402 1.00 25.30 373 ARG A C 1
ATOM 3004 O O . ARG A 1 373 ? -31.558 37.864 0.831 1.00 26.09 373 ARG A O 1
ATOM 3012 N N . LEU A 1 374 ? -32.003 36.733 -1.070 1.00 27.17 374 LEU A N 1
ATOM 3013 C CA . LEU A 1 374 ? -32.350 35.500 -0.377 1.00 26.54 374 LEU A CA 1
ATOM 3014 C C . LEU A 1 374 ? -31.191 34.993 0.470 1.00 26.71 374 LEU A C 1
ATOM 3015 O O . LEU A 1 374 ? -31.410 34.423 1.549 1.00 30.13 374 LEU A O 1
ATOM 3020 N N . TRP A 1 375 ? -29.960 35.233 0.022 1.00 26.20 375 TRP A N 1
ATOM 3021 C CA . TRP A 1 375 ? -28.750 34.781 0.693 1.00 28.37 375 TRP A CA 1
ATOM 3022 C C . TRP A 1 375 ? -27.875 35.910 1.219 1.00 25.42 375 TRP A C 1
ATOM 3023 O O . TRP A 1 375 ? -26.845 35.626 1.842 1.00 24.81 375 TRP A O 1
ATOM 3034 N N . GLY A 1 376 ? -28.221 37.175 0.973 1.00 28.94 376 GLY A N 1
ATOM 3035 C CA . GLY A 1 376 ? -27.257 38.222 1.279 1.00 25.21 376 GLY A CA 1
ATOM 3036 C C . GLY A 1 376 ? -27.741 39.485 1.964 1.00 23.51 376 GLY A C 1
ATOM 3037 O O . GLY A 1 376 ? -26.918 40.319 2.354 1.00 26.41 376 GLY A O 1
ATOM 3038 N N . ALA A 1 377 ? -29.055 39.646 2.126 1.00 23.13 377 ALA A N 1
ATOM 3039 C CA . ALA A 1 377 ? -29.604 40.920 2.599 1.00 25.94 377 ALA A CA 1
ATOM 3040 C C . ALA A 1 377 ? -28.949 41.405 3.891 1.00 28.97 377 ALA A C 1
ATOM 3041 O O . ALA A 1 377 ? -28.551 42.573 3.997 1.00 26.20 377 ALA A O 1
ATOM 3043 N N . PHE A 1 378 ? -28.864 40.535 4.912 1.00 20.27 378 PHE A N 1
ATOM 3044 C CA . PHE A 1 378 ? -28.451 41.022 6.231 1.00 21.42 378 PHE A CA 1
ATOM 3045 C C . PHE A 1 378 ? -26.967 41.332 6.296 1.00 23.05 378 PHE A C 1
ATOM 3046 O O . PHE A 1 378 ? -26.614 42.466 6.668 1.00 24.68 378 PHE A O 1
ATOM 3054 N N . PRO A 1 379 ? -26.051 40.439 5.911 1.00 24.78 379 PRO A N 1
ATOM 3055 C CA . PRO A 1 379 ? -24.639 40.842 5.851 1.00 20.63 379 PRO A CA 1
ATOM 3056 C C . PRO A 1 379 ? -24.392 42.001 4.909 1.00 25.46 379 PRO A C 1
ATOM 3057 O O . PRO A 1 379 ? -23.411 42.728 5.096 1.00 26.40 379 PRO A O 1
ATOM 3061 N N . ARG A 1 380 ? -25.254 42.214 3.912 1.00 25.17 380 ARG A N 1
ATOM 3062 C CA . ARG A 1 380 ? -25.067 43.356 3.023 1.00 25.79 380 ARG A CA 1
ATOM 3063 C C . ARG A 1 380 ? -25.315 44.664 3.758 1.00 25.51 380 ARG A C 1
ATOM 3064 O O . ARG A 1 380 ? -24.649 45.670 3.495 1.00 26.40 380 ARG A O 1
ATOM 3072 N N . VAL A 1 381 ? -26.240 44.661 4.710 1.00 27.16 381 VAL A N 1
ATOM 3073 C CA . VAL A 1 381 ? -26.478 45.859 5.498 1.00 22.11 381 VAL A CA 1
ATOM 3074 C C . VAL A 1 381 ? -25.330 46.089 6.476 1.00 27.58 381 VAL A C 1
ATOM 3075 O O . VAL A 1 381 ? -24.860 47.221 6.657 1.00 30.38 381 VAL A O 1
ATOM 3079 N N . LEU A 1 382 ? -24.836 45.020 7.097 1.00 23.99 382 LEU A N 1
ATOM 3080 C CA . LEU A 1 382 ? -23.800 45.183 8.115 1.00 25.50 382 LEU A CA 1
ATOM 3081 C C . LEU A 1 382 ? -22.464 45.536 7.488 1.00 30.39 382 LEU A C 1
ATOM 3082 O O . LEU A 1 382 ? -21.692 46.309 8.066 1.00 29.95 382 LEU A O 1
ATOM 3087 N N . GLY A 1 383 ? -22.169 44.967 6.315 1.00 22.16 383 GLY A N 1
ATOM 3088 C CA . GLY A 1 383 ? -20.874 45.146 5.695 1.00 22.20 383 GLY A CA 1
ATOM 3089 C C . GLY A 1 383 ? -20.877 46.265 4.680 1.00 32.09 383 GLY A C 1
ATOM 3090 O O . GLY A 1 383 ? -20.277 47.318 4.911 1.00 29.78 383 GLY A O 1
ATOM 3091 N N . HIS A 1 384 ? -21.573 46.059 3.558 1.00 30.47 384 HIS A N 1
ATOM 3092 C CA . HIS A 1 384 ? -21.524 47.030 2.468 1.00 27.24 384 HIS A CA 1
ATOM 3093 C C . HIS A 1 384 ? -22.071 48.394 2.898 1.00 29.81 384 HIS A C 1
ATOM 3094 O O . HIS A 1 384 ? -21.425 49.429 2.692 1.00 27.91 384 HIS A O 1
ATOM 3101 N N . TYR A 1 385 ? -23.261 48.422 3.495 1.00 26.62 385 TYR A N 1
ATOM 3102 C CA . TYR A 1 385 ? -23.901 49.712 3.743 1.00 27.76 385 TYR A CA 1
ATOM 3103 C C . TYR A 1 385 ? -23.431 50.376 5.037 1.00 27.92 385 TYR A C 1
ATOM 3104 O O . TYR A 1 385 ? -23.242 51.594 5.063 1.00 30.93 385 TYR A O 1
ATOM 3113 N N . SER A 1 386 ? -23.239 49.616 6.120 1.00 30.92 386 SER A N 1
ATOM 3114 C CA . SER A 1 386 ? -22.827 50.237 7.379 1.00 26.92 386 SER A CA 1
ATOM 3115 C C . SER A 1 386 ? -21.321 50.473 7.411 1.00 29.41 386 SER A C 1
ATOM 3116 O O . SER A 1 386 ? -20.863 51.606 7.574 1.00 25.85 386 SER A O 1
ATOM 3119 N N . ARG A 1 387 ? -20.533 49.407 7.257 1.00 28.78 387 ARG A N 1
ATOM 3120 C CA . ARG A 1 387 ? -19.080 49.551 7.267 1.00 29.66 387 ARG A CA 1
ATOM 3121 C C . ARG A 1 387 ? -18.583 50.381 6.084 1.00 36.96 387 ARG A C 1
ATOM 3122 O O . ARG A 1 387 ? -17.987 51.450 6.267 1.00 33.60 387 ARG A O 1
ATOM 3130 N N . ASP A 1 388 ? -18.811 49.898 4.855 1.00 35.09 388 ASP A N 1
ATOM 3131 C CA . ASP A 1 388 ? -18.137 50.476 3.692 1.00 35.47 388 ASP A CA 1
ATOM 3132 C C . ASP A 1 388 ? -18.753 51.807 3.271 1.00 37.82 388 ASP A C 1
ATOM 3133 O O . ASP A 1 388 ? -18.033 52.787 3.063 1.00 36.38 388 ASP A O 1
ATOM 3138 N N . GLU A 1 389 ? -20.078 51.877 3.142 1.00 37.23 389 GLU A N 1
ATOM 3139 C CA . GLU A 1 389 ? -20.684 53.134 2.707 1.00 35.83 389 GLU A CA 1
ATOM 3140 C C . GLU A 1 389 ? -21.009 54.078 3.865 1.00 35.52 389 GLU A C 1
ATOM 3141 O O . GLU A 1 389 ? -21.273 55.258 3.625 1.00 33.14 389 GLU A O 1
ATOM 3147 N N . GLN A 1 390 ? -20.999 53.597 5.107 1.00 33.86 390 GLN A N 1
ATOM 3148 C CA . GLN A 1 390 ? -21.182 54.461 6.275 1.00 35.80 390 GLN A CA 1
ATOM 3149 C C . GLN A 1 390 ? -22.553 55.129 6.270 1.00 28.52 390 GLN A C 1
ATOM 3150 O O . GLN A 1 390 ? -22.691 56.297 6.649 1.00 28.22 390 GLN A O 1
ATOM 3156 N N . LEU A 1 391 ? -23.576 54.370 5.859 1.00 25.97 391 LEU A N 1
ATOM 3157 C CA . LEU A 1 391 ? -24.957 54.855 5.893 1.00 32.60 391 LEU A CA 1
ATOM 3158 C C . LEU A 1 391 ? -25.456 55.056 7.315 1.00 30.77 391 LEU A C 1
ATOM 3159 O O . LEU A 1 391 ? -26.332 55.891 7.556 1.00 34.20 391 LEU A O 1
ATOM 3164 N N . PHE A 1 392 ? -24.945 54.285 8.247 1.00 32.24 392 PHE A N 1
ATOM 3165 C CA . PHE A 1 392 ? -25.337 54.374 9.641 1.00 31.94 392 PHE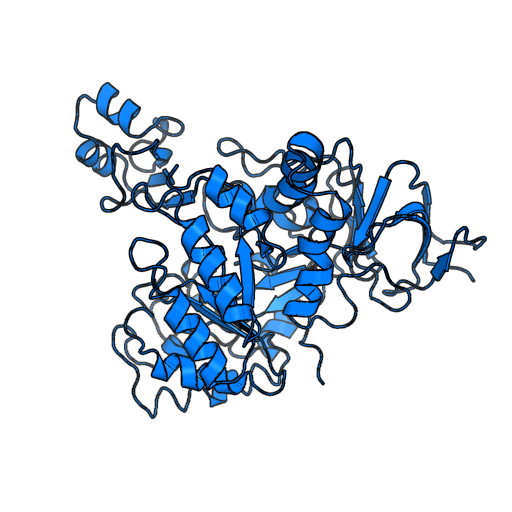 A CA 1
ATOM 3166 C C . PHE A 1 392 ? -24.321 53.589 10.455 1.00 29.54 392 PHE A C 1
ATOM 3167 O O . PHE A 1 392 ? -23.702 52.661 9.924 1.00 28.18 392 PHE A O 1
ATOM 3175 N N . PRO A 1 393 ? -24.122 53.925 11.731 1.00 31.06 393 PRO A N 1
ATOM 3176 C CA . PRO A 1 393 ? -23.217 53.132 12.573 1.00 24.75 393 PRO A CA 1
ATOM 3177 C C . PRO A 1 393 ? -23.705 51.698 12.728 1.00 25.14 393 PRO A C 1
ATOM 3178 O O . PRO A 1 393 ? -24.872 51.368 12.499 1.00 26.93 393 PRO A O 1
ATOM 3182 N N . LEU A 1 394 ? -22.782 50.826 13.121 1.00 23.18 394 LEU A N 1
ATOM 3183 C CA . LEU A 1 394 ? -23.123 49.413 13.175 1.00 23.37 394 LEU A CA 1
ATOM 3184 C C . LEU A 1 394 ? -24.191 49.122 14.231 1.00 26.81 394 LEU A C 1
ATOM 3185 O O . LEU A 1 394 ? -24.981 48.180 14.067 1.00 23.23 394 LEU A O 1
ATOM 3190 N N . THR A 1 395 ? -24.233 49.903 15.318 1.00 25.43 395 THR A N 1
ATOM 3191 C CA . THR A 1 395 ? -25.287 49.712 16.313 1.00 27.15 395 THR A CA 1
ATOM 3192 C C . THR A 1 395 ? -26.654 49.983 15.703 1.00 30.51 395 THR A C 1
ATOM 3193 O O . THR A 1 395 ? -27.623 49.259 15.970 1.00 29.45 395 THR A O 1
ATOM 3197 N N . THR A 1 396 ? -26.753 51.015 14.863 1.00 24.58 396 THR A N 1
ATOM 3198 C CA . THR A 1 396 ? -28.013 51.267 14.179 1.00 25.02 396 THR A CA 1
ATOM 3199 C C . THR A 1 396 ? -28.334 50.158 13.190 1.00 21.26 396 THR A C 1
ATOM 3200 O O . THR A 1 396 ? -29.477 49.679 13.128 1.00 24.16 396 THR A O 1
ATOM 3204 N N . ALA A 1 397 ? -27.339 49.737 12.407 1.00 23.84 397 ALA A N 1
ATOM 3205 C CA . ALA A 1 397 ? -27.553 48.659 11.442 1.00 24.63 397 ALA A CA 1
ATOM 3206 C C . ALA A 1 397 ? -28.110 47.411 12.122 1.00 29.69 397 ALA A C 1
ATOM 3207 O O . ALA A 1 397 ? -29.087 46.815 11.650 1.00 24.21 397 ALA A O 1
ATOM 3209 N N . VAL A 1 398 ? -27.493 46.996 13.238 1.00 22.44 398 VAL A N 1
ATOM 3210 C CA . VAL A 1 398 ? -27.980 45.822 13.961 1.00 18.95 398 VAL A CA 1
ATOM 3211 C C . VAL A 1 398 ? -29.367 46.088 14.538 1.00 25.44 398 VAL A C 1
ATOM 3212 O O . VAL A 1 398 ? -30.258 45.229 14.490 1.00 22.19 398 VAL A O 1
ATOM 3216 N N . HIS A 1 399 ? -29.569 47.274 15.107 1.00 24.90 399 HIS A N 1
ATOM 3217 C CA . HIS A 1 399 ? -30.893 47.619 15.615 1.00 25.09 399 HIS A CA 1
ATOM 3218 C C . HIS A 1 399 ? -31.980 47.295 14.593 1.00 26.37 399 HIS A C 1
ATOM 3219 O O . HIS A 1 399 ? -33.001 46.675 14.924 1.00 24.04 399 HIS A O 1
ATOM 3226 N N . LYS A 1 400 ? -31.760 47.692 13.333 1.00 23.78 400 LYS A N 1
ATOM 3227 C CA . LYS A 1 400 ? -32.772 47.584 12.284 1.00 24.51 400 LYS A CA 1
ATOM 3228 C C . LYS A 1 400 ? -33.087 46.151 11.875 1.00 25.15 400 LYS A C 1
ATOM 3229 O O . LYS A 1 400 ? -34.004 45.943 11.073 1.00 28.11 400 LYS A O 1
ATOM 3235 N N . MET A 1 401 ? -32.354 45.163 12.378 1.00 23.43 401 MET A N 1
ATOM 3236 C CA . MET A 1 401 ? -32.662 43.775 12.079 1.00 24.12 401 MET A CA 1
ATOM 3237 C C . MET A 1 401 ? -32.850 42.948 13.351 1.00 27.92 401 MET A C 1
ATOM 3238 O O . MET A 1 401 ? -32.884 41.709 13.278 1.00 21.87 401 MET A O 1
ATOM 3243 N N . THR A 1 402 ? -33.001 43.598 14.509 1.00 23.05 402 THR A N 1
ATOM 3244 C CA . THR A 1 402 ? -33.147 42.890 15.778 1.00 24.37 402 THR A CA 1
ATOM 3245 C C . THR A 1 402 ? -34.165 43.568 16.689 1.00 23.42 402 THR A C 1
ATOM 3246 O O . THR A 1 402 ? -35.356 43.249 16.637 1.00 27.13 402 THR A O 1
ATOM 3250 N N . GLY A 1 403 ? -33.707 44.487 17.540 1.00 24.77 403 GLY A N 1
ATOM 3251 C CA . GLY A 1 403 ? -34.600 45.055 18.542 1.00 24.96 403 GLY A CA 1
ATOM 3252 C C . GLY A 1 403 ? -35.783 45.783 17.930 1.00 27.30 403 GLY A C 1
ATOM 3253 O O . GLY A 1 403 ? -36.902 45.701 18.434 1.00 25.24 403 GLY A O 1
ATOM 3254 N N . LEU A 1 404 ? -35.544 46.531 16.849 1.00 29.90 404 LEU A N 1
ATOM 3255 C CA . LEU A 1 404 ? -36.632 47.233 16.172 1.00 28.97 404 LEU A CA 1
ATOM 3256 C C . LEU A 1 404 ? -37.670 46.243 15.672 1.00 24.48 404 LEU A C 1
ATOM 3257 O O . LEU A 1 404 ? -38.881 46.438 15.848 1.00 28.16 404 LEU A O 1
ATOM 3262 N N . SER A 1 405 ? -37.197 45.172 15.039 1.00 19.69 405 SER A N 1
ATOM 3263 C CA . SER A 1 405 ? -38.087 44.198 14.433 1.00 25.27 405 SER A CA 1
ATOM 3264 C C . SER A 1 405 ? -38.836 43.410 15.494 1.00 26.45 405 SER A C 1
ATOM 3265 O O . SER A 1 405 ? -40.047 43.206 15.371 1.00 29.24 405 SER A O 1
ATOM 3268 N N . ALA A 1 406 ? -38.134 42.962 16.546 1.00 24.45 406 ALA A N 1
ATOM 3269 C CA . ALA A 1 406 ? -38.794 42.224 17.619 1.00 23.85 406 ALA A CA 1
ATOM 3270 C C . ALA A 1 406 ? -39.856 43.077 18.297 1.00 28.91 406 ALA A C 1
ATOM 3271 O O . ALA A 1 406 ? -40.952 42.598 18.606 1.00 28.32 406 ALA A O 1
ATOM 3273 N N . ALA A 1 407 ? -39.559 44.350 18.532 1.00 28.49 407 ALA A N 1
ATOM 3274 C CA . ALA A 1 407 ? -40.575 45.205 19.127 1.00 32.79 407 ALA A CA 1
ATOM 3275 C C . ALA A 1 407 ? -41.776 45.356 18.196 1.00 30.30 407 ALA A C 1
ATOM 3276 O O . ALA A 1 407 ? -42.924 45.167 18.617 1.00 33.43 407 ALA A O 1
ATOM 3278 N N . ARG A 1 408 ? -41.535 45.664 16.912 1.00 28.27 408 ARG A N 1
ATOM 3279 C CA . ARG A 1 408 ? -42.652 45.948 15.999 1.00 25.67 408 ARG A CA 1
ATOM 3280 C C . ARG A 1 408 ? -43.561 44.740 15.798 1.00 33.40 408 ARG A C 1
ATOM 3281 O O . ARG A 1 408 ? -44.761 44.904 15.554 1.00 31.28 408 ARG A O 1
ATOM 3289 N N . PHE A 1 409 ? -43.015 43.526 15.855 1.00 26.79 409 PHE A N 1
ATOM 3290 C CA . PHE A 1 409 ? -43.809 42.330 15.628 1.00 29.83 409 PHE A CA 1
ATOM 3291 C C . PHE A 1 409 ? -44.149 41.605 16.917 1.00 30.27 409 PHE A C 1
ATOM 3292 O O . PHE A 1 409 ? -44.738 40.520 16.869 1.00 26.90 409 PHE A O 1
ATOM 3300 N N . GLN A 1 410 ? -43.805 42.188 18.067 1.00 33.27 410 GLN A N 1
ATOM 3301 C CA . GLN A 1 410 ? -44.202 41.654 19.365 1.00 26.38 410 GLN A CA 1
ATOM 3302 C C . GLN A 1 410 ? -43.682 40.238 19.579 1.00 25.23 410 GLN A C 1
ATOM 3303 O O . GLN A 1 410 ? -44.416 39.339 19.986 1.00 28.72 410 GLN A O 1
ATOM 3309 N N . LEU A 1 411 ? -42.400 40.044 19.313 1.00 29.04 411 LEU A N 1
ATOM 3310 C CA . LEU A 1 411 ? -41.726 38.794 19.637 1.00 29.45 411 LEU A CA 1
ATOM 3311 C C . LEU A 1 411 ? -41.249 38.853 21.086 1.00 30.10 411 LEU A C 1
ATOM 3312 O O . LEU A 1 411 ? -40.446 39.721 21.444 1.00 37.96 411 LEU A O 1
ATOM 3317 N N . ALA A 1 412 ? -41.721 37.919 21.902 1.00 30.75 412 ALA A N 1
ATOM 3318 C CA . ALA A 1 412 ? -41.432 37.926 23.332 1.00 29.95 412 ALA A CA 1
ATOM 3319 C C . ALA A 1 412 ? -39.988 37.516 23.600 1.00 26.46 412 ALA A C 1
ATOM 3320 O O . ALA A 1 412 ? -39.550 36.434 23.185 1.00 25.41 412 ALA A O 1
ATOM 3322 N N . ASP A 1 413 ? -39.238 38.385 24.277 1.00 27.08 413 ASP A N 1
ATOM 3323 C CA . ASP A 1 413 ? -37.928 38.019 24.822 1.00 25.25 413 ASP A CA 1
ATOM 3324 C C . ASP A 1 413 ? -36.905 37.706 23.736 1.00 27.30 413 ASP A C 1
ATOM 3325 O O . ASP A 1 413 ? -36.024 36.868 23.943 1.00 27.18 413 ASP A O 1
ATOM 3330 N N . ARG A 1 414 ? -37.002 38.366 22.579 1.00 23.48 414 ARG A N 1
ATOM 3331 C CA . ARG A 1 414 ? -36.072 38.164 21.480 1.00 26.99 414 ARG A CA 1
ATOM 3332 C C . ARG A 1 414 ? -35.627 39.507 20.916 1.00 23.83 414 ARG A C 1
ATOM 3333 O O . ARG A 1 414 ? -36.196 40.551 21.227 1.00 31.21 414 ARG A O 1
ATOM 3341 N N . GLY A 1 415 ? -34.549 39.482 20.135 1.00 21.86 415 GLY A N 1
ATOM 3342 C CA . GLY A 1 415 ? -34.085 40.681 19.462 1.00 23.41 415 GLY A CA 1
ATOM 3343 C C . GLY A 1 415 ? -33.171 41.583 20.257 1.00 30.43 415 GLY A C 1
ATOM 3344 O O . GLY A 1 415 ? -32.766 42.637 19.740 1.00 23.51 415 GLY A O 1
ATOM 3345 N N . LEU A 1 416 ? -32.824 41.206 21.486 1.00 25.06 416 LEU A N 1
ATOM 3346 C CA . LEU A 1 416 ? -31.916 41.977 22.315 1.00 20.53 416 LEU A CA 1
ATOM 3347 C C . LEU A 1 416 ? -30.949 41.024 22.990 1.00 28.92 416 LEU A C 1
ATOM 3348 O O . LEU A 1 416 ? -31.356 39.961 23.461 1.00 25.41 416 LEU A O 1
ATOM 3353 N N . VAL A 1 417 ? -29.670 41.399 23.027 1.00 27.33 417 VAL A N 1
ATOM 3354 C CA . VAL A 1 417 ? -28.720 40.769 23.943 1.00 26.40 417 VAL A CA 1
ATOM 3355 C C . VAL A 1 417 ? -29.010 41.344 25.325 1.00 28.36 417 VAL A C 1
ATOM 3356 O O . VAL A 1 417 ? -28.540 42.424 25.677 1.00 29.71 417 VAL A O 1
ATOM 3360 N N . LYS A 1 418 ? -29.797 40.623 26.110 1.00 28.57 418 LYS A N 1
ATOM 3361 C CA . LYS A 1 418 ? -30.286 41.153 27.369 1.00 31.11 418 LYS A CA 1
ATOM 3362 C C . LYS A 1 418 ? -30.468 40.004 28.352 1.00 21.93 418 LYS A C 1
ATOM 3363 O O . LYS A 1 418 ? -31.028 38.964 27.994 1.00 25.09 418 LYS A O 1
ATOM 3369 N N . ILE A 1 419 ? -29.999 40.189 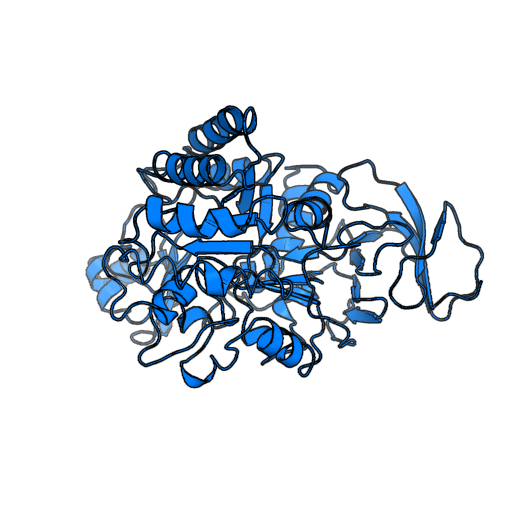29.583 1.00 30.11 419 ILE A N 1
ATOM 3370 C CA . ILE A 1 419 ? -30.175 39.147 30.583 1.00 31.03 419 ILE A CA 1
ATOM 3371 C C . ILE A 1 419 ? -31.652 38.800 30.691 1.00 29.59 419 ILE A C 1
ATOM 3372 O O . ILE A 1 419 ? -32.501 39.682 30.870 1.00 30.87 419 ILE A O 1
ATOM 3377 N N . GLY A 1 420 ? -31.966 37.511 30.577 1.00 26.44 420 GLY A N 1
ATOM 3378 C CA . GLY A 1 420 ? -33.320 37.036 30.650 1.00 26.53 420 GLY A CA 1
ATOM 3379 C C . GLY A 1 420 ? -33.994 36.834 29.306 1.00 30.37 420 GLY A C 1
ATOM 3380 O O . GLY A 1 420 ? -35.039 36.177 29.258 1.00 29.49 420 GLY A O 1
ATOM 3381 N N . TYR A 1 421 ? -33.445 37.391 28.220 1.00 22.06 421 TYR A N 1
ATOM 3382 C CA . TYR A 1 421 ? -33.989 37.085 26.905 1.00 24.75 421 TYR A CA 1
ATOM 3383 C C . TYR A 1 421 ? -33.449 35.751 26.399 1.00 28.31 421 TYR A C 1
ATOM 3384 O O . TYR A 1 421 ? -32.481 35.204 26.928 1.00 27.52 421 TYR A O 1
ATOM 3393 N N . PHE A 1 422 ? -34.110 35.223 25.373 1.00 24.77 422 PHE A N 1
ATOM 3394 C CA . PHE A 1 422 ? -33.686 33.980 24.748 1.00 23.52 422 PHE A CA 1
ATOM 3395 C C . PHE A 1 422 ? -32.324 34.157 24.081 1.00 26.58 422 PHE A C 1
ATOM 3396 O O . PHE A 1 422 ? -32.009 35.214 23.524 1.00 27.43 422 PHE A O 1
ATOM 3404 N N . ALA A 1 423 ? -31.537 33.084 24.087 1.00 21.03 423 ALA A N 1
ATOM 3405 C CA . ALA A 1 423 ? -30.190 33.098 23.511 1.00 26.31 423 ALA A CA 1
ATOM 3406 C C . ALA A 1 423 ? -30.223 32.785 22.009 1.00 24.51 423 ALA A C 1
ATOM 3407 O O . ALA A 1 423 ? -29.734 31.755 21.541 1.00 26.55 423 ALA A O 1
ATOM 3409 N N . ASP A 1 424 ? -30.823 33.707 21.255 1.00 22.21 424 ASP A N 1
ATOM 3410 C CA . ASP A 1 424 ? -30.611 33.837 19.812 1.00 24.02 424 ASP A CA 1
ATOM 3411 C C . ASP A 1 424 ? -29.510 34.868 19.595 1.00 26.79 424 ASP A C 1
ATOM 3412 O O . ASP A 1 424 ? -29.695 36.041 19.921 1.00 24.81 424 ASP A O 1
ATOM 3417 N N . LEU A 1 425 ? -28.389 34.446 19.014 1.00 24.89 425 LEU A N 1
ATOM 3418 C CA . LEU A 1 425 ? -27.190 35.266 19.037 1.00 25.74 425 LEU A CA 1
ATOM 3419 C C . LEU A 1 425 ? -26.387 35.069 17.758 1.00 27.94 425 LEU A C 1
ATOM 3420 O O . LEU A 1 425 ? -26.356 33.968 17.202 1.00 27.51 425 LEU A O 1
ATOM 3425 N N . VAL A 1 426 ? -25.740 36.140 17.300 1.00 24.21 426 VAL A N 1
ATOM 3426 C CA . VAL A 1 426 ? -24.832 36.098 16.158 1.00 25.49 426 VAL A CA 1
ATOM 3427 C C . VAL A 1 426 ? -23.484 36.660 16.581 1.00 27.01 426 VAL A C 1
ATOM 3428 O O . VAL A 1 426 ? -23.408 37.765 17.131 1.00 25.16 426 VAL A O 1
ATOM 3432 N N . LEU A 1 427 ? -22.428 35.904 16.324 1.00 20.05 427 LEU A N 1
ATOM 3433 C CA . LEU A 1 427 ? -21.063 36.381 16.465 1.00 21.62 427 LEU A CA 1
ATOM 3434 C C . LEU A 1 427 ? -20.525 36.607 15.060 1.00 27.06 427 LEU A C 1
ATOM 3435 O O . LEU A 1 427 ? -20.430 35.657 14.275 1.00 30.99 427 LEU A O 1
ATOM 3440 N N . PHE A 1 428 ? -20.200 37.855 14.731 1.00 22.90 428 PHE A N 1
ATOM 3441 C CA . PHE A 1 428 ? -19.683 38.140 13.400 1.00 30.39 428 PHE A CA 1
ATOM 3442 C C . PHE A 1 428 ? -18.489 39.077 13.490 1.00 33.48 428 PHE A C 1
ATOM 3443 O O . PHE A 1 428 ? -18.326 39.824 14.465 1.00 27.42 428 PHE A O 1
ATOM 3451 N N . ASP A 1 429 ? -17.633 38.995 12.469 1.00 30.66 429 ASP A N 1
ATOM 3452 C CA . ASP A 1 429 ? -16.475 39.870 12.360 1.00 32.59 429 ASP A CA 1
ATOM 3453 C C . ASP A 1 429 ? -16.921 41.114 11.608 1.00 32.93 429 ASP A C 1
ATOM 3454 O O . ASP A 1 429 ? -17.268 41.011 10.424 1.00 32.13 429 ASP A O 1
ATOM 3459 N N . PRO A 1 430 ? -16.976 42.288 12.251 1.00 35.42 430 PRO A N 1
ATOM 3460 C CA . PRO A 1 430 ? -17.488 43.479 11.554 1.00 30.52 430 PRO A CA 1
ATOM 3461 C C . PRO A 1 430 ? -16.601 43.944 10.415 1.00 29.36 430 PRO A C 1
ATOM 3462 O O . PRO A 1 430 ? -17.106 44.546 9.461 1.00 30.45 430 PRO A O 1
ATOM 3466 N N . GLN A 1 431 ? -15.298 43.684 10.469 1.00 32.04 431 GLN A N 1
ATOM 3467 C CA A GLN A 1 431 ? -14.446 44.139 9.381 0.36 33.12 431 GLN A CA 1
ATOM 3468 C CA B GLN A 1 431 ? -14.406 44.110 9.400 0.64 33.07 431 GLN A CA 1
ATOM 3469 C C . GLN A 1 431 ? -14.479 43.212 8.170 1.00 34.48 431 GLN A C 1
ATOM 3470 O O . GLN A 1 431 ? -14.075 43.634 7.087 1.00 35.80 431 GLN A O 1
ATOM 3481 N N . THR A 1 432 ? -14.983 41.979 8.300 1.00 33.14 432 THR A N 1
ATOM 3482 C CA . THR A 1 432 ? -15.041 41.079 7.155 1.00 29.97 432 THR A CA 1
ATOM 3483 C C . THR A 1 432 ? -16.439 40.611 6.788 1.00 31.94 432 THR A C 1
ATOM 3484 O O . THR A 1 432 ? -16.591 39.944 5.756 1.00 33.67 432 THR A O 1
ATOM 3488 N N . VAL A 1 433 ? -17.458 40.910 7.595 1.00 25.31 433 VAL A N 1
ATOM 3489 C CA . VAL A 1 433 ? -18.794 40.453 7.252 1.00 27.86 433 VAL A CA 1
ATOM 3490 C C . VAL A 1 433 ? -19.163 40.973 5.866 1.00 29.93 433 VAL A C 1
ATOM 3491 O O . VAL A 1 433 ? -18.908 42.138 5.526 1.00 30.99 433 VAL A O 1
ATOM 3495 N N . ARG A 1 434 ? -19.758 40.108 5.047 1.00 30.21 434 ARG A N 1
ATOM 3496 C CA . ARG A 1 434 ? -20.043 40.567 3.696 1.00 33.56 434 ARG A CA 1
ATOM 3497 C C . ARG A 1 434 ? -20.975 39.594 2.993 1.00 32.05 434 ARG A C 1
ATOM 3498 O O . ARG A 1 434 ? -20.914 38.378 3.223 1.00 29.67 434 ARG A O 1
ATOM 3506 N N . ASP A 1 435 ? -21.847 40.155 2.153 1.00 27.02 435 ASP A N 1
ATOM 3507 C CA . ASP A 1 435 ? -22.754 39.381 1.315 1.00 27.71 435 ASP A CA 1
ATOM 3508 C C . ASP A 1 435 ? -21.984 38.867 0.104 1.00 29.26 435 ASP A C 1
ATOM 3509 O O . ASP A 1 435 ? -21.552 39.654 -0.740 1.00 35.97 435 ASP A O 1
ATOM 3514 N N . VAL A 1 436 ? -21.782 37.549 0.034 1.00 28.98 436 VAL A N 1
ATOM 3515 C CA . VAL A 1 436 ? -21.109 36.942 -1.114 1.00 33.10 436 VAL A CA 1
ATOM 3516 C C . VAL A 1 436 ? -22.096 36.717 -2.265 1.00 30.41 436 VAL A C 1
ATOM 3517 O O . VAL A 1 436 ? -21.707 36.736 -3.438 1.00 28.20 436 VAL A O 1
ATOM 3521 N N . ALA A 1 437 ? -23.366 36.484 -1.952 1.00 24.90 437 ALA A N 1
ATOM 3522 C CA . ALA A 1 437 ? -24.384 36.303 -2.973 1.00 28.16 437 ALA A CA 1
ATOM 3523 C C . ALA A 1 437 ? -24.371 37.461 -3.966 1.00 33.99 437 ALA A C 1
ATOM 3524 O O . ALA A 1 437 ? -24.334 38.630 -3.572 1.00 29.81 437 ALA A O 1
ATOM 3526 N N . SER A 1 438 ? -24.392 37.123 -5.258 1.00 28.90 438 SER A N 1
ATOM 3527 C CA . SER A 1 438 ? -24.435 38.091 -6.337 1.00 28.38 438 SER A CA 1
ATOM 3528 C C . SER A 1 438 ? -25.561 37.723 -7.298 1.00 35.39 438 SER A C 1
ATOM 3529 O O . SER A 1 438 ? -26.139 36.635 -7.231 1.00 36.58 438 SER A O 1
ATOM 3532 N N . PHE A 1 439 ? -25.872 38.638 -8.216 1.00 32.78 439 PHE A N 1
ATOM 3533 C CA . PHE A 1 439 ? -26.944 38.350 -9.168 1.00 31.62 439 PHE A CA 1
ATOM 3534 C C . PHE A 1 439 ? -26.589 37.191 -10.094 1.00 34.38 439 PHE A C 1
ATOM 3535 O O . PHE A 1 439 ? -27.468 36.412 -10.473 1.00 38.02 439 PHE A O 1
ATOM 3543 N N . SER A 1 440 ? -25.324 37.047 -10.469 1.00 32.04 440 SER A N 1
ATOM 3544 C CA . SER A 1 440 ? -24.949 35.919 -11.315 1.00 45.96 440 SER A CA 1
ATOM 3545 C C . SER A 1 440 ? -24.703 34.647 -10.523 1.00 37.52 440 SER A C 1
ATOM 3546 O O . SER A 1 440 ? -24.754 33.554 -11.101 1.00 38.82 440 SER A O 1
ATOM 3549 N N . ASP A 1 441 ? -24.446 34.765 -9.224 1.00 37.61 441 ASP A N 1
ATOM 3550 C CA . ASP A 1 441 ? -24.086 33.621 -8.388 1.00 40.99 441 ASP A CA 1
ATOM 3551 C C . ASP A 1 441 ? -24.714 33.830 -7.021 1.00 35.20 441 ASP A C 1
ATOM 3552 O O . ASP A 1 441 ? -24.039 34.199 -6.050 1.00 36.00 441 ASP A O 1
ATOM 3557 N N . PRO A 1 442 ? -26.024 33.624 -6.909 1.00 37.35 442 PRO A N 1
ATOM 3558 C CA . PRO A 1 442 ? -26.750 34.109 -5.723 1.00 31.97 442 PRO A CA 1
ATOM 3559 C C . PRO A 1 442 ? -26.737 33.169 -4.522 1.00 27.15 442 PRO A C 1
ATOM 3560 O O . PRO A 1 442 ? -26.903 33.614 -3.379 1.00 34.42 442 PRO A O 1
ATOM 3564 N N . LYS A 1 443 ? -26.557 31.871 -4.745 1.00 30.92 443 LYS A N 1
ATOM 3565 C CA . LYS A 1 443 ? -26.716 30.887 -3.670 1.00 37.95 443 LYS A CA 1
ATOM 3566 C C . LYS A 1 443 ? -25.374 30.647 -2.974 1.00 34.45 443 LYS A C 1
ATOM 3567 O O . LYS A 1 443 ? -24.791 29.566 -3.016 1.00 41.32 443 LYS A O 1
ATOM 3573 N N . ARG A 1 444 ? -24.881 31.690 -2.315 1.00 36.93 444 ARG A N 1
ATOM 3574 C CA . ARG A 1 444 ? -23.572 31.614 -1.684 1.00 27.35 444 ARG A CA 1
ATOM 3575 C C . ARG A 1 444 ? -23.645 32.171 -0.266 1.00 34.48 444 ARG A C 1
ATOM 3576 O O . ARG A 1 444 ? -24.187 33.274 -0.049 1.00 29.68 444 ARG A O 1
ATOM 3584 N N . PRO A 1 445 ? -23.156 31.429 0.722 1.00 37.77 445 PRO A N 1
ATOM 3585 C CA . PRO A 1 445 ? -23.238 31.897 2.111 1.00 29.34 445 PRO A CA 1
ATOM 3586 C C . PRO A 1 445 ? -22.327 33.087 2.354 1.00 27.31 445 PRO A C 1
ATOM 3587 O O . PRO A 1 445 ? -21.228 33.172 1.800 1.00 28.63 445 PRO A O 1
ATOM 3591 N N . ALA A 1 446 ? -22.799 34.006 3.197 1.00 27.90 446 ALA A N 1
ATOM 3592 C CA . ALA A 1 446 ? -22.024 35.188 3.542 1.00 29.64 446 ALA A CA 1
ATOM 3593 C C . ALA A 1 446 ? -20.698 34.813 4.198 1.00 30.05 446 ALA A C 1
ATOM 3594 O O . ALA A 1 446 ? -20.505 33.705 4.704 1.00 30.57 446 ALA A O 1
ATOM 3596 N N . ASP A 1 447 ? -19.777 35.765 4.186 1.00 27.94 447 ASP A N 1
ATOM 3597 C CA . ASP A 1 447 ? -18.548 35.678 4.958 1.00 33.68 447 ASP A CA 1
ATOM 3598 C C . ASP A 1 447 ? -18.695 36.459 6.258 1.00 32.75 447 ASP A C 1
ATOM 3599 O O . ASP A 1 447 ? -19.568 37.314 6.396 1.00 30.29 447 ASP A O 1
ATOM 3604 N N . GLY A 1 448 ? -17.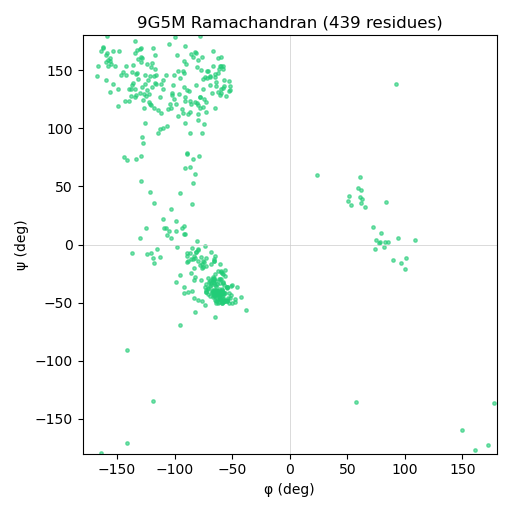800 36.175 7.200 1.00 30.63 448 GLY A N 1
ATOM 3605 C CA . GLY A 1 448 ? -17.702 36.923 8.429 1.00 28.69 448 GLY A CA 1
ATOM 3606 C C . GLY A 1 448 ? -18.740 36.592 9.473 1.00 27.36 448 GLY A C 1
ATOM 3607 O O . GLY A 1 448 ? -18.760 37.243 10.516 1.00 30.50 448 GLY A O 1
ATOM 3608 N N . ILE A 1 449 ? -19.620 35.630 9.215 1.00 29.94 449 ILE A N 1
ATOM 3609 C CA . ILE A 1 449 ? -20.586 35.161 10.198 1.00 28.66 449 ILE A CA 1
ATOM 3610 C C . ILE A 1 449 ? -19.924 33.999 10.931 1.00 32.58 449 ILE A C 1
ATOM 3611 O O . ILE A 1 449 ? -19.798 32.902 10.390 1.00 32.12 449 ILE A O 1
ATOM 3616 N N . GLU A 1 450 ? -19.478 34.237 12.162 1.00 33.05 450 GLU A N 1
ATOM 3617 C CA . GLU A 1 450 ? -18.613 33.249 12.797 1.00 29.72 450 GLU A CA 1
ATOM 3618 C C . GLU A 1 450 ? -19.353 32.263 13.696 1.00 29.17 450 GLU A C 1
ATOM 3619 O O . GLU A 1 450 ? -18.889 31.133 13.861 1.00 34.00 450 GLU A O 1
ATOM 3625 N N . ALA A 1 451 ? -20.505 32.626 14.249 1.00 23.23 451 ALA A N 1
ATOM 3626 C CA . ALA A 1 451 ? -21.271 31.661 15.024 1.00 24.24 451 ALA A CA 1
ATOM 3627 C C . ALA A 1 451 ? -22.701 32.149 15.098 1.00 26.69 451 ALA A C 1
ATOM 3628 O O . ALA A 1 451 ? -22.940 33.353 15.213 1.00 28.20 451 ALA A O 1
ATOM 3630 N N . VAL A 1 452 ? -23.642 31.216 15.007 1.00 23.28 452 VAL A N 1
ATOM 3631 C CA . VAL A 1 452 ? -25.058 31.519 15.139 1.00 21.91 452 VAL A CA 1
ATOM 3632 C C . VAL A 1 452 ? -25.646 30.548 16.146 1.00 27.91 452 VAL A C 1
ATOM 3633 O O . VAL A 1 452 ? -25.439 29.333 16.038 1.00 25.40 452 VAL A O 1
ATOM 3637 N N . MET A 1 453 ? -26.385 31.089 17.116 1.00 26.86 453 MET A N 1
ATOM 3638 C CA . MET A 1 453 ? -26.941 30.339 18.227 1.00 26.45 453 MET A CA 1
ATOM 3639 C C . MET A 1 453 ? -28.443 30.566 18.240 1.00 24.03 453 MET A C 1
ATOM 3640 O O . MET A 1 453 ? -28.897 31.709 18.130 1.00 21.31 453 MET A O 1
ATOM 3645 N N . VAL A 1 454 ? -29.206 29.481 18.371 1.00 27.43 454 VAL A N 1
ATOM 3646 C CA . VAL A 1 454 ? -30.665 29.522 18.347 1.00 25.67 454 VAL A CA 1
ATOM 3647 C C . VAL A 1 454 ? -31.162 28.835 19.601 1.00 22.03 454 VAL A C 1
ATOM 3648 O O . VAL A 1 454 ? -30.917 27.640 19.784 1.00 28.35 454 VAL A O 1
ATOM 3652 N N . ASN A 1 455 ? -31.868 29.578 20.454 1.00 23.16 455 ASN A N 1
ATOM 3653 C CA . ASN A 1 455 ? -32.390 29.035 21.705 1.00 26.43 455 ASN A CA 1
ATOM 3654 C C . ASN A 1 455 ? -31.292 28.341 22.498 1.00 24.79 455 ASN A C 1
ATOM 3655 O O . ASN A 1 455 ? -31.494 27.261 23.061 1.00 23.52 455 ASN A O 1
ATOM 3660 N N . GLY A 1 456 ? -30.116 28.972 22.533 1.00 25.73 456 GLY A N 1
ATOM 3661 C CA . GLY A 1 456 ? -28.969 28.483 23.271 1.00 19.24 456 GLY A CA 1
ATOM 3662 C C . GLY A 1 456 ? -28.210 27.349 22.605 1.00 29.05 456 GLY A C 1
ATOM 3663 O O . GLY A 1 456 ? -27.240 26.850 23.188 1.00 25.46 456 GLY A O 1
ATOM 3664 N N . VAL A 1 457 ? -28.616 26.913 21.416 1.00 23.97 457 VAL A N 1
ATOM 3665 C CA . VAL A 1 457 ? -27.952 25.812 20.725 1.00 23.61 457 VAL A CA 1
ATOM 3666 C C . VAL A 1 457 ? -27.097 26.385 19.600 1.00 27.67 457 VAL A C 1
ATOM 3667 O O . VAL A 1 457 ? -27.600 27.083 18.708 1.00 25.58 457 VAL A O 1
ATOM 3671 N N . MET A 1 458 ? -25.796 26.114 19.660 1.00 30.69 458 MET A N 1
ATOM 3672 C CA . MET A 1 458 ? -24.895 26.565 18.611 1.00 25.88 458 MET A CA 1
ATOM 3673 C C . MET A 1 458 ? -25.273 25.867 17.316 1.00 29.83 458 MET A C 1
ATOM 3674 O O . MET A 1 458 ? -25.233 24.638 17.235 1.00 27.44 458 MET A O 1
ATOM 3679 N N . SER A 1 459 ? -25.677 26.643 16.310 1.00 26.74 459 SER A N 1
ATOM 3680 C CA . SER A 1 459 ? -26.281 26.054 15.125 1.00 32.66 459 SER A CA 1
ATOM 3681 C C . SER A 1 459 ? -25.522 26.274 13.828 1.00 31.43 459 SER A C 1
ATOM 3682 O O . SER A 1 459 ? -25.798 25.563 12.861 1.00 34.56 459 SER A O 1
ATOM 3685 N N . TYR A 1 460 ? -24.586 27.215 13.773 1.00 28.14 460 TYR A N 1
ATOM 3686 C CA . TYR A 1 460 ? -23.907 27.537 12.526 1.00 31.81 460 TYR A CA 1
ATOM 3687 C C . TYR A 1 460 ? -22.587 28.204 12.860 1.00 27.63 460 TYR A C 1
ATOM 3688 O O . TYR A 1 460 ? -22.452 28.829 13.917 1.00 29.85 460 TYR A O 1
ATOM 3697 N N . GLY A 1 461 ? -21.626 28.083 11.946 1.00 38.43 461 GLY A N 1
ATOM 3698 C CA . GLY A 1 461 ? -20.276 28.542 12.220 1.00 41.34 461 GLY A CA 1
ATOM 3699 C C . GLY A 1 461 ? -19.474 28.810 10.963 1.00 39.86 461 GLY A C 1
ATOM 3700 O O . GLY A 1 461 ? -19.934 28.597 9.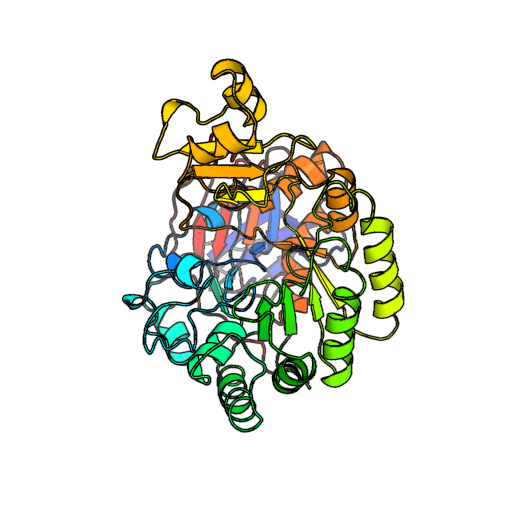838 1.00 36.61 461 GLY A O 1
ATOM 3701 N N . SER A 1 462 ? -18.231 29.252 11.187 1.00 42.89 462 SER A N 1
ATOM 3702 C CA A SER A 1 462 ? -17.388 29.713 10.088 0.52 44.95 462 SER A CA 1
ATOM 3703 C CA B SER A 1 462 ? -17.375 29.711 10.096 0.48 44.95 462 SER A CA 1
ATOM 3704 C C . SER A 1 462 ? -17.123 28.627 9.053 1.00 46.14 462 SER A C 1
ATOM 3705 O O . SER A 1 462 ? -16.845 28.949 7.892 1.00 46.39 462 SER A O 1
ATOM 3710 N N . ASP A 1 463 ? -17.189 27.348 9.439 1.00 39.64 463 ASP A N 1
ATOM 3711 C CA . ASP A 1 463 ? -17.042 26.281 8.450 1.00 44.06 463 ASP A CA 1
ATOM 3712 C C . ASP A 1 463 ? -18.278 26.120 7.548 1.00 43.43 463 ASP A C 1
ATOM 3713 O O . ASP A 1 463 ? -18.272 25.266 6.654 1.00 47.95 463 ASP A O 1
ATOM 3718 N N . LYS A 1 464 ? -19.329 26.907 7.760 1.00 37.64 464 LYS A N 1
ATOM 3719 C CA . LYS A 1 464 ? -20.520 26.929 6.917 1.00 41.72 464 LYS A CA 1
ATOM 3720 C C . LYS A 1 464 ? -21.392 25.687 7.078 1.00 41.69 464 LYS A C 1
ATOM 3721 O O . LYS A 1 464 ? -22.267 25.445 6.247 1.00 48.38 464 LYS A O 1
ATOM 3727 N N . LYS A 1 465 ? -21.194 24.893 8.128 1.00 36.30 465 LYS A N 1
ATOM 3728 C CA A LYS A 1 465 ? -22.018 23.721 8.382 0.49 37.02 465 LYS A CA 1
ATOM 3729 C CA B LYS A 1 465 ? -22.016 23.719 8.385 0.51 37.02 465 LYS A CA 1
ATOM 3730 C C . LYS A 1 465 ? -23.082 24.035 9.429 1.00 39.16 465 LYS A C 1
ATOM 3731 O O . LYS A 1 465 ? -22.834 24.774 10.388 1.00 31.31 465 LYS A O 1
ATOM 3742 N N . ILE A 1 466 ? -24.269 23.474 9.238 1.00 34.29 466 ILE A N 1
ATOM 3743 C CA . ILE A 1 466 ? -25.361 23.610 10.192 1.00 31.55 466 ILE A CA 1
ATOM 3744 C C . ILE A 1 466 ? -25.237 22.505 11.235 1.00 32.93 466 ILE A C 1
ATOM 3745 O O . ILE A 1 466 ? -25.089 21.327 10.887 1.00 30.85 466 ILE A O 1
ATOM 3750 N N . THR A 1 467 ? -25.340 22.878 12.519 1.00 31.12 467 THR A N 1
ATOM 3751 C CA . THR A 1 467 ? -25.142 21.948 13.628 1.00 27.11 467 THR A CA 1
ATOM 3752 C C . THR A 1 467 ? -26.263 21.977 14.661 1.00 32.01 467 THR A C 1
ATOM 3753 O O . THR A 1 467 ? -26.144 21.317 15.693 1.00 37.26 467 THR A O 1
ATOM 3757 N N . GLY A 1 468 ? -27.329 22.725 14.430 1.00 30.97 468 GLY A N 1
ATOM 3758 C CA . GLY A 1 468 ? -28.429 22.772 15.371 1.00 25.52 468 GLY A CA 1
ATOM 3759 C C . GLY A 1 468 ? -29.758 22.704 14.652 1.00 29.07 468 GLY A C 1
ATOM 3760 O O . GLY A 1 468 ? -29.903 23.173 13.522 1.00 33.54 468 GLY A O 1
ATOM 3761 N N . ARG A 1 469 ? -30.735 22.095 15.326 1.00 28.45 469 ARG A N 1
ATOM 3762 C CA . ARG A 1 469 ? -32.122 22.047 14.862 1.00 28.06 469 ARG A CA 1
ATOM 3763 C C . ARG A 1 469 ? -33.049 22.499 15.994 1.00 29.64 469 ARG A C 1
ATOM 3764 O O . ARG A 1 469 ? -33.996 21.807 16.370 1.00 30.55 469 ARG A O 1
ATOM 3772 N N . ALA A 1 470 ? -32.778 23.690 16.529 1.00 28.89 470 ALA A N 1
ATOM 3773 C CA . ALA A 1 470 ? -33.401 24.159 17.759 1.00 28.49 470 ALA A CA 1
ATOM 3774 C C . ALA A 1 470 ? -34.400 25.294 17.535 1.00 30.55 470 ALA A C 1
ATOM 3775 O O . ALA A 1 470 ? -34.791 25.959 18.501 1.00 27.34 470 ALA A O 1
ATOM 3777 N N . GLY A 1 471 ? -34.821 25.538 16.291 1.00 27.68 471 GLY A N 1
ATOM 3778 C CA . GLY A 1 471 ? -35.825 26.559 16.045 1.00 27.90 471 GLY A CA 1
ATOM 3779 C C . GLY A 1 471 ? -37.173 26.177 16.630 1.00 25.84 471 GLY A C 1
ATOM 3780 O O . GLY A 1 471 ? -37.489 24.998 16.817 1.00 28.83 471 GLY A O 1
ATOM 3781 N N . ARG A 1 472 ? -37.973 27.193 16.951 1.00 21.85 472 ARG A N 1
ATOM 3782 C CA . ARG A 1 472 ? -39.315 26.979 17.478 1.00 22.90 472 ARG A CA 1
ATOM 3783 C C . ARG A 1 472 ? -40.321 27.801 16.688 1.00 24.77 472 ARG A C 1
ATOM 3784 O O . ARG A 1 472 ? -39.979 28.805 16.049 1.00 22.98 472 ARG A O 1
ATOM 3792 N N . PHE A 1 473 ? -41.578 27.364 16.730 1.00 23.03 473 PHE A N 1
ATOM 3793 C CA . PHE A 1 473 ? -42.643 28.254 16.302 1.00 23.52 473 PHE A CA 1
ATOM 3794 C C . PHE A 1 473 ? -42.881 29.306 17.372 1.00 28.63 473 PHE A C 1
ATOM 3795 O O . PHE A 1 473 ? -43.118 28.971 18.536 1.00 20.94 473 PHE A O 1
ATOM 3803 N N . LEU A 1 474 ? -42.813 30.577 16.985 1.00 22.26 474 LEU A N 1
ATOM 3804 C CA . LEU A 1 474 ? -42.997 31.688 17.912 1.00 24.67 474 LEU A CA 1
ATOM 3805 C C . LEU A 1 474 ? -44.436 32.192 17.866 1.00 26.64 474 LEU A C 1
ATOM 3806 O O . LEU A 1 474 ? -44.981 32.459 16.791 1.00 28.66 474 LEU A O 1
ATOM 3811 N N . ARG A 1 475 ? -45.045 32.315 19.031 1.00 25.73 475 ARG A N 1
ATOM 3812 C CA . ARG A 1 475 ? -46.349 32.935 19.160 1.00 24.81 475 ARG A CA 1
ATOM 3813 C C . ARG A 1 475 ? -46.177 34.387 19.580 1.00 27.01 475 ARG A C 1
ATOM 3814 O O . ARG A 1 475 ? -45.196 34.747 20.235 1.00 25.63 475 ARG A O 1
ATOM 3822 N N . ARG A 1 476 ? -47.117 35.226 19.148 1.00 24.59 476 ARG A N 1
ATOM 3823 C CA . ARG A 1 476 ? -47.132 36.621 19.571 1.00 27.07 476 ARG A CA 1
ATOM 3824 C C . ARG A 1 476 ? -47.096 36.727 21.093 1.00 27.09 476 ARG A C 1
ATOM 3825 O O . ARG A 1 476 ? -47.730 35.940 21.801 1.00 32.29 476 ARG A O 1
ATOM 3833 N N . ARG A 1 477 ? -46.353 37.705 21.599 1.00 29.42 477 ARG A N 1
ATOM 3834 C CA A ARG A 1 477 ? -46.397 37.971 23.027 0.45 35.97 477 ARG A CA 1
ATOM 3835 C CA B ARG A 1 477 ? -46.390 38.003 23.024 0.55 35.92 477 ARG A CA 1
ATOM 3836 C C . ARG A 1 477 ? -47.805 38.391 23.422 1.00 34.15 477 ARG A C 1
ATOM 3837 O O . ARG A 1 477 ? -48.362 39.336 22.867 1.00 49.95 477 ARG A O 1
ATOM 3852 N N . MET A 1 478 ? -48.392 37.665 24.373 1.00 49.15 478 MET A N 1
ATOM 3853 C CA . MET A 1 478 ? -49.761 37.947 24.788 1.00 67.38 478 MET A CA 1
ATOM 3854 C C . MET A 1 478 ? -49.746 38.933 25.946 1.00 72.66 478 MET A C 1
ATOM 3855 O O . MET A 1 478 ? -49.108 38.677 26.972 1.00 85.78 478 MET A O 1
ATOM 3860 N N . ASP A 1 479 ? -50.444 40.058 25.762 1.00 81.94 479 ASP A N 1
ATOM 3861 C CA . ASP A 1 479 ? -50.520 41.163 26.723 1.00 91.31 479 ASP A CA 1
ATOM 3862 C C . ASP A 1 479 ? -49.365 41.205 27.732 1.00 94.54 479 ASP A C 1
ATOM 3863 O O . ASP A 1 479 ? -49.170 42.203 28.435 1.00 79.77 479 ASP A O 1
#

InterPro domains:
  IPR011059 Metal-dependent hydrolase, composite domain superfamily [G3DSA:2.30.40.10] (17-442)
  IPR011059 Metal-dependent hydrolase, composite domain superfamily [SSF51338] (17-84)
  IPR011059 Metal-dependent hydrolase, composite domain superfamily [SSF51338] (430-489)
  IPR013108 Amidohydrolase 3 [PF07969] (58-472)
  IPR023100 D-aminoacylase, insert domain superfamily [G3DSA:3.30.1490.130] (297-353)
  IPR032466 Metal-dependent hydrolase [SSF51556] (70-428)
  IPR050378 Metallo-dependent Hydrolases Superfamily [PTHR11647] (17-110)

Radius of gyration: 21.98 Å; Cα contacts (8 Å, |Δi|>4): 1323; chains: 1; bounding box: 59×45×73 Å

B-factor: mean 34.35, std 11.62, range [16.73, 112.16]

Secondary structure (DSSP, 8-state):
--EEEEEEEEEE--SSSS--EEEEEEEETTEEEEEES-----EEEEEE-TT-EEEEPEEE-SB--TTHHHH-SS-HHHHTTTEEEEEE--TT--STT---SSSPPTTGGGT--GGG----SHHHHHHHHHHH--SSEEEEPEEHHHHHHHH-S-SSSPPPHHHHHHHHHHHHHHHHTT--EEEEETTSHHHHT--HHHHHHHHGGGTTTT-EEEEE-S-SSTTHHHHHHHHHHHHHHHT--EEETT----SGGGTTTHHHHHHHHHHHTTTS-EEEEE-S-S-EEEE--GGG--SSS-EEEEEESSSGGGTTSBHHHHHHHHTS-HHHHHHHH-SEEEEE--S-HHHHHHHHHSTTEEE---B-TT-SS--THHHHHHHIIIIIIIIIS-SS-HHHHHHTTTHHHHHHHTBTT-SS--TTSB--EEEE-TTT-B----SSS---PPBSEEEEEETTEEEEETT--B------BPPBPP-

Solvent-accessible surface area: 17916 Å² total; per-residue (Å²): 127,115,2,52,36,8,2,79,77,0,24,0,1,29,0,60,31,25,119,101,89,185,4,15,0,0,0,115,45,38,82,1,50,12,33,28,129,74,25,154,27,63,18,110,91,77,36,79,0,106,56,68,5,0,0,1,2,0,3,0,1,0,0,4,0,0,6,11,0,33,126,76,24,75,3,51,9,0,0,0,0,0,0,1,1,0,0,0,0,2,7,0,0,0,0,0,2,1,60,24,144,38,166,33,19,88,5,0,83,53,0,10,108,99,105,48,13,116,18,72,49,0,59,35,0,0,100,24,0,80,76,18,137,1,0,0,0,0,0,0,0,0,0,0,1,0,0,0,21,24,60,4,133,70,13,128,66,71,14,78,144,108,19,25,51,22,0,66,87,45,0,82,60,2,2,168,41,0,0,1,0,0,0,0,0,4,45,65,70,3,0,99,79,6,61,30,133,1,0,17,21,0,0,58,10,0,29,92,43,92,0,2,0,2,1,21,1,42,21,13,90,99,64,0,59,130,7,0,55,19,3,0,103,0,2,90,108,6,126,9,41,0,0,0,1,7,6,24,1,4,14,30,132,2,91,14,44,0,128,77,0,17,56,36,0,78,107,16,84,159,118,25,96,1,0,0,3,3,12,0,10,27,3,22,14,63,89,9,54,71,169,64,15,28,117,106,36,78,4,26,1,18,71,4,125,45,65,88,108,10,43,58,63,26,2,82,102,0,1,87,96,65,163,43,62,29,95,69,0,0,55,136,0,52,73,2,2,0,9,4,71,10,13,41,46,97,2,11,49,62,1,0,129,17,92,10,0,0,0,1,0,13,0,36,28,61,34,93,44,2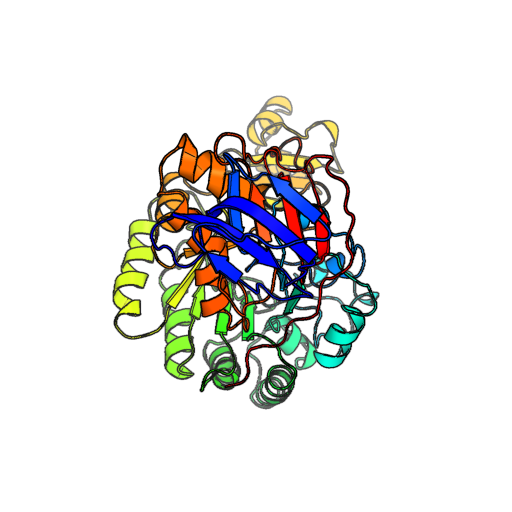,9,1,11,6,24,0,0,0,0,45,0,1,0,50,0,8,80,82,72,149,23,15,91,32,17,39,0,0,42,2,0,0,8,17,0,5,76,62,3,18,10,45,52,10,5,40,5,102,98,38,47,30,0,6,1,0,8,0,11,36,137,66,0,116,20,20,6,36,57,104,66,7,118,80,37,1,52,15,4,47,8,0,1,0,8,8,65,36,0,4,15,64,98,69,140,35,96,5,86,22,10,80,12,14,91,15,111,107,178